Protein AF-0000000079574372 (afdb_homodimer)

Foldseek 3Di:
DDPPPPPPPCDDDDPPQQDLCNLCVQLVHHSVLLVCLLVVHDDDPSSNVSSVVSCVVVVRDPDLVNNCVVVVASLEEEEEEQADPDPLVVLLVLLLCVQSVVVVHDYDYDHQVNDVVSSLVVLVVPLVDRHQAYEYADFFCDVSNLVCLQPGPHAYEYEQDDDPSFAYEHAQLLQQLLVVLQVLLVLQCVVVVNDLVLAAEAEEAEDVSGVRLHPRSPNSNQNNVVVSVHHDDCVLHYHYFDPALCRLLVRLLVNPVRDPDHQEYEYSAVRSLNSNLVNQLVVQLVVDPPVQPDSVSSSCCSCVVSNYAYEHEDFDPVCCVVPVDGWYKHWSSSVSSNVRSVLSVCPSPDDDDDHHYHYGYIDTDDPVD/DDPPPPPPPCPDDDPPQQDLCNLCVQLVHHSVLLVCLLVVHDDDPSSNVSSVVSCVVVVRDPDLVNNCVVVVASLEEEEEEQADPDPLVVLLVLLLCVQSVVVVHDYDYDHQVNDVVSSLVVLVVVLVPRHQEYEYADFFCDVSNLVCLQPGPHAYEYEQDDDPSFAYEHAQLLQQLQVVLQLLLVVQCVVVVNDLVLAAEAEEAEDVSGVRLHPRSPNSNQNNVVVSVHHDDCVLHYHYFDPALCRLLVRLLVNPVRDPDHQEYEYSAVRSLNSNLVNQLVVQLVVPPPVQPDSVSSSCCSCVVRNYAYEHEDFDPVCCVVPVDGWYKHWSSSVSSNVRSVLSVCPSPDDDDDHHYHYGYIDTDDPVD

Sequence (738 aa):
MDLDNFENQGNKGRQYTMTIKEIAQMAGVSSAAVSRYLNGGYVSEQKKEQIRKVIEKTGYQPSTQARILRTGRAHLVGVVAPKINSESISRITAGIEQVLSARGYQMLLASTDNQPKNELTYLRIFESYPVDGIVLIGTVLTDEHRRFLKESKVPVVIVGQETEMASCIYHDDFGAGRAMGQEVAVKALKRNGGRPEDCKIAYIGVTREDKAAGAAREDGFRKGLQEAGITFDDHRYRRESEFTMSGGYEAAVDLLSEENGIDIISCATDTIAAGAIEALIAQSKKAVPESVQNSGARMLHILEQSGICVTGFGDNQMLRAVTGGIPTVHFGYKTSGIKGAELLLEQIEEKNPVPVHMKLGFQIVNRFEMDLDNFENQGNKGRQYTMTIKEIAQMAGVSSAAVSRYLNGGYVSEQKKEQIRKVIEKTGYQPSTQARILRTGRAHLVGVVAPKINSESISRITAGIEQVLSARGYQMLLASTDNQPKNELTYLRIFESYPVDGIVLIGTVLTDEHRRFLKESKVPVVIVGQETEMASCIYHDDFGAGRAMGQEVAVKALKRNGGRPEDCKIAYIGVTREDKAAGAAREDGFRKGLQEAGITFDDHRYRRESEFTMSGGYEAAVDLLSEENGIDIISCATDTIAAGAIEALIAQSKKAVPESVQNSGARMLHILEQSGICVTGFGDNQMLRAVTGGIPTVHFGYKTSGIKGAELLLEQIEEKNPVPVHMKLGFQIVNRFE

Structure (mmCIF, N/CA/C/O backbone):
data_AF-0000000079574372-model_v1
#
loop_
_entity.id
_entity.type
_entity.pdbx_description
1 polymer 'LacI family DNA-binding transcriptional regulator'
#
loop_
_atom_site.group_PDB
_atom_site.id
_atom_site.type_symbol
_atom_site.label_atom_id
_atom_site.label_alt_id
_atom_site.label_comp_id
_atom_site.label_asym_id
_atom_site.label_entity_id
_atom_site.label_seq_id
_atom_site.pdbx_PDB_ins_code
_atom_site.Cartn_x
_atom_site.Cartn_y
_atom_site.Cartn_z
_atom_site.occupancy
_atom_site.B_iso_or_equiv
_atom_site.auth_seq_id
_atom_site.auth_comp_id
_atom_site.auth_asym_id
_atom_site.auth_atom_id
_atom_site.pdbx_PDB_model_num
ATOM 1 N N . MET A 1 1 ? 30.062 -47.25 -10.609 1 24.06 1 MET A N 1
ATOM 2 C CA . MET A 1 1 ? 29.859 -46.219 -11.625 1 24.06 1 MET A CA 1
ATOM 3 C C . MET A 1 1 ? 30.609 -44.938 -11.266 1 24.06 1 MET A C 1
ATOM 5 O O . MET A 1 1 ? 30.547 -44.469 -10.133 1 24.06 1 MET A O 1
ATOM 9 N N . ASP A 1 2 ? 31.703 -44.688 -11.906 1 27.61 2 ASP A N 1
ATOM 10 C CA . ASP A 1 2 ? 32.688 -43.625 -11.719 1 27.61 2 ASP A CA 1
ATOM 11 C C . ASP A 1 2 ? 32.031 -42.25 -11.742 1 27.61 2 ASP A C 1
ATOM 13 O O . ASP A 1 2 ? 31.359 -41.906 -12.695 1 27.61 2 ASP A O 1
ATOM 17 N N . LEU A 1 3 ? 31.812 -41.594 -10.594 1 34.31 3 LEU A N 1
ATOM 18 C CA . LEU A 1 3 ? 31.281 -40.281 -10.312 1 34.31 3 LEU A CA 1
ATOM 19 C C . LEU A 1 3 ? 31.906 -39.219 -11.219 1 34.31 3 LEU A C 1
ATOM 21 O O . LEU A 1 3 ? 31.422 -38.094 -11.305 1 34.31 3 LEU A O 1
ATOM 25 N N . ASP A 1 4 ? 33.125 -39.406 -11.711 1 34.09 4 ASP A N 1
ATOM 26 C CA . ASP A 1 4 ? 33.875 -38.375 -12.398 1 34.09 4 ASP A CA 1
ATOM 27 C C . ASP A 1 4 ? 33.281 -38.094 -13.773 1 34.09 4 ASP A C 1
ATOM 29 O O . ASP A 1 4 ? 33.625 -37.094 -14.406 1 34.09 4 ASP A O 1
ATOM 33 N N . ASN A 1 5 ? 32.844 -39.125 -14.5 1 31.7 5 ASN A N 1
ATOM 34 C CA . ASN A 1 5 ? 32.5 -38.906 -15.914 1 31.7 5 ASN A CA 1
ATOM 35 C C . ASN A 1 5 ? 31.141 -38.25 -16.094 1 31.7 5 ASN A C 1
ATOM 37 O O . ASN A 1 5 ? 30.391 -38.625 -16.984 1 31.7 5 ASN A O 1
ATOM 41 N N . PHE A 1 6 ? 30.453 -37.75 -15 1 32.91 6 PHE A N 1
ATOM 42 C CA . PHE A 1 6 ? 29.25 -37 -15.336 1 32.91 6 PHE A CA 1
ATOM 43 C C . PHE A 1 6 ? 29.547 -35.844 -16.281 1 32.91 6 PHE A C 1
ATOM 45 O O . PHE A 1 6 ? 29.906 -34.75 -15.852 1 32.91 6 PHE A O 1
ATOM 52 N N . GLU A 1 7 ? 30.328 -36.094 -17.328 1 30.81 7 GLU A N 1
ATOM 53 C CA . GLU A 1 7 ? 30.438 -35.062 -18.359 1 30.81 7 GLU A CA 1
ATOM 54 C C . GLU A 1 7 ? 29.062 -34.594 -18.844 1 30.81 7 GLU A C 1
ATOM 56 O O . GLU A 1 7 ? 28.172 -35.438 -19.047 1 30.81 7 GLU A O 1
ATOM 61 N N . ASN A 1 8 ? 28.797 -33.281 -18.609 1 32.25 8 ASN A N 1
ATOM 62 C CA . ASN A 1 8 ? 27.719 -32.438 -19.109 1 32.25 8 ASN A CA 1
ATOM 63 C C . ASN A 1 8 ? 27.438 -32.688 -20.594 1 32.25 8 ASN A C 1
ATOM 65 O O . ASN A 1 8 ? 28.203 -32.25 -21.453 1 32.25 8 ASN A O 1
ATOM 69 N N . GLN A 1 9 ? 27.234 -33.906 -21.062 1 29.38 9 GLN A N 1
ATOM 70 C CA . GLN A 1 9 ? 26.797 -33.938 -22.453 1 29.38 9 GLN A CA 1
ATOM 71 C C . GLN A 1 9 ? 25.688 -32.938 -22.719 1 29.38 9 GLN A C 1
ATOM 73 O O . GLN A 1 9 ? 24.672 -32.938 -22.031 1 29.38 9 GLN A O 1
ATOM 78 N N . GLY A 1 10 ? 25.984 -31.766 -23.281 1 32.53 10 GLY A N 1
ATOM 79 C CA . GLY A 1 10 ? 25.328 -30.547 -23.75 1 32.53 10 GLY A CA 1
ATOM 80 C C . GLY A 1 10 ? 24.062 -30.828 -24.516 1 32.53 10 GLY A C 1
ATOM 81 O O . GLY A 1 10 ? 23.656 -30.031 -25.375 1 32.53 10 GLY A O 1
ATOM 82 N N . ASN A 1 11 ? 23.453 -32.031 -24.594 1 28.98 11 ASN A N 1
ATOM 83 C CA . ASN A 1 11 ? 22.281 -32.031 -25.469 1 28.98 11 ASN A CA 1
ATOM 84 C C . ASN A 1 11 ? 21.266 -30.984 -25.016 1 28.98 11 ASN A C 1
ATOM 86 O O . ASN A 1 11 ? 21.078 -30.766 -23.828 1 28.98 11 ASN A O 1
ATOM 90 N N . LYS A 1 12 ? 20.609 -30.219 -26 1 33.88 12 LYS A N 1
ATOM 91 C CA . LYS A 1 12 ? 19.922 -28.938 -26.078 1 33.88 12 LYS A CA 1
ATOM 92 C C . LYS A 1 12 ? 18.828 -28.828 -25.016 1 33.88 12 LYS A C 1
ATOM 94 O O . LYS A 1 12 ? 18.781 -27.844 -24.281 1 33.88 12 LYS A O 1
ATOM 99 N N . GLY A 1 13 ? 17.562 -29.172 -25.375 1 32.94 13 GLY A N 1
ATOM 100 C CA . GLY A 1 13 ? 16.344 -28.469 -25.016 1 32.94 13 GLY A CA 1
ATOM 101 C C . GLY A 1 13 ? 15.922 -28.703 -23.578 1 32.94 13 GLY A C 1
ATOM 102 O O . GLY A 1 13 ? 15.297 -27.844 -22.969 1 32.94 13 GLY A O 1
ATOM 103 N N . ARG A 1 14 ? 15.555 -29.984 -23.25 1 34.97 14 ARG A N 1
ATOM 104 C CA . ARG A 1 14 ? 14.773 -30.266 -22.047 1 34.97 14 ARG A CA 1
ATOM 105 C C . ARG A 1 14 ? 15.641 -30.172 -20.797 1 34.97 14 ARG A C 1
ATOM 107 O O . ARG A 1 14 ? 16.625 -30.891 -20.656 1 34.97 14 ARG A O 1
ATOM 114 N N . GLN A 1 15 ? 15.914 -28.953 -20.344 1 36.88 15 GLN A N 1
ATOM 115 C CA . GLN A 1 15 ? 16.672 -28.812 -19.109 1 36.88 15 GLN A CA 1
ATOM 116 C C . GLN A 1 15 ? 16.312 -29.891 -18.094 1 36.88 15 GLN A C 1
ATOM 118 O O . GLN A 1 15 ? 15.133 -30.031 -17.734 1 36.88 15 GLN A O 1
ATOM 123 N N . TYR A 1 16 ? 17.031 -31.047 -18 1 38.91 16 TYR A N 1
ATOM 124 C CA . TYR A 1 16 ? 17.016 -32.188 -17.109 1 38.91 16 TYR A CA 1
ATOM 125 C C . TYR A 1 16 ? 16.938 -31.766 -15.656 1 38.91 16 TYR A C 1
ATOM 127 O O . TYR A 1 16 ? 17.859 -31.156 -15.125 1 38.91 16 TYR A O 1
ATOM 135 N N . THR A 1 17 ? 15.742 -31.312 -15.148 1 49.25 17 THR A N 1
ATOM 136 C CA . THR A 1 17 ? 15.555 -31.188 -13.711 1 49.25 17 THR A CA 1
ATOM 137 C C . THR A 1 17 ? 15.75 -32.531 -13.023 1 49.25 17 THR A C 1
ATOM 139 O O . THR A 1 17 ? 15.164 -33.531 -13.43 1 49.25 17 THR A O 1
ATOM 142 N N . MET A 1 18 ? 16.844 -32.719 -12.273 1 59.19 18 MET A N 1
ATOM 143 C CA . MET A 1 18 ? 17.172 -33.938 -11.516 1 59.19 18 MET A CA 1
ATOM 144 C C . MET A 1 18 ? 15.977 -34.406 -10.695 1 59.19 18 MET A C 1
ATOM 146 O O . MET A 1 18 ? 15.281 -33.594 -10.086 1 59.19 18 MET A O 1
ATOM 150 N N . THR A 1 19 ? 15.531 -35.562 -10.938 1 66.62 19 THR A N 1
ATOM 151 C CA . THR A 1 19 ? 14.398 -36.156 -10.25 1 66.62 19 THR A CA 1
ATOM 152 C C . THR A 1 19 ? 14.836 -36.781 -8.922 1 66.62 19 THR A C 1
ATOM 154 O O . THR A 1 19 ? 16.031 -36.969 -8.695 1 66.62 19 THR A O 1
ATOM 157 N N . ILE A 1 20 ? 13.891 -36.906 -8.109 1 74.62 20 ILE A N 1
ATOM 158 C CA . ILE A 1 20 ? 14.133 -37.594 -6.852 1 74.62 20 ILE A CA 1
ATOM 159 C C . ILE A 1 20 ? 14.805 -38.938 -7.117 1 74.62 20 ILE A C 1
ATOM 161 O O . ILE A 1 20 ? 15.711 -39.344 -6.379 1 74.62 20 ILE A O 1
ATOM 165 N N . LYS A 1 21 ? 14.43 -39.5 -8.25 1 77.31 21 LYS A N 1
ATOM 166 C CA . LYS A 1 21 ? 15 -40.812 -8.602 1 77.31 21 LYS A CA 1
ATOM 167 C C . LYS A 1 21 ? 16.484 -40.688 -8.93 1 77.31 21 LYS A C 1
ATOM 169 O O . LYS A 1 21 ? 17.281 -41.531 -8.523 1 77.31 21 LYS A O 1
ATOM 174 N N . GLU A 1 22 ? 16.781 -39.594 -9.539 1 78.38 22 GLU A N 1
ATOM 175 C CA . GLU A 1 22 ? 18.172 -39.375 -9.898 1 78.38 22 GLU A CA 1
ATOM 176 C C . GLU A 1 22 ? 19.016 -39.062 -8.672 1 78.38 22 GLU A C 1
ATOM 178 O O . GLU A 1 22 ? 20.156 -39.531 -8.539 1 78.38 22 GLU A O 1
ATOM 183 N N . ILE A 1 23 ? 18.453 -38.312 -7.793 1 80.31 23 ILE A N 1
ATOM 184 C CA . ILE A 1 23 ? 19.125 -38 -6.543 1 80.31 23 ILE A CA 1
ATOM 185 C C . ILE A 1 23 ? 19.344 -39.25 -5.727 1 80.31 23 ILE A C 1
ATOM 187 O O . ILE A 1 23 ? 20.422 -39.469 -5.148 1 80.31 23 ILE A O 1
ATOM 191 N N . ALA A 1 24 ? 18.359 -40.062 -5.762 1 87.19 24 ALA A N 1
ATOM 192 C CA . ALA A 1 24 ? 18.438 -41.312 -5.039 1 87.19 24 ALA A CA 1
ATOM 193 C C . ALA A 1 24 ? 19.562 -42.188 -5.582 1 87.19 24 ALA A C 1
ATOM 195 O O . ALA A 1 24 ? 20.328 -42.781 -4.816 1 87.19 24 ALA A O 1
ATOM 196 N N . GLN A 1 25 ? 19.656 -42.219 -6.797 1 85.62 25 GLN A N 1
ATOM 197 C CA . GLN A 1 25 ? 20.688 -43.031 -7.457 1 85.62 25 GLN A CA 1
ATOM 198 C C . GLN A 1 25 ? 22.078 -42.5 -7.129 1 85.62 25 GLN A C 1
ATOM 200 O O . GLN A 1 25 ? 22.984 -43.25 -6.809 1 85.62 25 GLN A O 1
ATOM 205 N N . MET A 1 26 ? 22.156 -41.219 -7.125 1 84 26 MET A N 1
ATOM 206 C CA . MET A 1 26 ? 23.438 -40.594 -6.871 1 84 26 MET A CA 1
ATOM 207 C C . MET A 1 26 ? 23.844 -40.75 -5.414 1 84 26 MET A C 1
ATOM 209 O O . MET A 1 26 ? 25.031 -40.875 -5.105 1 84 26 MET A O 1
ATOM 213 N N . ALA A 1 27 ? 22.906 -40.688 -4.59 1 87.88 27 ALA A N 1
ATOM 214 C CA . ALA A 1 27 ? 23.172 -40.781 -3.154 1 87.88 27 ALA A CA 1
ATOM 215 C C . ALA A 1 27 ? 23.25 -42.219 -2.686 1 87.88 27 ALA A C 1
ATOM 217 O O . ALA A 1 27 ? 23.672 -42.5 -1.556 1 87.88 27 ALA A O 1
ATOM 218 N N . GLY A 1 28 ? 22.891 -43.188 -3.557 1 89.38 28 GLY A N 1
ATOM 219 C CA . GLY A 1 28 ? 22.891 -44.594 -3.197 1 89.38 28 GLY A CA 1
ATOM 220 C C . GLY A 1 28 ? 21.812 -44.969 -2.205 1 89.38 28 GLY A C 1
ATOM 221 O O . GLY A 1 28 ? 22.031 -45.781 -1.316 1 89.38 28 GLY A O 1
ATOM 222 N N . VAL A 1 29 ? 20.797 -44.188 -2.258 1 89.38 29 VAL A N 1
ATOM 223 C CA . VAL A 1 29 ? 19.672 -44.469 -1.371 1 89.38 29 VAL A CA 1
ATOM 224 C C . VAL A 1 29 ? 18.391 -44.625 -2.193 1 89.38 29 VAL A C 1
ATOM 226 O O . VAL A 1 29 ? 18.406 -44.469 -3.416 1 89.38 29 VAL A O 1
ATOM 229 N N . SER A 1 30 ? 17.344 -45.125 -1.545 1 84.12 30 SER A N 1
ATOM 230 C CA . SER A 1 30 ? 16.062 -45.25 -2.229 1 84.12 30 SER A CA 1
ATOM 231 C C . SER A 1 30 ? 15.43 -43.906 -2.502 1 84.12 30 SER A C 1
ATOM 233 O O . SER A 1 30 ? 15.727 -42.938 -1.812 1 84.12 30 SER A O 1
ATOM 235 N N . SER A 1 31 ? 14.555 -43.781 -3.506 1 84.81 31 SER A N 1
ATOM 236 C CA . SER A 1 31 ? 13.797 -42.594 -3.779 1 84.81 31 SER A CA 1
ATOM 237 C C . SER A 1 31 ? 12.945 -42.188 -2.58 1 84.81 31 SER A C 1
ATOM 239 O O . SER A 1 31 ? 12.758 -41 -2.316 1 84.81 31 SER A O 1
ATOM 241 N N . ALA A 1 32 ? 12.555 -43.188 -1.831 1 81.38 32 ALA A N 1
ATOM 242 C CA . ALA A 1 32 ? 11.75 -42.938 -0.634 1 81.38 32 ALA A CA 1
ATOM 243 C C . ALA A 1 32 ? 12.586 -42.25 0.449 1 81.38 32 ALA A C 1
ATOM 245 O O . ALA A 1 32 ? 12.094 -41.375 1.161 1 81.38 32 ALA A O 1
ATOM 246 N N . ALA A 1 33 ? 13.766 -42.656 0.514 1 84.94 33 ALA A N 1
ATOM 247 C CA . ALA A 1 33 ? 14.656 -42.062 1.506 1 84.94 33 ALA A CA 1
ATOM 248 C C . ALA A 1 33 ? 14.93 -40.594 1.183 1 84.94 33 ALA A C 1
ATOM 250 O O . ALA A 1 33 ? 14.953 -39.75 2.078 1 84.94 33 ALA A O 1
ATOM 251 N N . VAL A 1 34 ? 15.094 -40.281 -0.124 1 81.75 34 VAL A N 1
ATOM 252 C CA . VAL A 1 34 ? 15.32 -38.906 -0.553 1 81.75 34 VAL A CA 1
ATOM 253 C C . VAL A 1 34 ? 14.086 -38.062 -0.269 1 81.75 34 VAL A C 1
ATOM 255 O O . VAL A 1 34 ? 14.188 -36.938 0.244 1 81.75 34 VAL A O 1
ATOM 258 N N . SER A 1 35 ? 12.977 -38.688 -0.51 1 76.94 35 SER A N 1
ATOM 259 C CA . SER A 1 35 ? 11.719 -38 -0.259 1 76.94 35 SER A CA 1
ATOM 260 C C . SER A 1 35 ? 11.547 -37.688 1.224 1 76.94 35 SER A C 1
ATOM 262 O O . SER A 1 35 ? 11.172 -36.562 1.589 1 76.94 35 SER A O 1
ATOM 264 N N . ARG A 1 36 ? 11.867 -38.656 2.014 1 74.81 36 ARG A N 1
ATOM 265 C CA . ARG A 1 36 ? 11.773 -38.469 3.457 1 74.81 36 ARG A CA 1
ATOM 266 C C . ARG A 1 36 ? 12.734 -37.375 3.939 1 74.81 36 ARG A C 1
ATOM 268 O O . ARG A 1 36 ? 12.375 -36.562 4.766 1 74.81 36 ARG A O 1
ATOM 275 N N . TYR A 1 37 ? 13.891 -37.406 3.428 1 79.25 37 TYR A N 1
ATOM 276 C CA . TYR A 1 37 ? 14.906 -36.406 3.777 1 79.25 37 TYR A CA 1
ATOM 277 C C . TYR A 1 37 ? 14.43 -35 3.455 1 79.25 37 TYR A C 1
ATOM 279 O O . TYR A 1 37 ? 14.531 -34.094 4.293 1 79.25 37 TYR A O 1
ATOM 287 N N . LEU A 1 38 ? 13.852 -34.875 2.256 1 73.5 38 LEU A N 1
ATOM 288 C CA . LEU A 1 38 ? 13.477 -33.531 1.746 1 73.5 38 LEU A CA 1
ATOM 289 C C . LEU A 1 38 ? 12.258 -33 2.486 1 73.5 38 LEU A C 1
ATOM 291 O O . LEU A 1 38 ? 12.078 -31.781 2.582 1 73.5 38 LEU A O 1
ATOM 295 N N . ASN A 1 39 ? 11.539 -34 3.129 1 65.25 39 ASN A N 1
ATOM 296 C CA . ASN A 1 39 ? 10.297 -33.625 3.793 1 65.25 39 ASN A CA 1
ATOM 297 C C . ASN A 1 39 ? 10.445 -33.656 5.312 1 65.25 39 ASN A C 1
ATOM 299 O O . ASN A 1 39 ? 9.445 -33.656 6.035 1 65.25 39 ASN A O 1
ATOM 303 N N . GLY A 1 40 ? 11.57 -33.781 5.656 1 65.62 40 GLY A N 1
ATOM 304 C CA . GLY A 1 40 ? 11.859 -33.719 7.082 1 65.62 40 GLY A CA 1
ATOM 305 C C . GLY A 1 40 ? 11.508 -35 7.805 1 65.62 40 GLY A C 1
ATOM 306 O O . GLY A 1 40 ? 11.281 -35 9.016 1 65.62 40 GLY A O 1
ATOM 307 N N . GLY A 1 41 ? 11.367 -36 7.059 1 68.12 41 GLY A N 1
ATOM 308 C CA . GLY A 1 41 ? 11.094 -37.281 7.664 1 68.12 41 GLY A CA 1
ATOM 309 C C . GLY A 1 41 ? 12.336 -37.969 8.188 1 68.12 41 GLY A C 1
ATOM 310 O O . GLY A 1 41 ? 13.445 -37.438 8.07 1 68.12 41 GLY A O 1
ATOM 311 N N . TYR A 1 42 ? 12.141 -39.062 8.852 1 77.88 42 TYR A N 1
ATOM 312 C CA . TYR A 1 42 ? 13.258 -39.781 9.438 1 77.88 42 TYR A CA 1
ATOM 313 C C . TYR A 1 42 ? 14.102 -40.469 8.367 1 77.88 42 TYR A C 1
ATOM 315 O O . TYR A 1 42 ? 13.57 -41.188 7.512 1 77.88 42 TYR A O 1
ATOM 323 N N . VAL A 1 43 ? 15.359 -40.219 8.398 1 83.12 43 VAL A N 1
ATOM 324 C CA . VAL A 1 43 ? 16.391 -40.906 7.613 1 83.12 43 VAL A CA 1
ATOM 325 C C . VAL A 1 43 ? 17.641 -41.062 8.453 1 83.12 43 VAL A C 1
ATOM 327 O O . VAL A 1 43 ? 17.953 -40.25 9.32 1 83.12 43 VAL A O 1
ATOM 330 N N . SER A 1 44 ? 18.234 -42.281 8.406 1 86.56 44 SER A N 1
ATOM 331 C CA . SER A 1 44 ? 19.453 -42.5 9.195 1 86.56 44 SER A CA 1
ATOM 332 C C . SER A 1 44 ? 20.484 -41.438 8.945 1 86.56 44 SER A C 1
ATOM 334 O O . SER A 1 44 ? 20.484 -40.781 7.898 1 86.56 44 SER A O 1
ATOM 336 N N . GLU A 1 45 ? 21.328 -41.219 9.922 1 85.56 45 GLU A N 1
ATOM 337 C CA . GLU A 1 45 ? 22.344 -40.188 9.828 1 85.56 45 GLU A CA 1
ATOM 338 C C . GLU A 1 45 ? 23.25 -40.406 8.609 1 85.56 45 GLU A C 1
ATOM 340 O O . GLU A 1 45 ? 23.641 -39.438 7.945 1 85.56 45 GLU A O 1
ATOM 345 N N . GLN A 1 46 ? 23.531 -41.625 8.359 1 87 46 GLN A N 1
ATOM 346 C CA . GLN A 1 46 ? 24.359 -41.938 7.203 1 87 46 GLN A CA 1
ATOM 347 C C . GLN A 1 46 ? 23.672 -41.531 5.902 1 87 46 GLN A C 1
ATOM 349 O O . GLN A 1 46 ? 24.297 -40.906 5.043 1 87 46 GLN A O 1
ATOM 354 N N . LYS A 1 47 ? 22.438 -41.781 5.754 1 89.69 47 LYS A N 1
ATOM 355 C CA . LYS A 1 47 ? 21.672 -41.469 4.543 1 89.69 47 LYS A CA 1
ATOM 356 C C . LYS A 1 47 ? 21.469 -39.938 4.406 1 89.69 47 LYS A C 1
ATOM 358 O O . LYS A 1 47 ? 21.531 -39.406 3.297 1 89.69 47 LYS A O 1
ATOM 363 N N . LYS A 1 48 ? 21.266 -39.281 5.477 1 87.12 48 LYS A N 1
ATOM 364 C CA . LYS A 1 48 ? 21.125 -37.812 5.477 1 87.12 48 LYS A CA 1
ATOM 365 C C . LYS A 1 48 ? 22.344 -37.156 4.859 1 87.12 48 LYS A C 1
ATOM 367 O O . LYS A 1 48 ? 22.219 -36.219 4.051 1 87.12 48 LYS A O 1
ATOM 372 N N . GLU A 1 49 ? 23.438 -37.719 5.352 1 87 49 GLU A N 1
ATOM 373 C CA . GLU A 1 49 ? 24.688 -37.156 4.875 1 87 49 GLU A CA 1
ATOM 374 C C . GLU A 1 49 ? 24.891 -37.406 3.385 1 87 49 GLU A C 1
ATOM 376 O O . GLU A 1 49 ? 25.344 -36.531 2.652 1 87 49 GLU A O 1
ATOM 381 N N . GLN A 1 50 ? 24.562 -38.562 2.916 1 88.25 50 GLN A N 1
ATOM 382 C CA . GLN A 1 50 ? 24.672 -38.938 1.508 1 88.25 50 GLN A CA 1
ATOM 383 C C . GLN A 1 50 ? 23.781 -38.062 0.636 1 88.25 50 GLN A C 1
ATOM 385 O O . GLN A 1 50 ? 24.219 -37.562 -0.413 1 88.25 50 GLN A O 1
ATOM 390 N N . ILE A 1 51 ? 22.578 -37.812 1.095 1 87.25 51 ILE A N 1
ATOM 391 C CA . ILE A 1 51 ? 21.609 -37.031 0.36 1 87.25 51 ILE A CA 1
ATOM 392 C C . ILE A 1 51 ? 22.062 -35.562 0.351 1 87.25 51 ILE A C 1
ATOM 394 O O . ILE A 1 51 ? 22.031 -34.906 -0.692 1 87.25 51 ILE A O 1
ATOM 398 N N . ARG A 1 52 ? 22.438 -35.125 1.493 1 82.25 52 ARG A N 1
ATOM 399 C CA . ARG A 1 52 ? 22.891 -33.75 1.626 1 82.25 52 ARG A CA 1
ATOM 400 C C . ARG A 1 52 ? 24.031 -33.469 0.655 1 82.25 52 ARG A C 1
ATOM 402 O O . ARG A 1 52 ? 24.031 -32.438 -0.013 1 82.25 52 ARG A O 1
ATOM 409 N N . LYS A 1 53 ? 24.938 -34.344 0.604 1 81 53 LYS A N 1
ATOM 410 C CA . LYS A 1 53 ? 26.094 -34.156 -0.266 1 81 53 LYS A CA 1
ATOM 411 C C . LYS A 1 53 ? 25.672 -34.031 -1.728 1 81 53 LYS A C 1
ATOM 413 O O . LYS A 1 53 ? 26.219 -33.219 -2.465 1 81 53 LYS A O 1
ATOM 418 N N . VAL A 1 54 ? 24.719 -34.844 -2.119 1 80.94 54 VAL A N 1
ATOM 419 C CA . VAL A 1 54 ? 24.266 -34.812 -3.504 1 80.94 54 VAL A CA 1
ATOM 420 C C . VAL A 1 54 ? 23.5 -33.531 -3.781 1 80.94 54 VAL A C 1
ATOM 422 O O . VAL A 1 54 ? 23.672 -32.906 -4.828 1 80.94 54 VAL A O 1
ATOM 425 N N . ILE A 1 55 ? 22.656 -33.156 -2.791 1 74.44 55 ILE A N 1
ATOM 426 C CA . ILE A 1 55 ? 21.875 -31.938 -2.945 1 74.44 55 ILE A CA 1
ATOM 427 C C . ILE A 1 55 ? 22.797 -30.719 -3.035 1 74.44 55 ILE A C 1
ATOM 429 O O . ILE A 1 55 ? 22.609 -29.859 -3.887 1 74.44 55 ILE A O 1
ATOM 433 N N . GLU A 1 56 ? 23.75 -30.734 -2.244 1 70.94 56 GLU A N 1
ATOM 434 C CA . GLU A 1 56 ? 24.719 -29.625 -2.242 1 70.94 56 GLU A CA 1
ATOM 435 C C . GLU A 1 56 ? 25.516 -29.594 -3.541 1 70.94 56 GLU A C 1
ATOM 437 O O . GLU A 1 56 ? 25.781 -28.516 -4.09 1 70.94 56 GLU A O 1
ATOM 442 N N . LYS A 1 57 ? 25.828 -30.766 -3.904 1 67.19 57 LYS A N 1
ATOM 443 C CA . LYS A 1 57 ? 26.656 -30.891 -5.102 1 67.19 57 LYS A CA 1
ATOM 444 C C . LYS A 1 57 ? 25.859 -30.547 -6.355 1 67.19 57 LYS A C 1
ATOM 446 O O . LYS A 1 57 ? 26.391 -29.938 -7.289 1 67.19 57 LYS A O 1
ATOM 451 N N . THR A 1 58 ? 24.625 -31 -6.348 1 65.12 58 THR A N 1
ATOM 452 C CA . THR A 1 58 ? 23.828 -30.859 -7.566 1 65.12 58 THR A CA 1
ATOM 453 C C . THR A 1 58 ? 23.016 -29.578 -7.535 1 65.12 58 THR A C 1
ATOM 455 O O . THR A 1 58 ? 22.531 -29.125 -8.57 1 65.12 58 THR A O 1
ATOM 458 N N . GLY A 1 59 ? 22.891 -29.062 -6.363 1 60.25 59 GLY A N 1
ATOM 459 C CA . GLY A 1 59 ? 22.031 -27.906 -6.195 1 60.25 59 GLY A CA 1
ATOM 460 C C . GLY A 1 59 ? 20.562 -28.234 -6.359 1 60.25 59 GLY A C 1
ATOM 461 O O . GLY A 1 59 ? 19.766 -27.359 -6.699 1 60.25 59 GLY A O 1
ATOM 462 N N . TYR A 1 60 ? 20.312 -29.578 -6.18 1 58.66 60 TYR A N 1
ATOM 463 C CA . TYR A 1 60 ? 18.953 -30.062 -6.375 1 58.66 60 TYR A CA 1
ATOM 464 C C . TYR A 1 60 ? 17.984 -29.312 -5.473 1 58.66 60 TYR A C 1
ATOM 466 O O . TYR A 1 60 ? 18.219 -29.156 -4.273 1 58.66 60 TYR A O 1
ATOM 474 N N . GLN A 1 61 ? 17.094 -28.656 -5.992 1 55.34 61 GLN A N 1
ATOM 475 C CA . GLN A 1 61 ? 15.945 -28.125 -5.277 1 55.34 61 GLN A CA 1
ATOM 476 C C . GLN A 1 61 ? 14.656 -28.828 -5.695 1 55.34 61 GLN A C 1
ATOM 478 O O . GLN A 1 61 ? 14.352 -28.922 -6.887 1 55.34 61 GLN A O 1
ATOM 483 N N . PRO A 1 62 ? 14.156 -29.703 -4.688 1 53.34 62 PRO A N 1
ATOM 484 C CA . PRO A 1 62 ? 12.898 -30.344 -5.09 1 53.34 62 PRO A CA 1
ATOM 485 C C . PRO A 1 62 ? 11.93 -29.359 -5.75 1 53.34 62 PRO A C 1
ATOM 487 O O . PRO A 1 62 ? 11.836 -28.203 -5.328 1 53.34 62 PRO A O 1
ATOM 490 N N . SER A 1 63 ? 11.594 -29.781 -7.004 1 55 63 SER A N 1
ATOM 491 C CA . SER A 1 63 ? 10.648 -28.906 -7.68 1 55 63 SER A CA 1
ATOM 492 C C . SER A 1 63 ? 9.359 -28.75 -6.875 1 55 63 SER A C 1
ATOM 494 O O . SER A 1 63 ? 8.984 -29.656 -6.125 1 55 63 SER A O 1
ATOM 496 N N . THR A 1 64 ? 8.875 -27.562 -6.633 1 55.78 64 THR A N 1
ATOM 497 C CA . THR A 1 64 ? 7.594 -27.297 -5.996 1 55.78 64 THR A CA 1
ATOM 498 C C . THR A 1 64 ? 6.535 -28.281 -6.488 1 55.78 64 THR A C 1
ATOM 500 O O . THR A 1 64 ? 5.742 -28.797 -5.695 1 55.78 64 THR A O 1
ATOM 503 N N . GLN A 1 65 ? 6.652 -28.609 -7.707 1 54.59 65 GLN A N 1
ATOM 504 C CA . GLN A 1 65 ? 5.688 -29.516 -8.312 1 54.59 65 GLN A CA 1
ATOM 505 C C . GLN A 1 65 ? 5.828 -30.922 -7.738 1 54.59 65 GLN A C 1
ATOM 507 O O . GLN A 1 65 ? 4.824 -31.578 -7.449 1 54.59 65 GLN A O 1
ATOM 512 N N . ALA A 1 66 ? 7.02 -31.297 -7.602 1 53.81 66 ALA A N 1
ATOM 513 C CA . ALA A 1 66 ? 7.258 -32.625 -7.051 1 53.81 66 ALA A CA 1
ATOM 514 C C . ALA A 1 66 ? 6.809 -32.719 -5.594 1 53.81 66 ALA A C 1
ATOM 516 O O . ALA A 1 66 ? 6.242 -33.719 -5.168 1 53.81 66 ALA A O 1
ATOM 517 N N . ARG A 1 67 ? 7.105 -31.672 -4.902 1 54.41 67 ARG A N 1
ATOM 518 C CA . ARG A 1 67 ? 6.664 -31.641 -3.512 1 54.41 67 ARG A CA 1
ATOM 519 C C . ARG A 1 67 ? 5.145 -31.688 -3.418 1 54.41 67 ARG A C 1
ATOM 521 O O . ARG A 1 67 ? 4.59 -32.406 -2.578 1 54.41 67 ARG A O 1
ATOM 528 N N . ILE A 1 68 ? 4.586 -30.938 -4.25 1 60.72 68 ILE A N 1
ATOM 529 C CA . ILE A 1 68 ? 3.127 -30.922 -4.289 1 60.72 68 ILE A CA 1
ATOM 530 C C . ILE A 1 68 ? 2.594 -32.312 -4.574 1 60.72 68 ILE A C 1
ATOM 532 O O . ILE A 1 68 ? 1.63 -32.781 -3.949 1 60.72 68 ILE A O 1
ATOM 536 N N . LEU A 1 69 ? 3.238 -32.969 -5.441 1 52.97 69 LEU A N 1
ATOM 537 C CA . LEU A 1 69 ? 2.814 -34.312 -5.812 1 52.97 69 LEU A CA 1
ATOM 538 C C . LEU A 1 69 ? 2.947 -35.25 -4.633 1 52.97 69 LEU A C 1
ATOM 540 O O . LEU A 1 69 ? 2.119 -36.156 -4.461 1 52.97 69 LEU A O 1
ATOM 544 N N . ARG A 1 70 ? 3.916 -34.969 -3.926 1 49.72 70 ARG A N 1
ATOM 545 C CA . ARG A 1 70 ? 4.188 -35.875 -2.816 1 49.72 70 ARG A CA 1
ATOM 546 C C . ARG A 1 70 ? 3.285 -35.594 -1.625 1 49.72 70 ARG A C 1
ATOM 548 O O . ARG A 1 70 ? 2.746 -36.5 -0.997 1 49.72 70 ARG A O 1
ATOM 555 N N . THR A 1 71 ? 3.209 -34.344 -1.289 1 59.38 71 THR A N 1
ATOM 556 C CA . THR A 1 71 ? 2.537 -33.969 -0.054 1 59.38 71 THR A CA 1
ATOM 557 C C . THR A 1 71 ? 1.08 -33.594 -0.324 1 59.38 71 THR A C 1
ATOM 559 O O . THR A 1 71 ? 0.262 -33.562 0.599 1 59.38 71 THR A O 1
ATOM 562 N N . GLY A 1 72 ? 0.827 -33.406 -1.519 1 65.31 72 GLY A N 1
ATOM 563 C CA . GLY A 1 72 ? -0.501 -32.938 -1.898 1 65.31 72 GLY A CA 1
ATOM 564 C C . GLY A 1 72 ? -0.756 -31.484 -1.553 1 65.31 72 GLY A C 1
ATOM 565 O O . GLY A 1 72 ? -1.887 -31.016 -1.654 1 65.31 72 GLY A O 1
ATOM 566 N N . ARG A 1 73 ? 0.379 -30.938 -0.911 1 78.88 73 ARG A N 1
ATOM 567 C CA . ARG A 1 73 ? 0.211 -29.547 -0.497 1 78.88 73 ARG A CA 1
ATOM 568 C C . ARG A 1 73 ? 1.254 -28.641 -1.155 1 78.88 73 ARG A C 1
ATOM 570 O O . ARG A 1 73 ? 2.428 -29.016 -1.244 1 78.88 73 ARG A O 1
ATOM 577 N N . ALA A 1 74 ? 0.867 -27.547 -1.626 1 82.81 74 ALA A N 1
ATOM 578 C CA . ALA A 1 74 ? 1.758 -26.594 -2.266 1 82.81 74 ALA A CA 1
ATOM 579 C C . ALA A 1 74 ? 2.348 -25.625 -1.243 1 82.81 74 ALA A C 1
ATOM 581 O O . ALA A 1 74 ? 3.361 -24.969 -1.507 1 82.81 74 ALA A O 1
ATOM 582 N N . HIS A 1 75 ? 1.708 -25.5 -0.005 1 90.56 75 HIS A N 1
ATOM 583 C CA . HIS A 1 75 ? 2.049 -24.531 1.022 1 90.56 75 HIS A CA 1
ATOM 584 C C . HIS A 1 75 ? 2.049 -23.109 0.458 1 90.56 75 HIS A C 1
ATOM 586 O O . HIS A 1 75 ? 2.967 -22.328 0.722 1 90.56 75 HIS A O 1
ATOM 592 N N . LEU A 1 76 ? 1.082 -22.906 -0.401 1 93.06 76 LEU A N 1
ATOM 593 C CA . LEU A 1 76 ? 0.803 -21.609 -1 1 93.06 76 LEU A CA 1
ATOM 594 C C . LEU A 1 76 ? -0.647 -21.203 -0.763 1 93.06 76 LEU A C 1
ATOM 596 O O . LEU A 1 76 ? -1.553 -22.031 -0.852 1 93.06 76 LEU A O 1
ATOM 600 N N . VAL A 1 77 ? -0.802 -19.969 -0.404 1 96.38 77 VAL A N 1
ATOM 601 C CA . VAL A 1 77 ? -2.135 -19.391 -0.271 1 96.38 77 VAL A CA 1
ATOM 602 C C . VAL A 1 77 ? -2.268 -18.188 -1.196 1 96.38 77 VAL A C 1
ATOM 604 O O . VAL A 1 77 ? -1.379 -17.328 -1.246 1 96.38 77 VAL A O 1
ATOM 607 N N . GLY A 1 78 ? -3.316 -18.188 -2.029 1 97 78 GLY A N 1
ATOM 608 C CA . GLY A 1 78 ? -3.643 -17.016 -2.826 1 97 78 GLY A CA 1
ATOM 609 C C . GLY A 1 78 ? -4.469 -15.992 -2.072 1 97 78 GLY A C 1
ATOM 610 O O . GLY A 1 78 ? -5.422 -16.344 -1.374 1 97 78 GLY A O 1
ATOM 611 N N . VAL A 1 79 ? -4.043 -14.766 -2.174 1 98.06 79 VAL A N 1
ATOM 612 C CA . VAL A 1 79 ? -4.816 -13.672 -1.593 1 98.06 79 VAL A CA 1
ATOM 613 C C . VAL A 1 79 ? -5.254 -12.703 -2.693 1 98.06 79 VAL A C 1
ATOM 615 O O . VAL A 1 79 ? -4.418 -12.18 -3.438 1 98.06 79 VAL A O 1
ATOM 618 N N . VAL A 1 80 ? -6.562 -12.508 -2.832 1 97.94 80 VAL A N 1
ATOM 619 C CA . VAL A 1 80 ? -7.133 -11.547 -3.77 1 97.94 80 VAL A CA 1
ATOM 620 C C . VAL A 1 80 ? -7.566 -10.289 -3.02 1 97.94 80 VAL A C 1
ATOM 622 O O . VAL A 1 80 ? -8.461 -10.336 -2.174 1 97.94 80 VAL A O 1
ATOM 625 N N . ALA A 1 81 ? -6.875 -9.227 -3.316 1 97.25 81 ALA A N 1
ATOM 626 C CA . ALA A 1 81 ? -7.109 -7.973 -2.598 1 97.25 81 ALA A CA 1
ATOM 627 C C . ALA A 1 81 ? -7.613 -6.887 -3.541 1 97.25 81 ALA A C 1
ATOM 629 O O . ALA A 1 81 ? -7.258 -6.863 -4.723 1 97.25 81 ALA A O 1
ATOM 630 N N . PRO A 1 82 ? -8.438 -5.941 -3.074 1 95 82 PRO A N 1
ATOM 631 C CA . PRO A 1 82 ? -9.008 -4.91 -3.943 1 95 82 PRO A CA 1
ATOM 632 C C . PRO A 1 82 ? -7.973 -3.896 -4.422 1 95 82 PRO A C 1
ATOM 634 O O . PRO A 1 82 ? -8.141 -3.293 -5.484 1 95 82 PRO A O 1
ATOM 637 N N . LYS A 1 83 ? -6.969 -3.664 -3.611 1 90.69 83 LYS A N 1
ATOM 638 C CA . LYS A 1 83 ? -5.926 -2.707 -3.979 1 90.69 83 LYS A CA 1
ATOM 639 C C . LYS A 1 83 ? -4.684 -2.891 -3.113 1 90.69 83 LYS A C 1
ATOM 641 O O . LYS A 1 83 ? -4.773 -3.342 -1.971 1 90.69 83 LYS A O 1
ATOM 646 N N . ILE A 1 84 ? -3.514 -2.527 -3.609 1 88.12 84 ILE A N 1
ATOM 647 C CA . ILE A 1 84 ? -2.303 -2.723 -2.818 1 88.12 84 ILE A CA 1
ATOM 648 C C . ILE A 1 84 ? -1.861 -1.391 -2.215 1 88.12 84 ILE A C 1
ATOM 650 O O . ILE A 1 84 ? -1.023 -1.359 -1.311 1 88.12 84 ILE A O 1
ATOM 654 N N . ASN A 1 85 ? -2.385 -0.245 -2.721 1 86.19 85 ASN A N 1
ATOM 655 C CA . ASN A 1 85 ? -2.066 1.057 -2.141 1 86.19 85 ASN A CA 1
ATOM 656 C C . ASN A 1 85 ? -3.098 1.472 -1.096 1 86.19 85 ASN A C 1
ATOM 658 O O . ASN A 1 85 ? -3.686 2.551 -1.191 1 86.19 85 ASN A O 1
ATOM 662 N N . SER A 1 86 ? -3.316 0.599 -0.149 1 92 86 SER A N 1
ATOM 663 C CA . SER A 1 86 ? -4.289 0.788 0.92 1 92 86 SER A CA 1
ATOM 664 C C . SER A 1 86 ? -3.734 0.324 2.264 1 92 86 SER A C 1
ATOM 666 O O . SER A 1 86 ? -3.227 -0.794 2.377 1 92 86 SER A O 1
ATOM 668 N N . GLU A 1 87 ? -3.85 1.203 3.213 1 93.38 87 GLU A N 1
ATOM 669 C CA . GLU A 1 87 ? -3.355 0.835 4.535 1 93.38 87 GLU A CA 1
ATOM 670 C C . GLU A 1 87 ? -4.164 -0.315 5.129 1 93.38 87 GLU A C 1
ATOM 672 O O . GLU A 1 87 ? -3.611 -1.187 5.805 1 93.38 87 GLU A O 1
ATOM 677 N N . SER A 1 88 ? -5.5 -0.273 4.949 1 95.62 88 SER A N 1
ATOM 678 C CA . SER A 1 88 ? -6.328 -1.363 5.453 1 95.62 88 SER A CA 1
ATOM 679 C C . SER A 1 88 ? -5.883 -2.705 4.883 1 95.62 88 SER A C 1
ATOM 681 O O . SER A 1 88 ? -5.738 -3.682 5.621 1 95.62 88 SER A O 1
ATOM 683 N N . ILE A 1 89 ? -5.578 -2.746 3.605 1 96.06 89 ILE A N 1
ATOM 684 C CA . ILE A 1 89 ? -5.184 -3.984 2.939 1 96.06 89 ILE A CA 1
ATOM 685 C C . ILE A 1 89 ? -3.807 -4.418 3.432 1 96.06 89 ILE A C 1
ATOM 687 O O . ILE A 1 89 ? -3.57 -5.605 3.668 1 96.06 89 ILE A O 1
ATOM 691 N N . SER A 1 90 ? -2.955 -3.463 3.578 1 95 90 SER A N 1
ATOM 692 C CA . SER A 1 90 ? -1.621 -3.779 4.082 1 95 90 SER A CA 1
ATOM 693 C C . SER A 1 90 ? -1.688 -4.406 5.469 1 95 90 SER A C 1
ATOM 695 O O . SER A 1 90 ? -0.949 -5.344 5.77 1 95 90 SER A O 1
ATOM 697 N N . ARG A 1 91 ? -2.521 -3.906 6.324 1 96.44 91 ARG A N 1
ATOM 698 C CA . ARG A 1 91 ? -2.666 -4.438 7.676 1 96.44 91 ARG A CA 1
ATOM 699 C C . ARG A 1 91 ? -3.291 -5.828 7.652 1 96.44 91 ARG A C 1
ATOM 701 O O . ARG A 1 91 ? -2.855 -6.723 8.383 1 96.44 91 ARG A O 1
ATOM 708 N N . ILE A 1 92 ? -4.293 -6.004 6.785 1 98.06 92 ILE A N 1
ATOM 709 C CA . ILE A 1 92 ? -4.918 -7.312 6.652 1 98.06 92 ILE A CA 1
ATOM 710 C C . ILE A 1 92 ? -3.893 -8.336 6.16 1 98.06 92 ILE A C 1
ATOM 712 O O . ILE A 1 92 ? -3.754 -9.414 6.738 1 98.06 92 ILE A O 1
ATOM 716 N N . THR A 1 93 ? -3.135 -7.965 5.129 1 97.12 93 THR A N 1
ATOM 717 C CA . THR A 1 93 ? -2.172 -8.891 4.543 1 97.12 93 THR A CA 1
ATOM 718 C C . THR A 1 93 ? -1.023 -9.164 5.508 1 97.12 93 THR A C 1
ATOM 720 O O . THR A 1 93 ? -0.472 -10.266 5.527 1 97.12 93 THR A O 1
ATOM 723 N N . ALA A 1 94 ? -0.672 -8.164 6.324 1 96 94 ALA A N 1
ATOM 724 C CA . ALA A 1 94 ? 0.334 -8.398 7.355 1 96 94 ALA A CA 1
ATOM 725 C C . ALA A 1 94 ? -0.133 -9.469 8.344 1 96 94 ALA A C 1
ATOM 727 O O . ALA A 1 94 ? 0.652 -10.32 8.766 1 96 94 ALA A O 1
ATOM 728 N N . GLY A 1 95 ? -1.391 -9.406 8.719 1 97.88 95 GLY A N 1
ATOM 729 C CA . GLY A 1 95 ? -1.957 -10.43 9.578 1 97.88 95 GLY A CA 1
ATOM 730 C C . GLY A 1 95 ? -1.966 -11.805 8.945 1 97.88 95 GLY A C 1
ATOM 731 O O . GLY A 1 95 ? -1.612 -12.797 9.594 1 97.88 95 GLY A O 1
ATOM 732 N N . ILE A 1 96 ? -2.338 -11.852 7.668 1 98.31 96 ILE A N 1
ATOM 733 C CA . ILE A 1 96 ? -2.344 -13.109 6.934 1 98.31 96 ILE A CA 1
ATOM 734 C C . ILE A 1 96 ? -0.932 -13.688 6.895 1 98.31 96 ILE A C 1
ATOM 736 O O . ILE A 1 96 ? -0.731 -14.875 7.184 1 98.31 96 ILE A O 1
ATOM 740 N N . GLU A 1 97 ? 0.019 -12.836 6.559 1 96.62 97 GLU A N 1
ATOM 741 C CA . GLU A 1 97 ? 1.413 -13.258 6.445 1 96.62 97 GLU A CA 1
ATOM 742 C C . GLU A 1 97 ? 1.939 -13.797 7.77 1 96.62 97 GLU A C 1
ATOM 744 O O . GLU A 1 97 ? 2.686 -14.773 7.797 1 96.62 97 GLU A O 1
ATOM 749 N N . GLN A 1 98 ? 1.607 -13.156 8.836 1 95.94 98 GLN A N 1
ATOM 750 C CA . GLN A 1 98 ? 2.053 -13.578 10.164 1 95.94 98 GLN A CA 1
ATOM 751 C C . GLN A 1 98 ? 1.65 -15.023 10.445 1 95.94 98 GLN A C 1
ATOM 753 O O . GLN A 1 98 ? 2.475 -15.828 10.883 1 95.94 98 GLN A O 1
ATOM 758 N N . VAL A 1 99 ? 0.476 -15.375 10.125 1 97.88 99 VAL A N 1
ATOM 759 C CA . VAL A 1 99 ? -0.044 -16.703 10.391 1 97.88 99 VAL A CA 1
ATOM 760 C C . VAL A 1 99 ? 0.556 -17.703 9.398 1 97.88 99 VAL A C 1
ATOM 762 O O . VAL A 1 99 ? 1.009 -18.781 9.789 1 97.88 99 VAL A O 1
ATOM 765 N N . LEU A 1 100 ? 0.588 -17.344 8.125 1 97.12 100 LEU A N 1
ATOM 766 C CA . LEU A 1 100 ? 1.065 -18.25 7.082 1 97.12 100 LEU A CA 1
ATOM 767 C C . LEU A 1 100 ? 2.541 -18.578 7.281 1 97.12 100 LEU A C 1
ATOM 769 O O . LEU A 1 100 ? 2.934 -19.734 7.215 1 97.12 100 LEU A O 1
ATOM 773 N N . SER A 1 101 ? 3.299 -17.562 7.551 1 94.38 101 SER A N 1
ATOM 774 C CA . SER A 1 101 ? 4.734 -17.766 7.723 1 94.38 101 SER A CA 1
ATOM 775 C C . SER A 1 101 ? 5.02 -18.688 8.906 1 94.38 101 SER A C 1
ATOM 777 O O . SER A 1 101 ? 5.902 -19.547 8.836 1 94.38 101 SER A O 1
ATOM 779 N N . ALA A 1 102 ? 4.285 -18.547 9.953 1 94.62 102 ALA A N 1
ATOM 780 C CA . ALA A 1 102 ? 4.461 -19.359 11.156 1 94.62 102 ALA A CA 1
ATOM 781 C C . ALA A 1 102 ? 4.164 -20.828 10.875 1 94.62 102 ALA A C 1
ATOM 783 O O . ALA A 1 102 ? 4.645 -21.719 11.578 1 94.62 102 ALA A O 1
ATOM 784 N N . ARG A 1 103 ? 3.43 -21.078 9.797 1 94.06 103 ARG A N 1
ATOM 785 C CA . ARG A 1 103 ? 3.018 -22.438 9.484 1 94.06 103 ARG A CA 1
ATOM 786 C C . ARG A 1 103 ? 3.701 -22.953 8.219 1 94.06 103 ARG A C 1
ATOM 788 O O . ARG A 1 103 ? 3.299 -23.969 7.66 1 94.06 103 ARG A O 1
ATO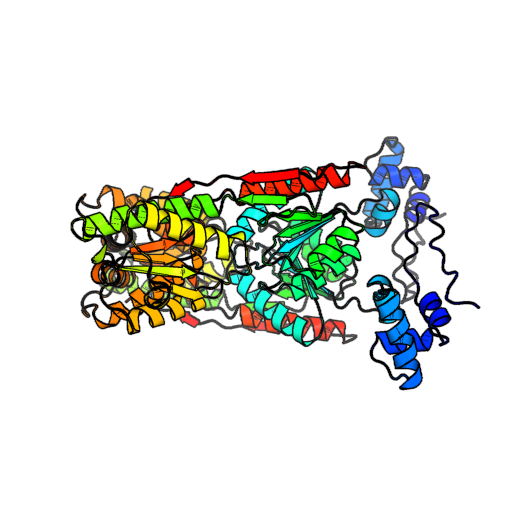M 795 N N . GLY A 1 104 ? 4.66 -22.172 7.746 1 92.19 104 GLY A N 1
ATOM 796 C CA . GLY A 1 104 ? 5.465 -22.594 6.613 1 92.19 104 GLY A CA 1
ATOM 797 C C . GLY A 1 104 ? 4.789 -22.344 5.277 1 92.19 104 GLY A C 1
ATOM 798 O O . GLY A 1 104 ? 5.148 -22.969 4.27 1 92.19 104 GLY A O 1
ATOM 799 N N . TYR A 1 105 ? 3.701 -21.531 5.246 1 93.69 105 TYR A N 1
ATOM 800 C CA . TYR A 1 105 ? 3.006 -21.172 4.012 1 93.69 105 TYR A CA 1
ATOM 801 C C . TYR A 1 105 ? 3.557 -19.875 3.432 1 93.69 105 TYR A C 1
ATOM 803 O O . TYR A 1 105 ? 4.031 -19 4.168 1 93.69 105 TYR A O 1
ATOM 811 N N . GLN A 1 106 ? 3.482 -19.781 2.064 1 93.5 106 GLN A N 1
ATOM 812 C CA . GLN A 1 106 ? 3.775 -18.531 1.351 1 93.5 106 GLN A CA 1
ATOM 813 C C . GLN A 1 106 ? 2.506 -17.922 0.76 1 93.5 106 GLN A C 1
ATOM 815 O O . GLN A 1 106 ? 1.546 -18.641 0.471 1 93.5 106 GLN A O 1
ATOM 820 N N . MET A 1 107 ? 2.572 -16.641 0.601 1 95.81 107 MET A N 1
ATOM 821 C CA . MET A 1 107 ? 1.403 -15.914 0.115 1 95.81 107 MET A CA 1
ATOM 822 C C . MET A 1 107 ? 1.66 -15.336 -1.273 1 95.81 107 MET A C 1
ATOM 824 O O . MET A 1 107 ? 2.689 -14.695 -1.505 1 95.81 107 MET A O 1
ATOM 828 N N . LEU A 1 108 ? 0.782 -15.625 -2.201 1 94.75 108 LEU A N 1
ATOM 829 C CA . LEU A 1 108 ? 0.731 -14.938 -3.488 1 94.75 108 LEU A CA 1
ATOM 830 C C . LEU A 1 108 ? -0.44 -13.961 -3.541 1 94.75 108 LEU A C 1
ATOM 832 O O . LEU A 1 108 ? -1.581 -14.344 -3.266 1 94.75 108 LEU A O 1
ATOM 836 N N . LEU A 1 109 ? -0.108 -12.758 -3.912 1 95.94 109 LEU A N 1
ATOM 837 C CA . LEU A 1 109 ? -1.107 -11.695 -3.855 1 95.94 109 LEU A CA 1
ATOM 838 C C . LEU A 1 109 ? -1.504 -11.25 -5.258 1 95.94 109 LEU A C 1
ATOM 840 O O . LEU A 1 109 ? -0.654 -11.148 -6.145 1 95.94 109 LEU A O 1
ATOM 844 N N . ALA A 1 110 ? -2.809 -11.031 -5.426 1 95.38 110 ALA A N 1
ATOM 845 C CA . ALA A 1 110 ? -3.359 -10.414 -6.629 1 95.38 110 ALA A CA 1
ATOM 846 C C . ALA A 1 110 ? -4.207 -9.195 -6.281 1 95.38 110 ALA A C 1
ATOM 848 O O . ALA A 1 110 ? -4.965 -9.219 -5.309 1 95.38 110 ALA A O 1
ATOM 849 N N . SER A 1 111 ? -3.977 -8.164 -6.977 1 94.25 111 SER A N 1
ATOM 850 C CA . SER A 1 111 ? -4.742 -6.938 -6.785 1 94.25 111 SER A CA 1
ATOM 851 C C . SER A 1 111 ? -5.75 -6.73 -7.91 1 94.25 111 SER A C 1
ATOM 853 O O . SER A 1 111 ? -5.434 -6.957 -9.078 1 94.25 111 SER A O 1
ATOM 855 N N . THR A 1 112 ? -6.949 -6.223 -7.57 1 94.25 112 THR A N 1
ATOM 856 C CA . THR A 1 112 ? -8.039 -6.242 -8.539 1 94.25 112 THR A CA 1
ATOM 857 C C . THR A 1 112 ? -8.453 -4.824 -8.914 1 94.25 112 THR A C 1
ATOM 859 O O . THR A 1 112 ? -9.312 -4.629 -9.781 1 94.25 112 THR A O 1
ATOM 862 N N . ASP A 1 113 ? -7.832 -3.793 -8.258 1 88.69 113 ASP A N 1
ATOM 863 C CA . ASP A 1 113 ? -8.188 -2.389 -8.43 1 88.69 113 ASP A CA 1
ATOM 864 C C . ASP A 1 113 ? -9.688 -2.176 -8.234 1 88.69 113 ASP A C 1
ATOM 866 O O . ASP A 1 113 ? -10.336 -1.486 -9.031 1 88.69 113 ASP A O 1
ATOM 870 N N . ASN A 1 114 ? -10.258 -2.854 -7.297 1 89.94 114 ASN A N 1
ATOM 871 C CA . ASN A 1 114 ? -11.641 -2.729 -6.852 1 89.94 114 ASN A CA 1
ATOM 872 C C . ASN A 1 114 ? -12.617 -3.176 -7.934 1 89.94 114 ASN A C 1
ATOM 874 O O . ASN A 1 114 ? -13.758 -2.713 -7.977 1 89.94 114 ASN A O 1
ATOM 878 N N . GLN A 1 115 ? -12.172 -4.062 -8.844 1 90.56 115 GLN A N 1
ATOM 879 C CA . GLN A 1 115 ? -13.047 -4.551 -9.898 1 90.56 115 GLN A CA 1
ATOM 880 C C . GLN A 1 115 ? -13.484 -5.988 -9.633 1 90.56 115 GLN A C 1
ATOM 882 O O . GLN A 1 115 ? -12.664 -6.91 -9.695 1 90.56 115 GLN A O 1
ATOM 887 N N . PRO A 1 116 ? -14.781 -6.172 -9.453 1 91.62 116 PRO A N 1
ATOM 888 C CA . PRO A 1 116 ? -15.266 -7.523 -9.156 1 91.62 116 PRO A CA 1
ATOM 889 C C . PRO A 1 116 ? -14.914 -8.531 -10.25 1 91.62 116 PRO A C 1
ATOM 891 O O . PRO A 1 116 ? -14.609 -9.688 -9.953 1 91.62 116 PRO A O 1
ATOM 894 N N . LYS A 1 117 ? -14.93 -8.094 -11.461 1 91.69 117 LYS A N 1
ATOM 895 C CA . LYS A 1 117 ? -14.586 -8.992 -12.562 1 91.69 117 LYS A CA 1
ATOM 896 C C . LYS A 1 117 ? -13.148 -9.5 -12.43 1 91.69 117 LYS A C 1
ATOM 898 O O . LYS A 1 117 ? -12.867 -10.664 -12.719 1 91.69 117 LYS A O 1
ATOM 903 N N . ASN A 1 118 ? -12.289 -8.633 -11.984 1 93.81 118 ASN A N 1
ATOM 904 C CA . ASN A 1 118 ? -10.898 -9.031 -11.773 1 93.81 118 ASN A CA 1
ATOM 905 C C . ASN A 1 118 ? -10.766 -10 -10.602 1 93.81 118 ASN A C 1
ATOM 907 O O . ASN A 1 118 ? -9.906 -10.891 -10.617 1 93.81 118 ASN A O 1
ATOM 911 N N . GLU A 1 119 ? -11.609 -9.812 -9.562 1 95.69 119 GLU A N 1
ATOM 912 C CA . GLU A 1 119 ? -11.602 -10.758 -8.453 1 95.69 119 GLU A CA 1
ATOM 913 C C . GLU A 1 119 ? -11.867 -12.18 -8.93 1 95.69 119 GLU A C 1
ATOM 915 O O . GLU A 1 119 ? -11.141 -13.109 -8.57 1 95.69 119 GLU A O 1
ATOM 920 N N . LEU A 1 120 ? -12.852 -12.297 -9.805 1 93.5 120 LEU A N 1
ATOM 921 C CA . LEU A 1 120 ? -13.227 -13.609 -10.312 1 93.5 120 LEU A CA 1
ATOM 922 C C . LEU A 1 120 ? -12.133 -14.195 -11.188 1 93.5 120 LEU A C 1
ATOM 924 O O . LEU A 1 120 ? -11.852 -15.391 -11.133 1 93.5 120 LEU A O 1
ATOM 928 N N . THR A 1 121 ? -11.531 -13.305 -11.945 1 91.81 121 THR A N 1
ATOM 929 C CA . THR A 1 121 ? -10.414 -13.742 -12.781 1 91.81 121 THR A CA 1
ATOM 930 C C . THR A 1 121 ? -9.305 -14.336 -11.93 1 91.81 121 THR A C 1
ATOM 932 O O . THR A 1 121 ? -8.828 -15.445 -12.203 1 91.81 121 THR A O 1
ATOM 935 N N . TYR A 1 122 ? -8.945 -13.734 -10.867 1 93.94 122 TYR A N 1
ATOM 936 C CA . TYR A 1 122 ? -7.836 -14.195 -10.039 1 93.94 122 TYR A CA 1
ATOM 937 C C . TYR A 1 122 ? -8.242 -15.398 -9.195 1 93.94 122 TYR A C 1
ATOM 939 O O . TYR A 1 122 ? -7.426 -16.281 -8.93 1 93.94 122 TYR A O 1
ATOM 947 N N . LEU A 1 123 ? -9.516 -15.43 -8.789 1 94.44 123 LEU A N 1
ATOM 948 C CA . LEU A 1 123 ? -10 -16.625 -8.094 1 94.44 123 LEU A CA 1
ATOM 949 C C . LEU A 1 123 ? -9.852 -17.859 -8.969 1 94.44 123 LEU A C 1
ATOM 951 O O . LEU A 1 123 ? -9.391 -18.906 -8.5 1 94.44 123 LEU A O 1
ATOM 955 N N . ARG A 1 124 ? -10.133 -17.719 -10.203 1 89.12 124 ARG A N 1
ATOM 956 C CA . ARG A 1 124 ? -10.031 -18.844 -11.133 1 89.12 124 ARG A CA 1
ATOM 957 C C . ARG A 1 124 ? -8.578 -19.203 -11.406 1 89.12 124 ARG A C 1
ATOM 959 O O . ARG A 1 124 ? -8.234 -20.375 -11.531 1 89.12 124 ARG A O 1
ATOM 966 N N . ILE A 1 125 ? -7.754 -18.203 -11.477 1 87.12 125 ILE A N 1
ATOM 967 C CA . ILE A 1 125 ? -6.324 -18.438 -11.656 1 87.12 125 ILE A CA 1
ATOM 968 C C . ILE A 1 125 ? -5.781 -19.25 -10.477 1 87.12 125 ILE A C 1
ATOM 970 O O . ILE A 1 125 ? -5.094 -20.25 -10.664 1 87.12 125 ILE A O 1
ATOM 974 N N . PHE A 1 126 ? -6.133 -18.859 -9.25 1 90.25 126 PHE A N 1
ATOM 975 C CA . PHE A 1 126 ? -5.637 -19.531 -8.055 1 90.25 126 PHE A CA 1
ATOM 976 C C . PHE A 1 126 ? -6.23 -20.938 -7.949 1 90.25 126 PHE A C 1
ATOM 978 O O . PHE A 1 126 ? -5.574 -21.859 -7.453 1 90.25 126 PHE A O 1
ATOM 985 N N . GLU A 1 127 ? -7.395 -21.078 -8.445 1 84.38 127 GLU A N 1
ATOM 986 C CA . GLU A 1 127 ? -8 -22.406 -8.445 1 84.38 127 GLU A CA 1
ATOM 987 C C . GLU A 1 127 ? -7.262 -23.359 -9.383 1 84.38 127 GLU A C 1
ATOM 989 O O . GLU A 1 127 ? -7.168 -24.562 -9.117 1 84.38 127 GLU A O 1
ATOM 994 N N . SER A 1 128 ? -6.766 -22.797 -10.43 1 76 128 SER A N 1
ATOM 995 C CA . SER A 1 128 ? -6.117 -23.609 -11.453 1 76 128 SER A CA 1
ATOM 996 C C . SER A 1 128 ? -4.648 -23.859 -11.125 1 76 128 SER A C 1
ATOM 998 O O . SER A 1 128 ? -3.998 -24.703 -11.734 1 76 128 SER A O 1
ATOM 1000 N N . TYR A 1 129 ? -4.203 -23.141 -10.156 1 74.38 129 TYR A N 1
ATOM 1001 C CA . TYR A 1 129 ? -2.787 -23.266 -9.82 1 74.38 129 TYR A CA 1
ATOM 1002 C C . TYR A 1 129 ? -2.605 -23.797 -8.406 1 74.38 129 TYR A C 1
ATOM 1004 O O . TYR A 1 129 ? -3.525 -23.734 -7.59 1 74.38 129 TYR A O 1
ATOM 1012 N N . PRO A 1 130 ? -1.458 -24.312 -8.258 1 73.81 130 PRO A N 1
ATOM 1013 C CA . PRO A 1 130 ? -1.21 -25.047 -7.012 1 73.81 130 PRO A CA 1
ATOM 1014 C C . PRO A 1 130 ? -1.201 -24.141 -5.785 1 73.81 130 PRO A C 1
ATOM 1016 O O . PRO A 1 130 ? -0.136 -23.703 -5.344 1 73.81 130 PRO A O 1
ATOM 1019 N N . VAL A 1 131 ? -2.402 -23.688 -5.316 1 88.56 131 VAL A N 1
ATOM 1020 C CA . VAL A 1 131 ? -2.547 -23.125 -3.973 1 88.56 131 VAL A CA 1
ATOM 1021 C C . VAL A 1 131 ? -3.424 -24.047 -3.127 1 88.56 131 VAL A C 1
ATOM 1023 O O . VAL A 1 131 ? -4.289 -24.75 -3.654 1 88.56 131 VAL A O 1
ATOM 1026 N N . ASP A 1 132 ? -3.133 -24 -1.834 1 92.62 132 ASP A N 1
ATOM 1027 C CA . ASP A 1 132 ? -3.891 -24.844 -0.919 1 92.62 132 ASP A CA 1
ATOM 1028 C C . ASP A 1 132 ? -5.172 -24.156 -0.466 1 92.62 132 ASP A C 1
ATOM 1030 O O . ASP A 1 132 ? -6.086 -24.812 0.05 1 92.62 132 ASP A O 1
ATOM 1034 N N . GLY A 1 133 ? -5.301 -22.906 -0.604 1 95.56 133 GLY A N 1
ATOM 1035 C CA . GLY A 1 133 ? -6.461 -22.109 -0.212 1 95.56 133 GLY A CA 1
ATOM 1036 C C . GLY A 1 133 ? -6.383 -20.672 -0.673 1 95.56 133 GLY A C 1
ATOM 1037 O O . GLY A 1 133 ? -5.34 -20.219 -1.159 1 95.56 133 GLY A O 1
ATOM 1038 N N . ILE A 1 134 ? -7.551 -19.969 -0.567 1 97.56 134 ILE A N 1
ATOM 1039 C CA . ILE A 1 134 ? -7.641 -18.594 -1.03 1 97.56 134 ILE A CA 1
ATOM 1040 C C . ILE A 1 134 ? -8.281 -17.719 0.052 1 97.56 134 ILE A C 1
ATOM 1042 O O . ILE A 1 134 ? -9.266 -18.125 0.683 1 97.56 134 ILE A O 1
ATOM 1046 N N . VAL A 1 135 ? -7.695 -16.609 0.299 1 98.5 135 VAL A N 1
ATOM 1047 C CA . VAL A 1 135 ? -8.375 -15.555 1.03 1 98.5 135 VAL A CA 1
ATOM 1048 C C . VAL A 1 135 ? -8.844 -14.469 0.057 1 98.5 135 VAL A C 1
ATOM 1050 O O . VAL A 1 135 ? -8.031 -13.906 -0.687 1 98.5 135 VAL A O 1
ATOM 1053 N N . LEU A 1 136 ? -10.125 -14.211 0.009 1 98.31 136 LEU A N 1
ATOM 1054 C CA . LEU A 1 136 ? -10.672 -13.102 -0.759 1 98.31 136 LEU A CA 1
ATOM 1055 C C . LEU A 1 136 ? -11.016 -11.922 0.151 1 98.31 136 LEU A C 1
ATOM 1057 O O . LEU A 1 136 ? -11.891 -12.031 1.01 1 98.31 136 LEU A O 1
ATOM 1061 N N . ILE A 1 137 ? -10.227 -10.883 0.031 1 98.06 137 ILE A N 1
ATOM 1062 C CA . ILE A 1 137 ? -10.625 -9.633 0.672 1 98.06 137 ILE A CA 1
ATOM 1063 C C . ILE A 1 137 ? -11.672 -8.93 -0.186 1 98.06 137 ILE A C 1
ATOM 1065 O O . ILE A 1 137 ? -11.336 -8.242 -1.15 1 98.06 137 ILE A O 1
ATOM 1069 N N . GLY A 1 138 ? -12.875 -9.086 0.207 1 93.75 138 GLY A N 1
ATOM 1070 C CA . GLY A 1 138 ? -14 -8.828 -0.675 1 93.75 138 GLY A CA 1
ATOM 1071 C C . GLY A 1 138 ? -14.445 -7.375 -0.664 1 93.75 138 GLY A C 1
ATOM 1072 O O . GLY A 1 138 ? -14.273 -6.676 0.335 1 93.75 138 GLY A O 1
ATOM 1073 N N . THR A 1 139 ? -14.953 -6.949 -1.798 1 92.5 139 THR A N 1
ATOM 1074 C CA . THR A 1 139 ? -15.641 -5.672 -1.936 1 92.5 139 THR A CA 1
ATOM 1075 C C . THR A 1 139 ? -17.125 -5.879 -2.238 1 92.5 139 THR A C 1
ATOM 1077 O O . THR A 1 139 ? -17.922 -6.082 -1.325 1 92.5 139 THR A O 1
ATOM 1080 N N . VAL A 1 140 ? -17.5 -6.098 -3.518 1 94.69 140 VAL A N 1
ATOM 1081 C CA . VAL A 1 140 ? -18.859 -6.414 -3.945 1 94.69 140 VAL A CA 1
ATOM 1082 C C . VAL A 1 140 ? -18.953 -7.898 -4.293 1 94.69 140 VAL A C 1
ATOM 1084 O O . VAL A 1 140 ? -18.344 -8.359 -5.258 1 94.69 140 VAL A O 1
ATOM 1087 N N . LEU A 1 141 ? -19.734 -8.656 -3.482 1 95.75 141 LEU A N 1
ATOM 1088 C CA . LEU A 1 141 ? -19.953 -10.062 -3.779 1 95.75 141 LEU A CA 1
ATOM 1089 C C . LEU A 1 141 ? -21.156 -10.25 -4.703 1 95.75 141 LEU A C 1
ATOM 1091 O O . LEU A 1 141 ? -22.297 -10.141 -4.266 1 95.75 141 LEU A O 1
ATOM 1095 N N . THR A 1 142 ? -20.859 -10.562 -5.914 1 95.38 142 THR A N 1
ATOM 1096 C CA . THR A 1 142 ? -21.875 -10.734 -6.945 1 95.38 142 THR A CA 1
ATOM 1097 C C . THR A 1 142 ? -22.359 -12.188 -6.992 1 95.38 142 THR A C 1
ATOM 1099 O O . THR A 1 142 ? -21.844 -13.039 -6.262 1 95.38 142 THR A O 1
ATOM 1102 N N . ASP A 1 143 ? -23.297 -12.438 -7.863 1 94.44 143 ASP A N 1
ATOM 1103 C CA . ASP A 1 143 ? -23.797 -13.797 -8.07 1 94.44 143 ASP A CA 1
ATOM 1104 C C . ASP A 1 143 ? -22.688 -14.703 -8.609 1 94.44 143 ASP A C 1
ATOM 1106 O O . ASP A 1 143 ? -22.641 -15.898 -8.297 1 94.44 143 ASP A O 1
ATOM 1110 N N . GLU A 1 144 ? -21.875 -14.086 -9.375 1 93.75 144 GLU A N 1
ATOM 1111 C CA . GLU A 1 144 ? -20.75 -14.859 -9.906 1 93.75 144 GLU A CA 1
ATOM 1112 C C . GLU A 1 144 ? -19.797 -15.289 -8.789 1 93.75 144 GLU A C 1
ATOM 1114 O O . GLU A 1 144 ? -19.25 -16.391 -8.828 1 93.75 144 GLU A O 1
ATOM 1119 N N . HIS A 1 145 ? -19.609 -14.445 -7.812 1 95.81 145 HIS A N 1
ATOM 1120 C CA . HIS A 1 145 ? -18.828 -14.82 -6.641 1 95.81 145 HIS A CA 1
ATOM 1121 C C . HIS A 1 145 ? -19.469 -15.992 -5.902 1 95.81 145 HIS A C 1
ATOM 1123 O O . HIS A 1 145 ? -18.797 -16.938 -5.527 1 95.81 145 HIS A O 1
ATOM 1129 N N . ARG A 1 146 ? -20.75 -15.898 -5.742 1 94.12 146 ARG A N 1
ATOM 1130 C CA . ARG A 1 146 ? -21.5 -16.938 -5.043 1 94.12 146 ARG A CA 1
ATOM 1131 C C . ARG A 1 146 ? -21.359 -18.281 -5.758 1 94.12 146 ARG A C 1
ATOM 1133 O O . ARG A 1 146 ? -21.156 -19.312 -5.113 1 94.12 146 ARG A O 1
ATOM 1140 N N . ARG A 1 147 ? -21.484 -18.219 -7.055 1 92.31 147 ARG A N 1
ATOM 1141 C CA . ARG A 1 147 ? -21.344 -19.422 -7.852 1 92.31 147 ARG A CA 1
ATOM 1142 C C . ARG A 1 147 ? -19.953 -20.016 -7.699 1 92.31 147 ARG A C 1
ATOM 1144 O O . ARG A 1 147 ? -19.797 -21.219 -7.508 1 92.31 147 ARG A O 1
ATOM 1151 N N . PHE A 1 148 ? -18.984 -19.219 -7.773 1 93.56 148 PHE A N 1
ATOM 1152 C CA . PHE A 1 148 ? -17.609 -19.672 -7.617 1 93.56 148 PHE A CA 1
ATOM 1153 C C . PHE A 1 148 ? -17.406 -20.359 -6.266 1 93.56 148 PHE A C 1
ATOM 1155 O O . PHE A 1 148 ? -16.812 -21.422 -6.184 1 93.56 148 PHE A O 1
ATOM 1162 N N . LEU A 1 149 ? -17.875 -19.688 -5.191 1 93.12 149 LEU A N 1
ATOM 1163 C CA . LEU A 1 149 ? -17.672 -20.188 -3.832 1 93.12 149 LEU A CA 1
ATOM 1164 C C . LEU A 1 149 ? -18.328 -21.547 -3.639 1 93.12 149 LEU A C 1
ATOM 1166 O O . LEU A 1 149 ? -17.828 -22.375 -2.879 1 93.12 149 LEU A O 1
ATOM 1170 N N . LYS A 1 150 ? -19.391 -21.781 -4.383 1 89.12 150 LYS A N 1
ATOM 1171 C CA . LYS A 1 150 ? -20.109 -23.047 -4.305 1 89.12 150 LYS A CA 1
ATOM 1172 C C . LYS A 1 150 ? -19.359 -24.156 -5.035 1 89.12 150 LYS A C 1
ATOM 1174 O O . LYS A 1 150 ? -19.391 -25.312 -4.625 1 89.12 150 LYS A O 1
ATOM 1179 N N . GLU A 1 151 ? -18.656 -23.734 -6.012 1 87.44 151 GLU A N 1
ATOM 1180 C CA . GLU A 1 151 ? -18.062 -24.719 -6.922 1 87.44 151 GLU A CA 1
ATOM 1181 C C . GLU A 1 151 ? -16.578 -24.891 -6.664 1 87.44 151 GLU A C 1
ATOM 1183 O O . GLU A 1 151 ? -15.961 -25.844 -7.152 1 87.44 151 GLU A O 1
ATOM 1188 N N . SER A 1 152 ? -16.047 -24.047 -5.863 1 87.31 152 SER A N 1
ATOM 1189 C CA . SER A 1 152 ? -14.602 -24.016 -5.723 1 87.31 152 SER A CA 1
ATOM 1190 C C . SER A 1 152 ? -14.07 -25.328 -5.148 1 87.31 152 SER A C 1
ATOM 1192 O O . SER A 1 152 ? -14.672 -25.891 -4.23 1 87.31 152 SER A O 1
ATOM 1194 N N . LYS A 1 153 ? -12.977 -25.75 -5.676 1 81.62 153 LYS A N 1
ATOM 1195 C CA . LYS A 1 153 ? -12.32 -26.969 -5.219 1 81.62 153 LYS A CA 1
ATOM 1196 C C . LYS A 1 153 ? -11.297 -26.672 -4.129 1 81.62 153 LYS A C 1
ATOM 1198 O O . LYS A 1 153 ? -10.727 -27.578 -3.529 1 81.62 153 LYS A O 1
ATOM 1203 N N . VAL A 1 154 ? -10.992 -25.469 -3.973 1 88.44 154 VAL A N 1
ATOM 1204 C CA . VAL A 1 154 ? -10.039 -25.031 -2.955 1 88.44 154 VAL A CA 1
ATOM 1205 C C . VAL A 1 154 ? -10.766 -24.234 -1.875 1 88.44 154 VAL A C 1
ATOM 1207 O O . VAL A 1 154 ? -11.688 -23.469 -2.174 1 88.44 154 VAL A O 1
ATOM 1210 N N . PRO A 1 155 ? -10.398 -24.438 -0.593 1 93.94 155 PRO A N 1
ATOM 1211 C CA . PRO A 1 155 ? -11.016 -23.656 0.472 1 93.94 155 PRO A CA 1
ATOM 1212 C C . PRO A 1 155 ? -10.852 -22.141 0.261 1 93.94 155 PRO A C 1
ATOM 1214 O O . PRO A 1 155 ? -9.781 -21.688 -0.159 1 93.94 155 PRO A O 1
ATOM 1217 N N . VAL A 1 156 ? -11.945 -21.375 0.523 1 96.38 156 VAL A N 1
ATOM 1218 C CA . VAL A 1 156 ? -11.938 -19.922 0.403 1 96.38 156 VAL A CA 1
ATOM 1219 C C . VAL A 1 156 ? -12.484 -19.297 1.684 1 96.38 156 VAL A C 1
ATOM 1221 O O . VAL A 1 156 ? -13.508 -19.734 2.211 1 96.38 156 VAL A O 1
ATOM 1224 N N . VAL A 1 157 ? -11.805 -18.344 2.207 1 97.69 157 VAL A N 1
ATOM 1225 C CA . VAL A 1 157 ? -12.281 -17.516 3.312 1 97.69 157 VAL A CA 1
ATOM 1226 C C . VAL A 1 157 ? -12.453 -16.078 2.85 1 97.69 157 VAL A C 1
ATOM 1228 O O . VAL A 1 157 ? -11.609 -15.547 2.119 1 97.69 157 VAL A O 1
ATOM 1231 N N . ILE A 1 158 ? -13.57 -15.461 3.24 1 98.25 158 ILE A N 1
ATOM 1232 C CA . ILE A 1 158 ? -13.875 -14.086 2.867 1 98.25 158 ILE A CA 1
ATOM 1233 C C . ILE A 1 158 ? -13.539 -13.148 4.027 1 98.25 158 ILE A C 1
ATOM 1235 O O . ILE A 1 158 ? -13.961 -13.383 5.164 1 98.25 158 ILE A O 1
ATOM 1239 N N . VAL A 1 159 ? -12.758 -12.156 3.768 1 98.44 159 VAL A N 1
ATOM 1240 C CA . VAL A 1 159 ? -12.438 -11.125 4.746 1 98.44 159 VAL A CA 1
ATOM 1241 C C . VAL A 1 159 ? -13.008 -9.781 4.297 1 98.44 159 VAL A C 1
ATOM 1243 O O . VAL A 1 159 ? -12.867 -9.398 3.131 1 98.44 159 VAL A O 1
ATOM 1246 N N . GLY A 1 160 ? -13.68 -9.047 5.164 1 97.81 160 GLY A N 1
ATOM 1247 C CA . GLY A 1 160 ? -14.156 -7.695 4.887 1 97.81 160 GLY A CA 1
ATOM 1248 C C . GLY A 1 160 ? -15.633 -7.633 4.566 1 97.81 160 GLY A C 1
ATOM 1249 O O . GLY A 1 160 ? -16.234 -6.555 4.574 1 97.81 160 GLY A O 1
ATOM 1250 N N . GLN A 1 161 ? -16.25 -8.82 4.219 1 97.75 161 GLN A N 1
ATOM 1251 C CA . GLN A 1 161 ? -17.672 -8.875 3.9 1 97.75 161 GLN A CA 1
ATOM 1252 C C . GLN A 1 161 ? -18.344 -10.039 4.621 1 97.75 161 GLN A C 1
ATOM 1254 O O . GLN A 1 161 ? -17.781 -11.125 4.738 1 97.75 161 GLN A O 1
ATOM 1259 N N . GLU A 1 162 ? -19.531 -9.812 5.012 1 96.5 162 GLU A N 1
ATOM 1260 C CA . GLU A 1 162 ? -20.375 -10.891 5.527 1 96.5 162 GLU A CA 1
ATOM 1261 C C . GLU A 1 162 ? -21 -11.695 4.391 1 96.5 162 GLU A C 1
ATOM 1263 O O . GLU A 1 162 ? -21.469 -11.125 3.402 1 96.5 162 GLU A O 1
ATOM 1268 N N . THR A 1 163 ? -20.906 -12.93 4.5 1 95.44 163 THR A N 1
ATOM 1269 C CA . THR A 1 163 ? -21.562 -13.789 3.521 1 95.44 163 THR A CA 1
ATOM 1270 C C . THR A 1 163 ? -21.953 -15.125 4.141 1 95.44 163 THR A C 1
ATOM 1272 O O . THR A 1 163 ? -21.266 -15.609 5.055 1 95.44 163 THR A O 1
ATOM 1275 N N . GLU A 1 164 ? -23 -15.766 3.66 1 92.19 164 GLU A N 1
ATOM 1276 C CA . GLU A 1 164 ? -23.406 -17.078 4.125 1 92.19 164 GLU A CA 1
ATOM 1277 C C . GLU A 1 164 ? -22.766 -18.188 3.297 1 92.19 164 GLU A C 1
ATOM 1279 O O . GLU A 1 164 ? -22.891 -19.375 3.631 1 92.19 164 GLU A O 1
ATOM 1284 N N . MET A 1 165 ? -22.031 -17.828 2.367 1 89.5 165 MET A N 1
ATOM 1285 C CA . MET A 1 165 ? -21.578 -18.797 1.377 1 89.5 165 MET A CA 1
ATOM 1286 C C . MET A 1 165 ? -20.219 -19.375 1.767 1 89.5 165 MET A C 1
ATOM 1288 O O . MET A 1 165 ? -19.797 -20.391 1.223 1 89.5 165 MET A O 1
ATOM 1292 N N . ALA A 1 166 ? -19.562 -18.781 2.617 1 93.62 166 ALA A N 1
ATOM 1293 C CA . ALA A 1 166 ? -18.234 -19.188 3.072 1 93.62 166 ALA A CA 1
ATOM 1294 C C . ALA A 1 166 ? -17.938 -18.656 4.473 1 93.62 166 ALA A C 1
ATOM 1296 O O . ALA A 1 166 ? -18.672 -17.812 4.984 1 93.62 166 ALA A O 1
ATOM 1297 N N . SER A 1 167 ? -16.953 -19.25 5.117 1 95.62 167 SER A N 1
ATOM 1298 C CA . SER A 1 167 ? -16.453 -18.594 6.328 1 95.62 167 SER A CA 1
ATOM 1299 C C . SER A 1 167 ? -15.992 -17.172 6.047 1 95.62 167 SER A C 1
ATOM 1301 O O . SER A 1 167 ? -15.398 -16.906 5 1 95.62 167 SER A O 1
ATOM 1303 N N . CYS A 1 168 ? -16.359 -16.328 6.941 1 97.56 168 CYS A N 1
ATOM 1304 C CA . CYS A 1 168 ? -16.016 -14.938 6.691 1 97.56 168 CYS A CA 1
ATOM 1305 C C . CYS A 1 168 ? -15.711 -14.211 7.996 1 97.56 168 CYS A C 1
ATOM 1307 O O . CYS A 1 168 ? -16.156 -14.625 9.062 1 97.56 168 CYS A O 1
ATOM 1309 N N . ILE A 1 169 ? -14.844 -13.258 7.938 1 98.06 169 ILE A N 1
ATOM 1310 C CA . ILE A 1 169 ? -14.5 -12.297 8.984 1 98.06 169 ILE A CA 1
ATOM 1311 C C . ILE A 1 169 ? -14.805 -10.875 8.5 1 98.06 169 ILE A C 1
ATOM 1313 O O . ILE A 1 169 ? -14.383 -10.484 7.406 1 98.06 169 ILE A O 1
ATOM 1317 N N . TYR A 1 170 ? -15.578 -10.125 9.242 1 97.81 170 TYR A N 1
ATOM 1318 C CA . TYR A 1 170 ? -15.961 -8.766 8.859 1 97.81 170 TYR A CA 1
ATOM 1319 C C . TYR A 1 170 ? -16.078 -7.863 10.078 1 97.81 170 TYR A C 1
ATOM 1321 O O . TYR A 1 170 ? -15.836 -8.305 11.203 1 97.81 170 TYR A O 1
ATOM 1329 N N . HIS A 1 171 ? -16.219 -6.613 9.852 1 98.5 171 HIS A N 1
ATOM 1330 C CA . HIS A 1 171 ? -16.281 -5.645 10.945 1 98.5 171 HIS A CA 1
ATOM 1331 C C . HIS A 1 171 ? -17.703 -5.117 11.133 1 98.5 171 HIS A C 1
ATOM 1333 O O . HIS A 1 171 ? -18.531 -5.195 10.211 1 98.5 171 HIS A O 1
ATOM 1339 N N . ASP A 1 172 ? -18 -4.637 12.289 1 98.56 172 ASP A N 1
ATOM 1340 C CA . ASP A 1 172 ? -19.281 -3.975 12.562 1 98.56 172 ASP A CA 1
ATOM 1341 C C . ASP A 1 172 ? -19.312 -2.578 11.945 1 98.56 172 ASP A C 1
ATOM 1343 O O . ASP A 1 172 ? -19.359 -1.578 12.664 1 98.56 172 ASP A O 1
ATOM 1347 N N . ASP A 1 173 ? -19.422 -2.555 10.641 1 98.62 173 ASP A N 1
ATOM 1348 C CA . ASP A 1 173 ? -19.406 -1.298 9.898 1 98.62 173 ASP A CA 1
ATOM 1349 C C . ASP A 1 173 ? -20.609 -0.435 10.242 1 98.62 173 ASP A C 1
ATOM 1351 O O . ASP A 1 173 ? -20.5 0.792 10.312 1 98.62 173 ASP A O 1
ATOM 1355 N N . PHE A 1 174 ? -21.766 -1.076 10.453 1 98.62 174 PHE A N 1
ATOM 1356 C CA . PHE A 1 174 ? -22.953 -0.315 10.836 1 98.62 174 PHE A CA 1
ATOM 1357 C C . PHE A 1 174 ? -22.75 0.349 12.195 1 98.62 174 PHE A C 1
ATOM 1359 O O . PHE A 1 174 ? -23 1.543 12.352 1 98.62 174 PHE A O 1
ATOM 1366 N N . GLY A 1 175 ? -22.281 -0.46 13.148 1 98.69 175 GLY A N 1
ATOM 1367 C CA . GLY A 1 175 ? -22.031 0.092 14.469 1 98.69 175 GLY A CA 1
ATOM 1368 C C . GLY A 1 175 ? -21 1.214 14.445 1 98.69 175 GLY A C 1
ATOM 1369 O O . GLY A 1 175 ? -21.156 2.217 15.148 1 98.69 175 GLY A O 1
ATOM 1370 N N . ALA A 1 176 ? -19.984 1.049 13.664 1 98.75 176 ALA A N 1
ATOM 1371 C CA . ALA A 1 176 ? -18.953 2.074 13.523 1 98.75 176 ALA A CA 1
ATOM 1372 C C . ALA A 1 176 ? -19.531 3.354 12.93 1 98.75 176 ALA A C 1
ATOM 1374 O O . ALA A 1 176 ? -19.234 4.453 13.398 1 98.75 176 ALA A O 1
ATOM 1375 N N . GLY A 1 177 ? -20.359 3.18 11.836 1 98.75 177 GLY A N 1
ATOM 1376 C CA . GLY A 1 177 ? -21.031 4.332 11.258 1 98.75 177 GLY A CA 1
ATOM 1377 C C . GLY A 1 177 ? -21.922 5.059 12.25 1 98.75 177 GLY A C 1
ATOM 1378 O O . GLY A 1 177 ? -21.891 6.289 12.328 1 98.75 177 GLY A O 1
ATOM 1379 N N . ARG A 1 178 ? -22.656 4.305 13.023 1 98.62 178 ARG A N 1
ATOM 1380 C CA . ARG A 1 178 ? -23.562 4.875 14.023 1 98.62 178 ARG A CA 1
ATOM 1381 C C . ARG A 1 178 ? -22.781 5.672 15.062 1 98.62 178 ARG A C 1
ATOM 1383 O O . ARG A 1 178 ? -23.156 6.801 15.391 1 98.62 178 ARG A O 1
ATOM 1390 N N . ALA A 1 179 ? -21.703 5.082 15.531 1 98.12 179 ALA A N 1
ATOM 1391 C CA . ALA A 1 179 ? -20.875 5.754 16.531 1 98.12 179 ALA A CA 1
ATOM 1392 C C . ALA A 1 179 ? -20.297 7.055 15.977 1 98.12 179 ALA A C 1
ATOM 1394 O O . ALA A 1 179 ? -20.297 8.078 16.656 1 98.12 179 ALA A O 1
ATOM 1395 N N . MET A 1 180 ? -19.844 7.039 14.727 1 98.25 180 MET A N 1
ATOM 1396 C CA . MET A 1 180 ? -19.297 8.242 14.102 1 98.25 180 MET A CA 1
ATOM 1397 C C . MET A 1 180 ? -20.391 9.297 13.93 1 98.25 180 MET A C 1
ATOM 1399 O O . MET A 1 180 ? -20.156 10.484 14.18 1 98.25 180 MET A O 1
ATOM 1403 N N . GLY A 1 181 ? -21.578 8.852 13.484 1 98.19 181 GLY A N 1
ATOM 1404 C CA . GLY A 1 181 ? -22.703 9.773 13.383 1 98.19 181 GLY A CA 1
ATOM 1405 C C . GLY A 1 181 ? -23.031 10.469 14.688 1 98.19 181 GLY A C 1
ATOM 1406 O O . GLY A 1 181 ? -23.297 11.672 14.711 1 98.19 181 GLY A O 1
ATOM 1407 N N . GLN A 1 182 ? -22.953 9.727 15.75 1 97.44 182 GLN A N 1
ATOM 1408 C CA . GLN A 1 182 ? -23.219 10.281 17.078 1 97.44 182 GLN A CA 1
ATOM 1409 C C . GLN A 1 182 ? -22.156 11.297 17.469 1 97.44 182 GLN A C 1
ATOM 1411 O O . GLN A 1 182 ? -22.484 12.383 17.969 1 97.44 182 GLN A O 1
ATOM 1416 N N . GLU A 1 183 ? -20.906 10.969 17.234 1 95.69 183 GLU A N 1
ATOM 1417 C CA . GLU A 1 183 ? -19.812 11.883 17.562 1 95.69 183 GLU A CA 1
ATOM 1418 C C . GLU A 1 183 ? -19.906 13.172 16.766 1 95.69 183 GLU A C 1
ATOM 1420 O O . GLU A 1 183 ? -19.703 14.266 17.297 1 95.69 183 GLU A O 1
ATOM 1425 N N . VAL A 1 184 ? -20.219 13.031 15.516 1 96.19 184 VAL A N 1
ATOM 1426 C CA . VAL A 1 184 ? -20.344 14.172 14.609 1 96.19 184 VAL A CA 1
ATOM 1427 C C . VAL A 1 184 ? -21.516 15.055 15.047 1 96.19 184 VAL A C 1
ATOM 1429 O O . VAL A 1 184 ? -21.406 16.281 15.039 1 96.19 184 VAL A O 1
ATOM 1432 N N . ALA A 1 185 ? -22.594 14.445 15.438 1 96.19 185 ALA A N 1
ATOM 1433 C CA . ALA A 1 185 ? -23.766 15.195 15.898 1 96.19 185 ALA A CA 1
ATOM 1434 C C . ALA A 1 185 ? -23.438 16.031 17.141 1 96.19 185 ALA A C 1
ATOM 1436 O O . ALA A 1 185 ? -23.766 17.219 17.203 1 96.19 185 ALA A O 1
ATOM 1437 N N . VAL A 1 186 ? -22.781 15.383 18.062 1 94.12 186 VAL A N 1
ATOM 1438 C CA . VAL A 1 186 ? -22.422 16.062 19.297 1 94.12 186 VAL A CA 1
ATOM 1439 C C . VAL A 1 186 ? -21.547 17.281 18.984 1 94.12 186 VAL A C 1
ATOM 1441 O O . VAL A 1 186 ? -21.781 18.375 19.516 1 94.12 186 VAL A O 1
ATOM 1444 N N . LYS A 1 187 ? -20.609 17.125 18.125 1 91.94 187 LYS A N 1
ATOM 1445 C CA . LYS A 1 187 ? -19.688 18.203 17.75 1 91.94 187 LYS A CA 1
ATOM 1446 C C . LYS A 1 187 ? -20.422 19.328 17.031 1 91.94 187 LYS A C 1
ATOM 1448 O O . LYS A 1 187 ? -20.219 20.5 17.328 1 91.94 187 LYS A O 1
ATOM 1453 N N . ALA A 1 188 ? -21.266 18.953 16.094 1 92.31 188 ALA A N 1
ATOM 1454 C CA . ALA A 1 188 ? -22 19.938 15.312 1 92.31 188 ALA A CA 1
ATOM 1455 C C . ALA A 1 188 ? -22.953 20.734 16.203 1 92.31 188 ALA A C 1
ATOM 1457 O O . ALA A 1 188 ? -23.062 21.953 16.062 1 92.31 188 ALA A O 1
ATOM 1458 N N . LEU A 1 189 ? -23.625 20.109 17.109 1 93.94 189 LEU A N 1
ATOM 1459 C CA . LEU A 1 189 ? -24.562 20.766 18 1 93.94 189 LEU A CA 1
ATOM 1460 C C . LEU A 1 189 ? -23.844 21.734 18.938 1 93.94 189 LEU A C 1
ATOM 1462 O O . LEU A 1 189 ? -24.344 22.828 19.188 1 93.94 189 LEU A O 1
ATOM 1466 N N . LYS A 1 190 ? -22.734 21.281 19.391 1 90.19 190 LYS A N 1
ATOM 1467 C CA . LYS A 1 190 ? -21.938 22.156 20.234 1 90.19 190 LYS A CA 1
ATOM 1468 C C . LYS A 1 190 ? -21.531 23.422 19.5 1 90.19 190 LYS A C 1
ATOM 1470 O O . LYS A 1 190 ? -21.516 24.516 20.062 1 90.19 190 LYS A O 1
ATOM 1475 N N . ARG A 1 191 ? -21.234 23.297 18.219 1 86.81 191 ARG A N 1
ATOM 1476 C CA . ARG A 1 191 ? -20.781 24.422 17.391 1 86.81 191 ARG A CA 1
ATOM 1477 C C . ARG A 1 191 ? -21.938 25.344 17.031 1 86.81 191 ARG A C 1
ATOM 1479 O O . ARG A 1 191 ? -21.734 26.547 16.844 1 86.81 191 ARG A O 1
ATOM 1486 N N . ASN A 1 192 ? -23.078 24.766 17.031 1 89.38 192 ASN A N 1
ATOM 1487 C CA . ASN A 1 192 ? -24.203 25.547 16.531 1 89.38 192 ASN A CA 1
ATOM 1488 C C . ASN A 1 192 ? -25.203 25.844 17.641 1 89.38 192 ASN A C 1
ATOM 1490 O O . ASN A 1 192 ? -26.391 26.062 17.391 1 89.38 192 ASN A O 1
ATOM 1494 N N . GLY A 1 193 ? -24.781 25.828 18.859 1 90.69 193 GLY A N 1
ATOM 1495 C CA . GLY A 1 193 ? -25.594 26.234 20 1 90.69 193 GLY A CA 1
ATOM 1496 C C . GLY A 1 193 ? -26.766 25.312 20.25 1 90.69 193 GLY A C 1
ATOM 1497 O O . GLY A 1 193 ? -27.844 25.766 20.641 1 90.69 193 GLY A O 1
ATOM 1498 N N . GLY A 1 194 ? -26.562 24.094 19.844 1 87.62 194 GLY A N 1
ATOM 1499 C CA . GLY A 1 194 ? -27.547 23.094 20.172 1 87.62 194 GLY A CA 1
ATOM 1500 C C . GLY A 1 194 ? -28.703 23.047 19.188 1 87.62 194 GLY A C 1
ATOM 1501 O O . GLY A 1 194 ? -29.688 22.344 19.422 1 87.62 194 GLY A O 1
ATOM 1502 N N . ARG A 1 195 ? -28.641 23.766 18.125 1 91.38 195 ARG A N 1
ATOM 1503 C CA . ARG A 1 195 ? -29.719 23.812 17.156 1 91.38 195 ARG A CA 1
ATOM 1504 C C . ARG A 1 195 ? -29.469 22.844 16 1 91.38 195 ARG A C 1
ATOM 1506 O O . ARG A 1 195 ? -28.625 23.094 15.141 1 91.38 195 ARG A O 1
ATOM 1513 N N . PRO A 1 196 ? -30.203 21.734 15.945 1 91.56 196 PRO A N 1
ATOM 1514 C CA . PRO A 1 196 ? -29.984 20.719 14.93 1 91.56 196 PRO A CA 1
ATOM 1515 C C . PRO A 1 196 ? -30.172 21.234 13.508 1 91.56 196 PRO A C 1
ATOM 1517 O O . PRO A 1 196 ? -29.5 20.781 12.578 1 91.56 196 PRO A O 1
ATOM 1520 N N . GLU A 1 197 ? -31.094 22.203 13.328 1 90.25 197 GLU A N 1
ATOM 1521 C CA . GLU A 1 197 ? -31.422 22.734 12.008 1 90.25 197 GLU A CA 1
ATOM 1522 C C . GLU A 1 197 ? -30.266 23.547 11.438 1 90.25 197 GLU A C 1
ATOM 1524 O O . GLU A 1 197 ? -30.203 23.766 10.227 1 90.25 197 GLU A O 1
ATOM 1529 N N . ASP A 1 198 ? -29.391 23.922 12.312 1 91.5 198 ASP A N 1
ATOM 1530 C CA . ASP A 1 198 ? -28.266 24.75 11.883 1 91.5 198 ASP A CA 1
ATOM 1531 C C . ASP A 1 198 ? -27.031 23.891 11.609 1 91.5 198 ASP A C 1
ATOM 1533 O O . ASP A 1 198 ? -26.016 24.406 11.117 1 91.5 198 ASP A O 1
ATOM 1537 N N . CYS A 1 199 ? -27.125 22.609 11.938 1 93 199 CYS A N 1
ATOM 1538 C CA . CYS A 1 199 ? -26 21.703 11.742 1 93 199 CYS A CA 1
ATOM 1539 C C . CYS A 1 199 ? -25.891 21.266 10.281 1 93 199 CYS A C 1
ATOM 1541 O O . CYS A 1 199 ? -26.781 20.562 9.773 1 93 199 CYS A O 1
ATOM 1543 N N . LYS A 1 200 ? -24.828 21.656 9.617 1 94.62 200 LYS A N 1
ATOM 1544 C CA . LYS A 1 200 ? -24.578 21.281 8.234 1 94.62 200 LYS A CA 1
ATOM 1545 C C . LYS A 1 200 ? -23.484 20.203 8.141 1 94.62 200 LYS A C 1
ATOM 1547 O O . LYS A 1 200 ? -22.297 20.516 8.133 1 94.62 200 LYS A O 1
ATOM 1552 N N . ILE A 1 201 ? -23.938 18.984 8.039 1 96.75 201 ILE A N 1
ATOM 1553 C CA . ILE A 1 201 ? -23.078 17.812 8.047 1 96.75 201 ILE A CA 1
ATOM 1554 C C . ILE A 1 201 ? -23.125 17.125 6.68 1 96.75 201 ILE A C 1
ATOM 1556 O O . ILE A 1 201 ? -24.188 16.766 6.191 1 96.75 201 ILE A O 1
ATOM 1560 N N . ALA A 1 202 ? -21.953 17.016 6.039 1 97.94 202 ALA A N 1
ATOM 1561 C CA . ALA A 1 202 ? -21.844 16.328 4.754 1 97.94 202 ALA A CA 1
ATOM 1562 C C . ALA A 1 202 ? -21.234 14.938 4.926 1 97.94 202 ALA A C 1
ATOM 1564 O O . ALA A 1 202 ? -20.547 14.672 5.914 1 97.94 202 ALA A O 1
ATOM 1565 N N . TYR A 1 203 ? -21.562 14.07 3.971 1 98.69 203 TYR A N 1
ATOM 1566 C CA . TYR A 1 203 ? -21.031 12.719 3.932 1 98.69 203 TYR A CA 1
ATOM 1567 C C . TYR A 1 203 ? -20.516 12.367 2.537 1 98.69 203 TYR A C 1
ATOM 1569 O O . TYR A 1 203 ? -21.266 12.445 1.562 1 98.69 203 TYR A O 1
ATOM 1577 N N . ILE A 1 204 ? -19.234 12.07 2.486 1 98.75 204 ILE A N 1
ATOM 1578 C CA . ILE A 1 204 ? -18.688 11.531 1.249 1 98.75 204 ILE A CA 1
ATOM 1579 C C . ILE A 1 204 ? -18.562 10.008 1.362 1 98.75 204 ILE A C 1
ATOM 1581 O O . ILE A 1 204 ? -17.641 9.508 2.004 1 98.75 204 ILE A O 1
ATOM 1585 N N . GLY A 1 205 ? -19.5 9.312 0.739 1 98.62 205 GLY A N 1
ATOM 1586 C CA . GLY A 1 205 ? -19.562 7.855 0.786 1 98.62 205 GLY A CA 1
ATOM 1587 C C . GLY A 1 205 ? -19.016 7.195 -0.468 1 98.62 205 GLY A C 1
ATOM 1588 O O . GLY A 1 205 ? -18.422 7.859 -1.319 1 98.62 205 GLY A O 1
ATOM 1589 N N . VAL A 1 206 ? -19.094 5.875 -0.501 1 98.06 206 VAL A N 1
ATOM 1590 C CA . VAL A 1 206 ? -18.719 5.074 -1.663 1 98.06 206 VAL A CA 1
ATOM 1591 C C . VAL A 1 206 ? -19.938 4.293 -2.158 1 98.06 206 VAL A C 1
ATOM 1593 O O . VAL A 1 206 ? -21.062 4.5 -1.675 1 98.06 206 VAL A O 1
ATOM 1596 N N . THR A 1 207 ? -19.734 3.504 -3.242 1 97.12 207 THR A N 1
ATOM 1597 C CA . THR A 1 207 ? -20.844 2.752 -3.811 1 97.12 207 THR A CA 1
ATOM 1598 C C . THR A 1 207 ? -21.547 1.919 -2.738 1 97.12 207 THR A C 1
ATOM 1600 O O . THR A 1 207 ? -20.891 1.285 -1.911 1 97.12 207 THR A O 1
ATOM 1603 N N . ARG A 1 208 ? -22.859 1.905 -2.74 1 97.19 208 ARG A N 1
ATOM 1604 C CA . ARG A 1 208 ? -23.641 1.149 -1.762 1 97.19 208 ARG A CA 1
ATOM 1605 C C . ARG A 1 208 ? -23.688 -0.33 -2.129 1 97.19 208 ARG A C 1
ATOM 1607 O O . ARG A 1 208 ? -24.188 -1.15 -1.353 1 97.19 208 ARG A O 1
ATOM 1614 N N . GLU A 1 209 ? -23.094 -0.685 -3.322 1 96.06 209 GLU A N 1
ATOM 1615 C CA . GLU A 1 209 ? -22.922 -2.096 -3.658 1 96.06 209 GLU A CA 1
ATOM 1616 C C . GLU A 1 209 ? -21.922 -2.771 -2.732 1 96.06 209 GLU A C 1
ATOM 1618 O O . GLU A 1 209 ? -21.922 -3.996 -2.592 1 96.06 209 GLU A O 1
ATOM 1623 N N . ASP A 1 210 ? -21.031 -1.98 -2.248 1 96.62 210 ASP A N 1
ATOM 1624 C CA . ASP A 1 210 ? -20.219 -2.451 -1.129 1 96.62 210 ASP A CA 1
ATOM 1625 C C . ASP A 1 210 ? -21.016 -2.424 0.175 1 96.62 210 ASP A C 1
ATOM 1627 O O . ASP A 1 210 ? -21.25 -1.356 0.747 1 96.62 210 ASP A O 1
ATOM 1631 N N . LYS A 1 211 ? -21.359 -3.541 0.638 1 97.5 211 LYS A N 1
ATOM 1632 C CA . LYS A 1 211 ? -22.312 -3.625 1.744 1 97.5 211 LYS A CA 1
ATOM 1633 C C . LYS A 1 211 ? -21.672 -3.15 3.049 1 97.5 211 LYS A C 1
ATOM 1635 O O . LYS A 1 211 ? -22.359 -2.594 3.91 1 97.5 211 LYS A O 1
ATOM 1640 N N . ALA A 1 212 ? -20.391 -3.307 3.203 1 97.88 212 ALA A N 1
ATOM 1641 C CA . ALA A 1 212 ? -19.703 -2.93 4.438 1 97.88 212 ALA A CA 1
ATOM 1642 C C . ALA A 1 212 ? -19.344 -1.448 4.43 1 97.88 212 ALA A C 1
ATOM 1644 O O . ALA A 1 212 ? -20 -0.637 5.082 1 97.88 212 ALA A O 1
ATOM 1645 N N . ALA A 1 213 ? -18.438 -1.018 3.555 1 97.5 213 ALA A N 1
ATOM 1646 C CA . ALA A 1 213 ? -17.906 0.342 3.559 1 97.5 213 ALA A CA 1
ATOM 1647 C C . ALA A 1 213 ? -18.906 1.327 2.967 1 97.5 213 ALA A C 1
ATOM 1649 O O . ALA A 1 213 ? -18.906 2.512 3.311 1 97.5 213 ALA A O 1
ATOM 1650 N N . GLY A 1 214 ? -19.75 0.869 2.082 1 98.12 214 GLY A N 1
ATOM 1651 C CA . GLY A 1 214 ? -20.703 1.738 1.41 1 98.12 214 GLY A CA 1
ATOM 1652 C C . GLY A 1 214 ? -22.047 1.831 2.131 1 98.12 214 GLY A C 1
ATOM 1653 O O . GLY A 1 214 ? -22.391 2.881 2.678 1 98.12 214 GLY A O 1
ATOM 1654 N N . ALA A 1 215 ? -22.75 0.723 2.271 1 98.5 215 ALA A N 1
ATOM 1655 C CA . ALA A 1 215 ? -24.109 0.729 2.783 1 98.5 215 ALA A CA 1
ATOM 1656 C C . ALA A 1 215 ? -24.125 0.765 4.309 1 98.5 215 ALA A C 1
ATOM 1658 O O . ALA A 1 215 ? -24.688 1.687 4.91 1 98.5 215 ALA A O 1
ATOM 1659 N N . ALA A 1 216 ? -23.484 -0.109 4.957 1 98.69 216 ALA A N 1
ATOM 1660 C CA . ALA A 1 216 ? -23.562 -0.261 6.406 1 98.69 216 ALA A CA 1
ATOM 1661 C C . ALA A 1 216 ? -23 0.965 7.121 1 98.69 216 ALA A C 1
ATOM 1663 O O . ALA A 1 216 ? -23.609 1.491 8.047 1 98.69 216 ALA A O 1
ATOM 1664 N N . ARG A 1 217 ? -21.781 1.442 6.734 1 98.69 217 ARG A N 1
ATOM 1665 C CA . ARG A 1 217 ? -21.203 2.625 7.359 1 98.69 217 ARG A CA 1
ATOM 1666 C C . ARG A 1 217 ? -22.125 3.83 7.219 1 98.69 217 ARG A C 1
ATOM 1668 O O . ARG A 1 217 ? -22.375 4.543 8.195 1 98.69 217 ARG A O 1
ATOM 1675 N N . GLU A 1 218 ? -22.625 4.023 5.992 1 98.69 218 GLU A N 1
ATOM 1676 C CA . GLU A 1 218 ? -23.469 5.184 5.723 1 98.69 218 GLU A CA 1
ATOM 1677 C C . GLU A 1 218 ? -24.781 5.102 6.496 1 98.69 218 GLU A C 1
ATOM 1679 O O . GLU A 1 218 ? -25.234 6.09 7.078 1 98.69 218 GLU A O 1
ATOM 1684 N N . ASP A 1 219 ? -25.422 3.889 6.41 1 98.69 219 ASP A N 1
ATOM 1685 C CA . ASP A 1 219 ? -26.672 3.697 7.137 1 98.69 219 ASP A CA 1
ATOM 1686 C C . ASP A 1 219 ? -26.484 3.906 8.641 1 98.69 219 ASP A C 1
ATOM 1688 O O . ASP A 1 219 ? -27.312 4.523 9.305 1 98.69 219 ASP A O 1
ATOM 1692 N N . GLY A 1 220 ? -25.375 3.381 9.148 1 98.81 220 GLY A N 1
ATOM 1693 C CA . GLY A 1 220 ? -25.047 3.607 10.547 1 98.81 220 GLY A CA 1
ATOM 1694 C C . GLY A 1 220 ? -24.844 5.074 10.875 1 98.81 220 GLY A C 1
ATOM 1695 O O . GLY A 1 220 ? -25.359 5.562 11.883 1 98.81 220 GLY A O 1
ATOM 1696 N N . PHE A 1 221 ? -24.156 5.754 10.008 1 98.75 221 PHE A N 1
ATOM 1697 C CA . PHE A 1 221 ? -23.906 7.176 10.195 1 98.75 221 PHE A CA 1
ATOM 1698 C C . PHE A 1 221 ? -25.203 7.961 10.266 1 98.75 221 PHE A C 1
ATOM 1700 O O . PHE A 1 221 ? -25.391 8.766 11.18 1 98.75 221 PHE A O 1
ATOM 1707 N N . ARG A 1 222 ? -26.078 7.734 9.391 1 98.31 222 ARG A N 1
ATOM 1708 C CA . ARG A 1 222 ? -27.375 8.383 9.367 1 98.31 222 ARG A CA 1
ATOM 1709 C C . ARG A 1 222 ? -28.156 8.094 10.641 1 98.31 222 ARG A C 1
ATOM 1711 O O . ARG A 1 222 ? -28.812 8.984 11.195 1 98.31 222 ARG A O 1
ATOM 1718 N N . LYS A 1 223 ? -28.094 6.855 11.031 1 98.44 223 LYS A N 1
ATOM 1719 C CA . LYS A 1 223 ? -28.781 6.473 12.258 1 98.44 223 LYS A CA 1
ATOM 1720 C C . LYS A 1 223 ? -28.25 7.242 13.461 1 98.44 223 LYS A C 1
ATOM 1722 O O . LYS A 1 223 ? -29.016 7.691 14.305 1 98.44 223 LYS A O 1
ATOM 1727 N N . GLY A 1 224 ? -26.922 7.375 13.57 1 98.44 224 GLY A N 1
ATOM 1728 C CA . GLY A 1 224 ? -26.312 8.141 14.648 1 98.44 224 GLY A CA 1
ATOM 1729 C C . GLY A 1 224 ? -26.766 9.594 14.672 1 98.44 224 GLY A C 1
ATOM 1730 O O . GLY A 1 224 ? -27.047 10.141 15.734 1 98.44 224 GLY A O 1
ATOM 1731 N N . LEU A 1 225 ? -26.859 10.227 13.492 1 98.12 225 LEU A N 1
ATOM 1732 C CA . LEU A 1 225 ? -27.359 11.602 13.391 1 98.12 225 LEU A CA 1
ATOM 1733 C C . LEU A 1 225 ? -28.812 11.688 13.836 1 98.12 225 LEU A C 1
ATOM 1735 O O . LEU A 1 225 ? -29.172 12.57 14.609 1 98.12 225 LEU A O 1
ATOM 1739 N N . GLN A 1 226 ? -29.562 10.758 13.32 1 97.56 226 GLN A N 1
ATOM 1740 C CA . GLN A 1 226 ? -31 10.734 13.625 1 97.56 226 GLN A CA 1
ATOM 1741 C C . GLN A 1 226 ? -31.234 10.633 15.125 1 97.56 226 GLN A C 1
ATOM 1743 O O . GLN A 1 226 ? -32.156 11.281 15.664 1 97.56 226 GLN A O 1
ATOM 1748 N N . GLU A 1 227 ? -30.469 9.852 15.766 1 97.44 227 GLU A N 1
ATOM 1749 C CA . GLU A 1 227 ? -30.609 9.641 17.203 1 97.44 227 GLU A CA 1
ATOM 1750 C C . GLU A 1 227 ? -30.297 10.914 17.984 1 97.44 227 GLU A C 1
ATOM 1752 O O . GLU A 1 227 ? -30.734 11.062 19.125 1 97.44 227 GLU A O 1
ATOM 1757 N N . ALA A 1 228 ? -29.609 11.797 17.359 1 95.06 228 ALA A N 1
ATOM 1758 C CA . ALA A 1 228 ? -29.281 13.07 18 1 95.06 228 ALA A CA 1
ATOM 1759 C C . ALA A 1 228 ? -30.234 14.172 17.531 1 95.06 228 ALA A C 1
ATOM 1761 O O . ALA A 1 228 ? -30.062 15.344 17.875 1 95.06 228 ALA A O 1
ATOM 1762 N N . GLY A 1 229 ? -31.172 13.82 16.703 1 95.62 229 GLY A N 1
ATOM 1763 C CA . GLY A 1 229 ? -32.188 14.75 16.266 1 95.62 229 GLY A CA 1
ATOM 1764 C C . GLY A 1 229 ? -31.828 15.492 14.992 1 95.62 229 GLY A C 1
ATOM 1765 O O . GLY A 1 229 ? -32.469 16.469 14.625 1 95.62 229 GLY A O 1
ATOM 1766 N N . ILE A 1 230 ? -30.812 15.109 14.32 1 96.31 230 ILE A N 1
ATOM 1767 C CA . ILE A 1 230 ? -30.359 15.773 13.102 1 96.31 230 ILE A CA 1
ATOM 1768 C C . ILE A 1 230 ? -30.844 14.984 11.883 1 96.31 230 ILE A C 1
ATOM 1770 O O . ILE A 1 230 ? -30.578 13.789 11.766 1 96.31 230 ILE A O 1
ATOM 1774 N N . THR A 1 231 ? -31.531 15.664 11.016 1 93.69 231 THR A N 1
ATOM 1775 C CA . THR A 1 231 ? -31.969 15.047 9.766 1 93.69 231 THR A CA 1
ATOM 1776 C C . THR A 1 231 ? -30.938 15.273 8.664 1 93.69 231 THR A C 1
ATOM 1778 O O . THR A 1 231 ? -30.562 16.406 8.383 1 93.69 231 THR A O 1
ATOM 1781 N N . PHE A 1 232 ? -30.531 14.172 8.055 1 94.56 232 PHE A N 1
ATOM 1782 C CA . PHE A 1 232 ? -29.531 14.242 6.996 1 94.56 232 PHE A CA 1
ATOM 1783 C C . PHE A 1 232 ? -30.188 14.5 5.645 1 94.56 232 PHE A C 1
ATOM 1785 O O . PHE A 1 232 ? -31.094 13.773 5.238 1 94.56 232 PHE A O 1
ATOM 1792 N N . ASP A 1 233 ? -29.828 15.57 5.012 1 93.81 233 ASP A N 1
ATOM 1793 C CA . ASP A 1 233 ? -30.312 15.906 3.68 1 93.81 233 ASP A CA 1
ATOM 1794 C C . ASP A 1 233 ? -29.453 15.273 2.594 1 93.81 233 ASP A C 1
ATOM 1796 O O . ASP A 1 233 ? -28.422 15.828 2.219 1 93.81 233 ASP A O 1
ATOM 1800 N N . ASP A 1 234 ? -29.859 14.203 1.997 1 93.44 234 ASP A N 1
ATOM 1801 C CA . ASP A 1 234 ? -29.109 13.414 1.03 1 93.44 234 ASP A CA 1
ATOM 1802 C C . ASP A 1 234 ? -28.797 14.227 -0.225 1 93.44 234 ASP A C 1
ATOM 1804 O O . ASP A 1 234 ? -27.703 14.125 -0.784 1 93.44 234 ASP A O 1
ATOM 1808 N N . HIS A 1 235 ? -29.703 14.977 -0.638 1 93.44 235 HIS A N 1
ATOM 1809 C CA . HIS A 1 235 ? -29.562 15.703 -1.896 1 93.44 235 HIS A CA 1
ATOM 1810 C C . HIS A 1 235 ? -28.5 16.797 -1.788 1 93.44 235 HIS A C 1
ATOM 1812 O O . HIS A 1 235 ? -27.719 17 -2.717 1 93.44 235 HIS A O 1
ATOM 1818 N N . ARG A 1 236 ? -28.453 17.391 -0.643 1 94.31 236 ARG A N 1
ATOM 1819 C CA . ARG A 1 236 ? -27.578 18.547 -0.494 1 94.31 236 ARG A CA 1
ATOM 1820 C C . ARG A 1 236 ? -26.188 18.125 0.007 1 94.31 236 ARG A C 1
ATOM 1822 O O . ARG A 1 236 ? -25.172 18.703 -0.39 1 94.31 236 ARG A O 1
ATOM 1829 N N . TYR A 1 237 ? -26.141 17.016 0.857 1 95.81 237 TYR A N 1
ATOM 1830 C CA . TYR A 1 237 ? -24.922 16.875 1.648 1 95.81 237 TYR A CA 1
ATOM 1831 C C . TYR A 1 237 ? -24.281 15.516 1.413 1 95.81 237 TYR A C 1
ATOM 1833 O O . TYR A 1 237 ? -23.266 15.18 2.031 1 95.81 237 TYR A O 1
ATOM 1841 N N . ARG A 1 238 ? -24.797 14.695 0.487 1 97.94 238 ARG A N 1
ATOM 1842 C CA . ARG A 1 238 ? -24.203 13.406 0.179 1 97.94 238 ARG A CA 1
ATOM 1843 C C . ARG A 1 238 ? -23.5 13.43 -1.173 1 97.94 238 ARG A C 1
ATOM 1845 O O . ARG A 1 238 ? -24.047 13.945 -2.152 1 97.94 238 ARG A O 1
ATOM 1852 N N . ARG A 1 239 ? -22.266 12.961 -1.271 1 98.25 239 ARG A N 1
ATOM 1853 C CA . ARG A 1 239 ? -21.547 12.703 -2.514 1 98.25 239 ARG A CA 1
ATOM 1854 C C . ARG A 1 239 ? -20.984 11.289 -2.531 1 98.25 239 ARG A C 1
ATOM 1856 O O . ARG A 1 239 ? -20.609 10.758 -1.488 1 98.25 239 ARG A O 1
ATOM 1863 N N . GLU A 1 240 ? -21 10.688 -3.631 1 98.12 240 GLU A N 1
ATOM 1864 C CA . GLU A 1 240 ? -20.359 9.391 -3.828 1 98.12 240 GLU A CA 1
ATOM 1865 C C . GLU A 1 240 ? -18.969 9.547 -4.422 1 98.12 240 GLU A C 1
ATOM 1867 O O . GLU A 1 240 ? -18.75 10.367 -5.32 1 98.12 240 GLU A O 1
ATOM 1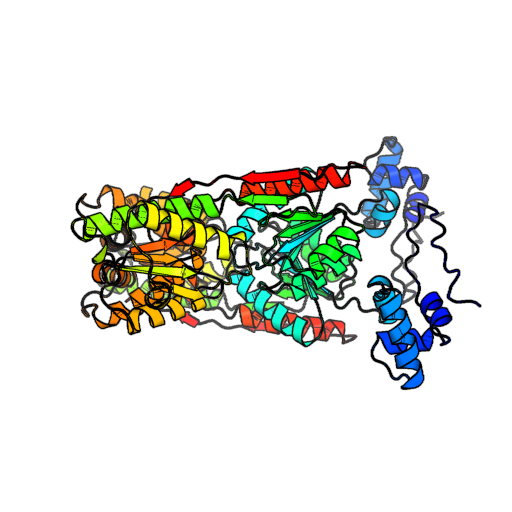872 N N . SER A 1 241 ? -18.047 8.867 -3.838 1 97.81 241 SER A N 1
ATOM 1873 C CA . SER A 1 241 ? -16.656 8.906 -4.266 1 97.81 241 SER A CA 1
ATOM 1874 C C . SER A 1 241 ? -16.125 7.508 -4.574 1 97.81 241 SER A C 1
ATOM 1876 O O . SER A 1 241 ? -16.656 6.516 -4.066 1 97.81 241 SER A O 1
ATOM 1878 N N . GLU A 1 242 ? -15.109 7.445 -5.438 1 95.19 242 GLU A N 1
ATOM 1879 C CA . GLU A 1 242 ? -14.273 6.246 -5.492 1 95.19 242 GLU A CA 1
ATOM 1880 C C . GLU A 1 242 ? -13.43 6.109 -4.23 1 95.19 242 GLU A C 1
ATOM 1882 O O . GLU A 1 242 ? -13.289 7.062 -3.461 1 95.19 242 GLU A O 1
ATOM 1887 N N . PHE A 1 243 ? -12.906 4.93 -4.055 1 94.75 243 PHE A N 1
ATOM 1888 C CA . PHE A 1 243 ? -12.055 4.66 -2.908 1 94.75 243 PHE A CA 1
ATOM 1889 C C . PHE A 1 243 ? -10.664 5.254 -3.119 1 94.75 243 PHE A C 1
ATOM 1891 O O . PHE A 1 243 ? -9.656 4.559 -2.969 1 94.75 243 PHE A O 1
ATOM 1898 N N . THR A 1 244 ? -10.555 6.492 -3.51 1 94.75 244 THR A N 1
ATOM 1899 C CA . THR A 1 244 ? -9.289 7.148 -3.805 1 94.75 244 THR A CA 1
ATOM 1900 C C . THR A 1 244 ? -9.242 8.547 -3.193 1 94.75 244 THR A C 1
ATOM 1902 O O . THR A 1 244 ? -10.281 9.109 -2.844 1 94.75 244 THR A O 1
ATOM 1905 N N . MET A 1 245 ? -8.047 9.047 -3.062 1 95.81 245 MET A N 1
ATOM 1906 C CA . MET A 1 245 ? -7.879 10.422 -2.607 1 95.81 245 MET A CA 1
ATOM 1907 C C . MET A 1 245 ? -8.453 11.406 -3.619 1 95.81 245 MET A C 1
ATOM 1909 O O . MET A 1 245 ? -9.102 12.383 -3.24 1 95.81 245 MET A O 1
ATOM 1913 N N . SER A 1 246 ? -8.219 11.148 -4.961 1 96.44 246 SER A N 1
ATOM 1914 C CA . SER A 1 246 ? -8.75 12.008 -6.012 1 96.44 246 SER A CA 1
ATOM 1915 C C . SER A 1 246 ? -10.273 12.055 -5.965 1 96.44 246 SER A C 1
ATOM 1917 O O . SER A 1 246 ? -10.875 13.117 -6.164 1 96.44 246 SER A O 1
ATOM 1919 N N . GLY A 1 247 ? -10.867 10.906 -5.699 1 97.44 247 GLY A N 1
ATOM 1920 C CA . GLY A 1 247 ? -12.312 10.883 -5.543 1 97.44 247 GLY A CA 1
ATOM 1921 C C . GLY A 1 247 ? -12.797 11.734 -4.387 1 97.44 247 GLY A C 1
ATOM 1922 O O . GLY A 1 247 ? -13.781 12.461 -4.516 1 97.44 247 GLY A O 1
ATOM 1923 N N . GLY A 1 248 ? -12.102 11.656 -3.25 1 98.06 248 GLY A N 1
ATOM 1924 C CA . GLY A 1 248 ? -12.43 12.492 -2.104 1 98.06 248 GLY A CA 1
ATOM 1925 C C . GLY A 1 248 ? -12.266 13.969 -2.379 1 98.06 248 GLY A C 1
ATOM 1926 O O . GLY A 1 248 ? -13.094 14.781 -1.957 1 98.06 248 GLY A O 1
ATOM 1927 N N . TYR A 1 249 ? -11.203 14.297 -3.107 1 96.94 249 TYR A N 1
ATOM 1928 C CA . TYR A 1 249 ? -10.945 15.68 -3.49 1 96.94 249 TYR A CA 1
ATOM 1929 C C . TYR A 1 249 ? -12.078 16.234 -4.34 1 96.94 249 TYR A C 1
ATOM 1931 O O . TYR A 1 249 ? -12.617 17.297 -4.043 1 96.94 249 TYR A O 1
ATOM 1939 N N . GLU A 1 250 ? -12.445 15.508 -5.34 1 97.75 250 GLU A N 1
ATOM 1940 C CA . GLU A 1 250 ? -13.477 15.953 -6.273 1 97.75 250 GLU A CA 1
ATOM 1941 C C . GLU A 1 250 ? -14.82 16.094 -5.578 1 97.75 250 GLU A C 1
ATOM 1943 O O . GLU A 1 250 ? -15.547 17.062 -5.812 1 97.75 250 GLU A O 1
ATOM 1948 N N . ALA A 1 251 ? -15.117 15.148 -4.734 1 98 251 ALA A N 1
ATOM 1949 C CA . ALA A 1 251 ? -16.391 15.195 -4 1 98 251 ALA A CA 1
ATOM 1950 C C . ALA A 1 251 ? -16.422 16.391 -3.059 1 98 251 ALA A C 1
ATOM 1952 O O . ALA A 1 251 ? -17.453 17.062 -2.939 1 98 251 ALA A O 1
ATOM 1953 N N . ALA A 1 252 ? -15.336 16.672 -2.404 1 96.12 252 ALA A N 1
ATOM 1954 C CA . ALA A 1 252 ? -15.266 17.812 -1.491 1 96.12 252 ALA A CA 1
ATOM 1955 C C . ALA A 1 252 ? -15.391 19.125 -2.246 1 96.12 252 ALA A C 1
ATOM 1957 O O . ALA A 1 252 ? -16.094 20.0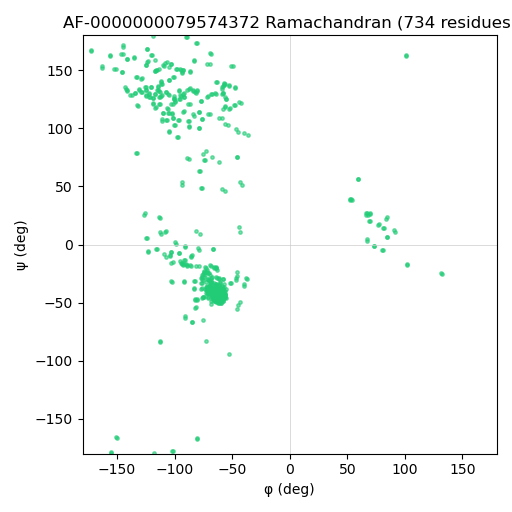47 -1.803 1 96.12 252 ALA A O 1
ATOM 1958 N N . VAL A 1 253 ? -14.734 19.219 -3.385 1 95.5 253 VAL A N 1
ATOM 1959 C CA . VAL A 1 253 ? -14.82 20.422 -4.207 1 95.5 253 VAL A CA 1
ATOM 1960 C C . VAL A 1 253 ? -16.266 20.656 -4.637 1 95.5 253 VAL A C 1
ATOM 1962 O O . VAL A 1 253 ? -16.766 21.781 -4.57 1 95.5 253 VAL A O 1
ATOM 1965 N N . ASP A 1 254 ? -16.875 19.594 -5.047 1 95.75 254 ASP A N 1
ATOM 1966 C CA . ASP A 1 254 ? -18.281 19.688 -5.457 1 95.75 254 ASP A CA 1
ATOM 1967 C C . ASP A 1 254 ? -19.156 20.156 -4.305 1 95.75 254 ASP A C 1
ATOM 1969 O O . ASP A 1 254 ? -19.984 21.062 -4.477 1 95.75 254 ASP A O 1
ATOM 1973 N N . LEU A 1 255 ? -18.984 19.594 -3.121 1 94.75 255 LEU A N 1
ATOM 1974 C CA . LEU A 1 255 ? -19.75 19.953 -1.935 1 94.75 255 LEU A CA 1
ATOM 1975 C C . LEU A 1 255 ? -19.547 21.438 -1.585 1 94.75 255 LEU A C 1
ATOM 1977 O O . LEU A 1 255 ? -20.516 22.141 -1.315 1 94.75 255 LEU A O 1
ATOM 1981 N N . LEU A 1 256 ? -18.344 21.844 -1.609 1 91.38 256 LEU A N 1
ATOM 1982 C CA . LEU A 1 256 ? -17.984 23.188 -1.16 1 91.38 256 LEU A CA 1
ATOM 1983 C C . LEU A 1 256 ? -18.422 24.234 -2.172 1 91.38 256 LEU A C 1
ATOM 1985 O O . LEU A 1 256 ? -18.609 25.406 -1.817 1 91.38 256 LEU A O 1
ATOM 1989 N N . SER A 1 257 ? -18.516 23.828 -3.416 1 91.81 257 SER A N 1
ATOM 1990 C CA . SER A 1 257 ? -18.984 24.766 -4.445 1 91.81 257 SER A CA 1
ATOM 1991 C C . SER A 1 257 ? -20.484 25 -4.336 1 91.81 257 SER A C 1
ATOM 1993 O O . SER A 1 257 ? -20.969 26.078 -4.719 1 91.81 257 SER A O 1
ATOM 1995 N N . GLU A 1 258 ? -21.188 24.094 -3.75 1 90.69 258 GLU A N 1
ATOM 1996 C CA . GLU A 1 258 ? -22.641 24.172 -3.705 1 90.69 258 GLU A CA 1
ATOM 1997 C C . GLU A 1 258 ? -23.125 24.656 -2.34 1 90.69 258 GLU A C 1
ATOM 1999 O O . GLU A 1 258 ? -24.188 25.266 -2.236 1 90.69 258 GLU A O 1
ATOM 2004 N N . GLU A 1 259 ? -22.391 24.297 -1.363 1 86.12 259 GLU A N 1
ATOM 2005 C CA . GLU A 1 259 ? -22.859 24.547 -0.003 1 86.12 259 GLU A CA 1
ATOM 2006 C C . GLU A 1 259 ? -21.875 25.391 0.778 1 86.12 259 GLU A C 1
ATOM 2008 O O . GLU A 1 259 ? -20.672 25.109 0.801 1 86.12 259 GLU A O 1
ATOM 2013 N N . ASN A 1 260 ? -22.438 26.391 1.35 1 83.25 260 ASN A N 1
ATOM 2014 C CA . ASN A 1 260 ? -21.625 27.219 2.227 1 83.25 260 ASN A CA 1
ATOM 2015 C C . ASN A 1 260 ? -21.859 26.875 3.695 1 83.25 260 ASN A C 1
ATOM 2017 O O . ASN A 1 260 ? -22.938 26.422 4.07 1 83.25 260 ASN A O 1
ATOM 2021 N N . GLY A 1 261 ? -20.859 26.938 4.457 1 85.69 261 GLY A N 1
ATOM 2022 C CA . GLY A 1 261 ? -20.969 26.875 5.902 1 85.69 261 GLY A CA 1
ATOM 2023 C C . GLY A 1 261 ? -21.031 25.438 6.43 1 85.69 261 GLY A C 1
ATOM 2024 O O . GLY A 1 261 ? -21.594 25.188 7.492 1 85.69 261 GLY A O 1
ATOM 2025 N N . ILE A 1 262 ? -20.516 24.5 5.648 1 91.81 262 ILE A N 1
ATOM 2026 C CA . ILE A 1 262 ? -20.438 23.125 6.117 1 91.81 262 ILE A CA 1
ATOM 2027 C C . ILE A 1 262 ? -19.609 23.062 7.402 1 91.81 262 ILE A C 1
ATOM 2029 O O . ILE A 1 262 ? -18.531 23.656 7.48 1 91.81 262 ILE A O 1
ATOM 2033 N N . ASP A 1 263 ? -20.234 22.375 8.406 1 90.69 263 ASP A N 1
ATOM 2034 C CA . ASP A 1 263 ? -19.562 22.219 9.695 1 90.69 263 ASP A CA 1
ATOM 2035 C C . ASP A 1 263 ? -18.562 21.062 9.648 1 90.69 263 ASP A C 1
ATOM 2037 O O . ASP A 1 263 ? -17.438 21.172 10.141 1 90.69 263 ASP A O 1
ATOM 2041 N N . ILE A 1 264 ? -19.047 19.953 9.117 1 94.06 264 ILE A N 1
ATOM 2042 C CA . ILE A 1 264 ? -18.281 18.719 9.18 1 94.06 264 ILE A CA 1
ATOM 2043 C C . ILE A 1 264 ? -18.438 17.953 7.867 1 94.06 264 ILE A C 1
ATOM 2045 O O . ILE A 1 264 ? -19.531 17.859 7.312 1 94.06 264 ILE A O 1
ATOM 2049 N N . ILE A 1 265 ? -17.359 17.469 7.285 1 95.62 265 ILE A N 1
ATOM 2050 C CA . ILE A 1 265 ? -17.359 16.5 6.191 1 95.62 265 ILE A CA 1
ATOM 2051 C C . ILE A 1 265 ? -16.906 15.141 6.711 1 95.62 265 ILE A C 1
ATOM 2053 O O . ILE A 1 265 ? -15.742 14.953 7.059 1 95.62 265 ILE A O 1
ATOM 2057 N N . SER A 1 266 ? -17.875 14.25 6.816 1 97.62 266 SER A N 1
ATOM 2058 C CA . SER A 1 266 ? -17.547 12.875 7.195 1 97.62 266 SER A CA 1
ATOM 2059 C C . SER A 1 266 ? -17.312 12.008 5.965 1 97.62 266 SER A C 1
ATOM 2061 O O . SER A 1 266 ? -18.109 12.023 5.023 1 97.62 266 SER A O 1
ATOM 2063 N N . CYS A 1 267 ? -16.203 11.273 5.945 1 98.56 267 CYS A N 1
ATOM 2064 C CA . CYS A 1 267 ? -15.812 10.492 4.777 1 98.56 267 CYS A CA 1
ATOM 2065 C C . CYS A 1 267 ? -15.812 9 5.094 1 98.56 267 CYS A C 1
ATOM 2067 O O . CYS A 1 267 ? -15.477 8.594 6.207 1 98.56 267 CYS A O 1
ATOM 2069 N N . ALA A 1 268 ? -16.078 8.195 4.133 1 98.56 268 ALA A N 1
ATOM 2070 C CA . ALA A 1 268 ? -16.219 6.754 4.312 1 98.56 268 ALA A CA 1
ATOM 2071 C C . ALA A 1 268 ? -14.883 6.094 4.625 1 98.56 268 ALA A C 1
ATOM 2073 O O . ALA A 1 268 ? -14.844 4.961 5.113 1 98.56 268 ALA A O 1
ATOM 2074 N N . THR A 1 269 ? -13.773 6.691 4.23 1 98 269 THR A N 1
ATOM 2075 C CA . THR A 1 269 ? -12.445 6.188 4.547 1 98 269 THR A CA 1
ATOM 2076 C C . THR A 1 269 ? -11.492 7.34 4.848 1 98 269 THR A C 1
ATOM 2078 O O . THR A 1 269 ? -11.734 8.477 4.438 1 98 269 THR A O 1
ATOM 2081 N N . ASP A 1 270 ? -10.422 7.035 5.531 1 96.75 270 ASP A N 1
ATOM 2082 C CA . ASP A 1 270 ? -9.383 8.031 5.781 1 96.75 270 ASP A CA 1
ATOM 2083 C C . ASP A 1 270 ? -8.734 8.492 4.473 1 96.75 270 ASP A C 1
ATOM 2085 O O . ASP A 1 270 ? -8.289 9.641 4.363 1 96.75 270 ASP A O 1
ATOM 2089 N N . THR A 1 271 ? -8.727 7.633 3.443 1 96.94 271 THR A N 1
ATOM 2090 C CA . THR A 1 271 ? -8.188 8.016 2.145 1 96.94 271 THR A CA 1
ATOM 2091 C C . THR A 1 271 ? -9.047 9.094 1.494 1 96.94 271 THR A C 1
ATOM 2093 O O . THR A 1 271 ? -8.531 10.078 0.967 1 96.94 271 THR A O 1
ATOM 2096 N N . ILE A 1 272 ? -10.336 8.906 1.521 1 97.81 272 ILE A N 1
ATOM 2097 C CA . ILE A 1 272 ? -11.273 9.906 1.009 1 97.81 272 ILE A CA 1
ATOM 2098 C C . ILE A 1 272 ? -11.164 11.188 1.835 1 97.81 272 ILE A C 1
ATOM 2100 O O . ILE A 1 272 ? -11.18 12.289 1.286 1 97.81 272 ILE A O 1
ATOM 2104 N N . ALA A 1 273 ? -10.992 11.016 3.156 1 96.38 273 ALA A N 1
ATOM 2105 C CA . ALA A 1 273 ? -10.82 12.164 4.047 1 96.38 273 ALA A CA 1
ATOM 2106 C C . ALA A 1 273 ? -9.578 12.969 3.668 1 96.38 273 ALA A C 1
ATOM 2108 O O . ALA A 1 273 ? -9.602 14.195 3.682 1 96.38 273 ALA A O 1
ATOM 2109 N N . ALA A 1 274 ? -8.508 12.266 3.326 1 93.81 274 ALA A N 1
ATOM 2110 C CA . ALA A 1 274 ? -7.285 12.945 2.902 1 93.81 274 ALA A CA 1
ATOM 2111 C C . ALA A 1 274 ? -7.531 13.789 1.654 1 93.81 274 ALA A C 1
ATOM 2113 O O . ALA A 1 274 ? -7.02 14.906 1.539 1 93.81 274 ALA A O 1
ATOM 2114 N N . GLY A 1 275 ? -8.328 13.211 0.709 1 95.25 275 GLY A N 1
ATOM 2115 C CA . GLY A 1 275 ? -8.711 13.984 -0.462 1 95.25 275 GLY A CA 1
ATOM 2116 C C . GLY A 1 275 ? -9.539 15.211 -0.125 1 95.25 275 GLY A C 1
ATOM 2117 O O . GLY A 1 275 ? -9.344 16.281 -0.708 1 95.25 275 GLY A O 1
ATOM 2118 N N . ALA A 1 276 ? -10.422 15.078 0.807 1 94.56 276 ALA A N 1
ATOM 2119 C CA . ALA A 1 276 ? -11.242 16.203 1.25 1 94.56 276 ALA A CA 1
ATOM 2120 C C . ALA A 1 276 ? -10.383 17.281 1.897 1 94.56 276 ALA A C 1
ATOM 2122 O O . ALA A 1 276 ? -10.586 18.484 1.645 1 94.56 276 ALA A O 1
ATOM 2123 N N . ILE A 1 277 ? -9.445 16.891 2.713 1 89.88 277 ILE A N 1
ATOM 2124 C CA . ILE A 1 277 ? -8.531 17.812 3.365 1 89.88 277 ILE A CA 1
ATOM 2125 C C . ILE A 1 277 ? -7.723 18.578 2.311 1 89.88 277 ILE A C 1
ATOM 2127 O O . ILE A 1 277 ? -7.547 19.781 2.41 1 89.88 277 ILE A O 1
ATOM 2131 N N . GLU A 1 278 ? -7.277 17.844 1.316 1 89.75 278 GLU A N 1
ATOM 2132 C CA . GLU A 1 278 ? -6.535 18.484 0.235 1 89.75 278 GLU A CA 1
ATOM 2133 C C . GLU A 1 278 ? -7.363 19.578 -0.435 1 89.75 278 GLU A C 1
ATOM 2135 O O . GLU A 1 278 ? -6.852 20.656 -0.734 1 89.75 278 GLU A O 1
ATOM 2140 N N . ALA A 1 279 ? -8.609 19.281 -0.688 1 90.81 279 ALA A N 1
ATOM 2141 C CA . ALA A 1 279 ? -9.508 20.25 -1.297 1 90.81 279 ALA A CA 1
ATOM 2142 C C . ALA A 1 279 ? -9.656 21.484 -0.416 1 90.81 279 ALA A C 1
ATOM 2144 O O . ALA A 1 279 ? -9.656 22.609 -0.914 1 90.81 279 ALA A O 1
ATOM 2145 N N . LEU A 1 280 ? -9.766 21.297 0.882 1 86.81 280 LEU A N 1
ATOM 2146 C CA . LEU A 1 280 ? -9.906 22.391 1.828 1 86.81 280 LEU A CA 1
ATOM 2147 C C . LEU A 1 280 ? -8.648 23.25 1.854 1 86.81 280 LEU A C 1
ATOM 2149 O O . LEU A 1 280 ? -8.727 24.484 1.88 1 86.81 280 LEU A O 1
ATOM 2153 N N . ILE A 1 281 ? -7.508 22.547 1.798 1 80.88 281 ILE A N 1
ATOM 2154 C CA . ILE A 1 281 ? -6.234 23.25 1.79 1 80.88 281 ILE A CA 1
ATOM 2155 C C . ILE A 1 281 ? -6.105 24.062 0.51 1 80.88 281 ILE A C 1
ATOM 2157 O O . ILE A 1 281 ? -5.703 25.234 0.551 1 80.88 281 ILE A O 1
ATOM 2161 N N . ALA A 1 282 ? -6.457 23.469 -0.608 1 81.88 282 ALA A N 1
ATOM 2162 C CA . ALA A 1 282 ? -6.363 24.156 -1.899 1 81.88 282 ALA A CA 1
ATOM 2163 C C . ALA A 1 282 ? -7.25 25.391 -1.934 1 81.88 282 ALA A C 1
ATOM 2165 O O . ALA A 1 282 ? -6.875 26.422 -2.504 1 81.88 282 ALA A O 1
ATOM 2166 N N . GLN A 1 283 ? -8.328 25.297 -1.305 1 78.06 283 GLN A N 1
ATOM 2167 C CA . GLN A 1 283 ? -9.266 26.422 -1.279 1 78.06 283 GLN A CA 1
ATOM 2168 C C . GLN A 1 283 ? -8.789 27.5 -0.322 1 78.06 283 GLN A C 1
ATOM 2170 O O . GLN A 1 283 ? -9.016 28.688 -0.562 1 78.06 283 GLN A O 1
ATOM 2175 N N . SER A 1 284 ? -8.258 27.078 0.753 1 70.94 284 SER A N 1
ATOM 2176 C CA . SER A 1 284 ? -7.805 28.031 1.757 1 70.94 284 SER A CA 1
ATOM 2177 C C . SER A 1 284 ? -6.559 28.781 1.289 1 70.94 284 SER A C 1
ATOM 2179 O O . SER A 1 284 ? -6.316 29.922 1.705 1 70.94 284 SER A O 1
ATOM 2181 N N . LYS A 1 285 ? -5.594 28.125 0.662 1 62.59 285 LYS A N 1
ATOM 2182 C CA . LYS A 1 285 ? -4.395 28.797 0.167 1 62.59 285 LYS A CA 1
ATOM 2183 C C . LYS A 1 285 ? -4.754 30.078 -0.593 1 62.59 285 LYS A C 1
ATOM 2185 O O . LYS A 1 285 ? -4.012 31.062 -0.558 1 62.59 285 LYS A O 1
ATOM 2190 N N . LYS A 1 286 ? -5.934 30.219 -1.256 1 56.28 286 LYS A N 1
ATOM 2191 C CA . LYS A 1 286 ? -6.32 31.469 -1.907 1 56.28 286 LYS A CA 1
ATOM 2192 C C . LYS A 1 286 ? -6.504 32.594 -0.886 1 56.28 286 LYS A C 1
ATOM 2194 O O . LYS A 1 286 ? -6.328 33.75 -1.209 1 56.28 286 LYS A O 1
ATOM 2199 N N . ALA A 1 287 ? -6.715 32.281 0.372 1 51.31 287 ALA A N 1
ATOM 2200 C CA . ALA A 1 287 ? -6.961 33.281 1.407 1 51.31 287 ALA A CA 1
ATOM 2201 C C . ALA A 1 287 ? -5.766 33.375 2.35 1 51.31 287 ALA A C 1
ATOM 2203 O O . ALA A 1 287 ? -5.809 34.156 3.322 1 51.31 287 ALA A O 1
ATOM 2204 N N . VAL A 1 288 ? -4.77 32.438 2.195 1 48.75 288 VAL A N 1
ATOM 2205 C CA . VAL A 1 288 ? -3.658 32.438 3.141 1 48.75 288 VAL A CA 1
ATOM 2206 C C . VAL A 1 288 ? -2.777 33.656 2.898 1 48.75 288 VAL A C 1
ATOM 2208 O O . VAL A 1 288 ? -2.336 33.906 1.772 1 48.75 288 VAL A O 1
ATOM 2211 N N . PRO A 1 289 ? -2.742 34.594 3.807 1 46.06 289 PRO A N 1
ATOM 2212 C CA . PRO A 1 289 ? -1.836 35.719 3.654 1 46.06 289 PRO A CA 1
ATOM 2213 C C . PRO A 1 289 ? -0.416 35.312 3.281 1 46.06 289 PRO A C 1
ATOM 2215 O O . PRO A 1 289 ? 0.019 34.219 3.631 1 46.06 289 PRO A O 1
ATOM 2218 N N . GLU A 1 290 ? 0.223 36 2.283 1 46.34 290 GLU A N 1
ATOM 2219 C CA . GLU A 1 290 ? 1.604 35.844 1.832 1 46.34 290 GLU A CA 1
ATOM 2220 C C . GLU A 1 290 ? 2.541 35.562 3.004 1 46.34 290 GLU A C 1
ATOM 2222 O O . GLU A 1 290 ? 3.59 34.938 2.834 1 46.34 290 GLU A O 1
ATOM 2227 N N . SER A 1 291 ? 2.186 36.031 4.008 1 42.62 291 SER A N 1
ATOM 2228 C CA . SER A 1 291 ? 3.061 36 5.176 1 42.62 291 SER A CA 1
ATOM 2229 C C . SER A 1 291 ? 3.162 34.594 5.742 1 42.62 291 SER A C 1
ATOM 2231 O O . SER A 1 291 ? 4.023 34.312 6.578 1 42.62 291 SER A O 1
ATOM 2233 N N . VAL A 1 292 ? 2.17 33.812 5.41 1 41.59 292 VAL A N 1
ATOM 2234 C CA . VAL A 1 292 ? 2.174 32.469 5.941 1 41.59 292 VAL A CA 1
ATOM 2235 C C . VAL A 1 292 ? 2.926 31.547 4.988 1 41.59 292 VAL A C 1
ATOM 2237 O O . VAL A 1 292 ? 2.42 31.203 3.916 1 41.59 292 VAL A O 1
ATOM 2240 N N . GLN A 1 293 ? 4.215 31.547 4.879 1 42 293 GLN A N 1
ATOM 2241 C CA . GLN A 1 293 ? 5.156 30.953 3.926 1 42 293 GLN A CA 1
ATOM 2242 C C . GLN A 1 293 ? 5.258 29.453 4.105 1 42 293 GLN A C 1
ATOM 2244 O O . GLN A 1 293 ? 5.742 28.75 3.215 1 42 293 GLN A O 1
ATOM 2249 N N . ASN A 1 294 ? 5.121 28.875 5.309 1 37.97 294 ASN A N 1
ATOM 2250 C CA . ASN A 1 294 ? 5.523 27.484 5.461 1 37.97 294 ASN A CA 1
ATOM 2251 C C . ASN A 1 294 ? 4.344 26.531 5.277 1 37.97 294 ASN A C 1
ATOM 2253 O O . ASN A 1 294 ? 3.209 26.875 5.613 1 37.97 294 ASN A O 1
ATOM 2257 N N . SER A 1 295 ? 4.367 25.5 4.426 1 40 295 SER A N 1
ATOM 2258 C CA . SER A 1 295 ? 3.385 24.562 3.904 1 40 295 SER A CA 1
ATOM 2259 C C . SER A 1 295 ? 2.479 24.031 5.012 1 40 295 SER A C 1
ATOM 2261 O O . SER A 1 295 ? 1.267 23.906 4.824 1 40 295 SER A O 1
ATOM 2263 N N . GLY A 1 296 ? 2.992 23.547 6.016 1 42.06 296 GLY A N 1
ATOM 2264 C CA . GLY A 1 296 ? 2.209 23.031 7.129 1 42.06 296 GLY A CA 1
ATOM 2265 C C . GLY A 1 296 ? 1.234 24.047 7.695 1 42.06 296 GLY A C 1
ATOM 2266 O O . GLY A 1 296 ? 0.08 23.719 7.977 1 42.06 296 GLY A O 1
ATOM 2267 N N . ALA A 1 297 ? 1.777 25.375 7.727 1 42.47 297 ALA A N 1
ATOM 2268 C CA . ALA A 1 297 ? 0.983 26.484 8.242 1 42.47 297 ALA A CA 1
ATOM 2269 C C . ALA A 1 297 ? -0.188 26.812 7.316 1 42.47 297 ALA A C 1
ATOM 2271 O O . ALA A 1 297 ? -1.284 27.125 7.777 1 42.47 297 ALA A O 1
ATOM 2272 N N . ARG A 1 298 ? 0.132 26.75 6.137 1 43.78 298 ARG A N 1
ATOM 2273 C CA . ARG A 1 298 ? -0.938 27 5.18 1 43.78 298 ARG A CA 1
ATOM 2274 C C . ARG A 1 298 ? -2.086 26.016 5.359 1 43.78 298 ARG A C 1
ATOM 2276 O O . ARG A 1 298 ? -3.254 26.406 5.344 1 43.78 298 ARG A O 1
ATOM 2283 N N . MET A 1 299 ? -1.734 24.812 5.629 1 43.72 299 MET A N 1
ATOM 2284 C CA . MET A 1 299 ? -2.73 23.75 5.75 1 43.72 299 MET A CA 1
ATOM 2285 C C . MET A 1 299 ? -3.602 23.953 6.98 1 43.72 299 MET A C 1
ATOM 2287 O O . MET A 1 299 ? -4.828 23.844 6.91 1 43.72 299 MET A O 1
ATOM 2291 N N . LEU A 1 300 ? -2.895 24.156 8.117 1 44.59 300 LEU A N 1
ATOM 2292 C CA . LEU A 1 300 ? -3.617 24.422 9.359 1 44.59 300 LEU A CA 1
ATOM 2293 C C . LEU A 1 300 ? -4.512 25.641 9.219 1 44.59 300 LEU A C 1
ATOM 2295 O O . LEU A 1 300 ? -5.66 25.641 9.664 1 44.59 300 LEU A O 1
ATOM 2299 N N . HIS A 1 301 ? -3.877 26.641 8.602 1 43.5 301 HIS A N 1
ATOM 2300 C CA . HIS A 1 301 ? -4.652 27.844 8.352 1 43.5 301 HIS A CA 1
ATOM 2301 C C . HIS A 1 301 ? -5.898 27.531 7.527 1 43.5 301 HIS A C 1
ATOM 2303 O O . HIS A 1 301 ? -6.988 28.031 7.836 1 43.5 301 HIS A O 1
ATOM 2309 N N . ILE A 1 302 ? -5.57 26.641 6.715 1 45.94 302 ILE A N 1
ATOM 2310 C CA . ILE A 1 302 ? -6.672 26.344 5.801 1 45.94 302 ILE A CA 1
ATOM 2311 C C . ILE A 1 302 ? -7.746 25.531 6.527 1 45.94 302 ILE A C 1
ATOM 2313 O O . ILE A 1 302 ? -8.938 25.844 6.434 1 45.94 302 ILE A O 1
ATOM 2317 N N . LEU A 1 303 ? -7.301 24.484 7.316 1 48.94 303 LEU A N 1
ATOM 2318 C CA . LEU A 1 303 ? -8.289 23.656 8.016 1 48.94 303 LEU A CA 1
ATOM 2319 C C . LEU A 1 303 ? -8.945 24.438 9.141 1 48.94 303 LEU A C 1
ATOM 2321 O O . LEU A 1 303 ? -10.148 24.281 9.391 1 48.94 303 LEU A O 1
ATOM 2325 N N . GLU A 1 304 ? -8.07 25.266 9.875 1 46.44 304 GLU A N 1
ATOM 2326 C CA . GLU A 1 304 ? -8.617 26.141 10.898 1 46.44 304 GLU A CA 1
ATOM 2327 C C . GLU A 1 304 ? -9.492 27.234 10.273 1 46.44 304 GLU A C 1
ATOM 2329 O O . GLU A 1 304 ? -10.523 27.594 10.836 1 46.44 304 GLU A O 1
ATOM 2334 N N . GLN A 1 305 ? -8.93 27.656 9.219 1 49.94 305 GLN A N 1
ATOM 2335 C CA . GLN A 1 305 ? -9.656 28.812 8.688 1 49.94 305 GLN A CA 1
ATOM 2336 C C . GLN A 1 305 ? -10.961 28.375 8.023 1 49.94 305 GLN A C 1
ATOM 2338 O O . GLN A 1 305 ? -11.938 29.125 8.008 1 49.94 305 GLN A O 1
ATOM 2343 N N . SER A 1 306 ? -10.891 27.062 7.617 1 55.56 306 SER A N 1
ATOM 2344 C CA . SER A 1 306 ? -12.164 26.719 6.992 1 55.56 306 SER A CA 1
ATOM 2345 C C . SER A 1 306 ? -13.234 26.438 8.039 1 55.56 306 SER A C 1
ATOM 2347 O O . SER A 1 306 ? -14.43 26.562 7.766 1 55.56 306 SER A O 1
ATOM 2349 N N . GLY A 1 307 ? -12.75 26.156 9.305 1 72.81 307 GLY A N 1
ATOM 2350 C CA . GLY A 1 307 ? -13.688 25.797 10.352 1 72.81 307 GLY A CA 1
ATOM 2351 C C . GLY A 1 307 ? -14.367 24.469 10.109 1 72.81 307 GLY A C 1
ATOM 2352 O O . GLY A 1 307 ? -15.18 24.016 10.922 1 72.81 307 GLY A O 1
ATOM 2353 N N . ILE A 1 308 ? -13.953 23.781 9 1 86.19 308 ILE A N 1
ATOM 2354 C CA . ILE A 1 308 ? -14.633 22.531 8.672 1 86.19 308 ILE A CA 1
ATOM 2355 C C . ILE A 1 308 ? -13.859 21.359 9.25 1 86.19 308 ILE A C 1
ATOM 2357 O O . ILE A 1 308 ? -12.656 21.219 9 1 86.19 308 ILE A O 1
ATOM 2361 N N . CYS A 1 309 ? -14.508 20.516 10.039 1 88.94 309 CYS A N 1
ATOM 2362 C CA . CYS A 1 309 ? -13.938 19.281 10.578 1 88.94 309 CYS A CA 1
ATOM 2363 C C . CYS A 1 309 ? -14.109 18.125 9.609 1 88.94 309 CYS A C 1
ATOM 2365 O O . CYS A 1 309 ? -15.172 17.969 9 1 88.94 309 CYS A O 1
ATOM 2367 N N . VAL A 1 310 ? -13.039 17.344 9.406 1 92.56 310 VAL A N 1
ATOM 2368 C CA . VAL A 1 310 ? -13.094 16.188 8.523 1 92.56 310 VAL A CA 1
ATOM 2369 C C . VAL A 1 310 ? -12.93 14.906 9.344 1 92.56 310 VAL A C 1
ATOM 2371 O O . VAL A 1 310 ? -12.078 14.844 10.234 1 92.56 310 VAL A O 1
ATOM 2374 N N . THR A 1 311 ? -13.789 13.883 9.141 1 95.69 311 THR A N 1
ATOM 2375 C CA . THR A 1 311 ? -13.672 12.586 9.797 1 95.69 311 THR A CA 1
ATOM 2376 C C . THR A 1 311 ? -13.523 11.469 8.773 1 95.69 311 THR A C 1
ATOM 2378 O O . THR A 1 311 ? -13.797 11.672 7.586 1 95.69 311 THR A O 1
ATOM 2381 N N . GLY A 1 312 ? -13.078 10.305 9.203 1 97.38 312 GLY A N 1
ATOM 2382 C CA . GLY A 1 312 ? -12.914 9.172 8.312 1 97.38 312 GLY A CA 1
ATOM 2383 C C . GLY A 1 312 ? -13.094 7.836 9.016 1 97.38 312 GLY A C 1
ATOM 2384 O O . GLY A 1 312 ? -13.719 7.762 10.07 1 97.38 312 GLY A O 1
ATOM 2385 N N . PHE A 1 313 ? -12.727 6.801 8.445 1 98.31 313 PHE A N 1
ATOM 2386 C CA . PHE A 1 313 ? -12.688 5.43 8.93 1 98.31 313 PHE A CA 1
ATOM 2387 C C . PHE A 1 313 ? -11.367 4.762 8.57 1 98.31 313 PHE A C 1
ATOM 2389 O O . PHE A 1 313 ? -10.938 4.82 7.418 1 98.31 313 PHE A O 1
ATOM 2396 N N . GLY A 1 314 ? -10.727 4.137 9.602 1 97.44 314 GLY A N 1
ATOM 2397 C CA . GLY A 1 314 ? -9.578 3.314 9.25 1 97.44 314 GLY A CA 1
ATOM 2398 C C . GLY A 1 314 ? -8.359 3.584 10.117 1 97.44 314 GLY A C 1
ATOM 2399 O O . GLY A 1 314 ? -7.465 2.744 10.219 1 97.44 314 GLY A O 1
ATOM 2400 N N . ASP A 1 315 ? -8.289 4.812 10.688 1 96.5 315 ASP A N 1
ATOM 2401 C CA . ASP A 1 315 ? -7.176 5.164 11.562 1 96.5 315 ASP A CA 1
ATOM 2402 C C . ASP A 1 315 ? -5.844 5.055 10.828 1 96.5 315 ASP A C 1
ATOM 2404 O O . ASP A 1 315 ? -4.934 4.352 11.281 1 96.5 315 ASP A O 1
ATOM 2408 N N . ASN A 1 316 ? -5.75 5.789 9.719 1 95.38 316 ASN A N 1
ATOM 2409 C CA . ASN A 1 316 ? -4.578 5.762 8.844 1 95.38 316 ASN A CA 1
ATOM 2410 C C . ASN A 1 316 ? -3.34 6.297 9.555 1 95.38 316 ASN A C 1
ATOM 2412 O O . ASN A 1 316 ? -3.357 7.406 10.094 1 95.38 316 ASN A O 1
ATOM 2416 N N . GLN A 1 317 ? -2.271 5.559 9.492 1 93.88 317 GLN A N 1
ATOM 2417 C CA . GLN A 1 317 ? -1.07 5.871 10.258 1 93.88 317 GLN A CA 1
ATOM 2418 C C . GLN A 1 317 ? -0.355 7.09 9.68 1 93.88 317 GLN A C 1
ATOM 2420 O O . GLN A 1 317 ? 0.136 7.938 10.43 1 93.88 317 GLN A O 1
ATOM 2425 N N . MET A 1 318 ? -0.267 7.16 8.359 1 92.69 318 MET A N 1
ATOM 2426 C CA . MET A 1 318 ? 0.417 8.281 7.727 1 92.69 318 MET A CA 1
ATOM 2427 C C . MET A 1 318 ? -0.323 9.594 7.996 1 92.69 318 MET A C 1
ATOM 2429 O O . MET A 1 318 ? 0.295 10.602 8.344 1 92.69 318 MET A O 1
ATOM 2433 N N . LEU A 1 319 ? -1.643 9.523 7.805 1 89.62 319 LEU A N 1
ATOM 2434 C CA . LEU A 1 319 ? -2.471 10.688 8.086 1 89.62 319 LEU A CA 1
ATOM 2435 C C . LEU A 1 319 ? -2.293 11.148 9.523 1 89.62 319 LEU A C 1
ATOM 2437 O O . LEU A 1 319 ? -2.082 12.336 9.781 1 89.62 319 LEU A O 1
ATOM 2441 N N . ARG A 1 320 ? -2.262 10.211 10.43 1 88.5 320 ARG A N 1
ATOM 2442 C CA . ARG A 1 320 ? -2.102 10.523 11.852 1 88.5 320 ARG A CA 1
ATOM 2443 C C . ARG A 1 320 ? -0.716 11.102 12.133 1 88.5 320 ARG A C 1
ATOM 2445 O O . ARG A 1 320 ? -0.581 12.07 12.875 1 88.5 320 ARG A O 1
ATOM 2452 N N . ALA A 1 321 ? 0.242 10.539 11.523 1 87.25 321 ALA A N 1
ATOM 2453 C CA . ALA A 1 321 ? 1.631 10.914 11.773 1 87.25 321 ALA A CA 1
ATOM 2454 C C . ALA A 1 321 ? 1.884 12.367 11.391 1 87.25 321 ALA A C 1
ATOM 2456 O O . ALA A 1 321 ? 2.543 13.109 12.133 1 87.25 321 ALA A O 1
ATOM 2457 N N . VAL A 1 322 ? 1.235 12.781 10.242 1 84.56 322 VAL A N 1
ATOM 2458 C CA . VAL A 1 322 ? 1.687 14.062 9.703 1 84.56 322 VAL A CA 1
ATOM 2459 C C . VAL A 1 322 ? 0.672 15.148 10.047 1 84.56 322 VAL A C 1
ATOM 2461 O O . VAL A 1 322 ? 0.933 16.328 9.836 1 84.56 322 VAL A O 1
ATOM 2464 N N . THR A 1 323 ? -0.508 14.727 10.656 1 79.94 323 THR A N 1
ATOM 2465 C CA . THR A 1 323 ? -1.511 15.742 10.969 1 79.94 323 THR A CA 1
ATOM 2466 C C . THR A 1 323 ? -1.848 15.719 12.461 1 79.94 323 THR A C 1
ATOM 2468 O O . THR A 1 323 ? -2.58 16.578 12.945 1 79.94 323 THR A O 1
ATOM 2471 N N . GLY A 1 324 ? -1.357 14.812 13.18 1 78.69 324 GLY A N 1
ATOM 2472 C CA . GLY A 1 324 ? -1.832 14.594 14.539 1 78.69 324 GLY A CA 1
ATOM 2473 C C . GLY A 1 324 ? -3.115 13.789 14.602 1 78.69 324 GLY A C 1
ATOM 2474 O O . GLY A 1 324 ? -3.594 13.461 15.688 1 78.69 324 GLY A O 1
ATOM 2475 N N . GLY A 1 325 ? -3.674 13.484 13.375 1 83.06 325 GLY A N 1
ATOM 2476 C CA . GLY A 1 325 ? -4.816 12.594 13.266 1 83.06 325 GLY A CA 1
ATOM 2477 C C . GLY A 1 325 ? -6.133 13.328 13.086 1 83.06 325 GLY A C 1
ATOM 2478 O O . GLY A 1 325 ? -6.227 14.523 13.383 1 83.06 325 GLY A O 1
ATOM 2479 N N . ILE A 1 326 ? -7.152 12.648 12.641 1 86.12 326 ILE A N 1
ATOM 2480 C CA . ILE A 1 326 ? -8.531 13.102 12.516 1 86.12 326 ILE A CA 1
ATOM 2481 C C . ILE A 1 326 ? -9.461 12.164 13.281 1 86.12 326 ILE A C 1
ATOM 2483 O O . ILE A 1 326 ? -9.07 11.039 13.625 1 86.12 326 ILE A O 1
ATOM 2487 N N . PRO A 1 327 ? -10.688 12.68 13.68 1 93.25 327 PRO A N 1
ATOM 2488 C CA . PRO A 1 327 ? -11.648 11.695 14.18 1 93.25 327 PRO A CA 1
ATOM 2489 C C . PRO A 1 327 ? -11.922 10.57 13.188 1 93.25 327 PRO A C 1
ATOM 2491 O O . PRO A 1 327 ? -12.172 10.836 12.008 1 93.25 327 PRO A O 1
ATOM 2494 N N . THR A 1 328 ? -11.742 9.383 13.625 1 96.5 328 THR A N 1
ATOM 2495 C CA . THR A 1 328 ? -11.844 8.234 12.734 1 96.5 328 THR A CA 1
ATOM 2496 C C . THR A 1 328 ? -12.195 6.969 13.516 1 96.5 328 THR A C 1
ATOM 2498 O O . THR A 1 328 ? -12.609 7.047 14.672 1 96.5 328 THR A O 1
ATOM 2501 N N . VAL A 1 329 ? -12.297 5.863 12.812 1 97.94 329 VAL A N 1
ATOM 2502 C CA . VAL A 1 329 ? -12.617 4.582 13.43 1 97.94 329 VAL A CA 1
ATOM 2503 C C . VAL A 1 329 ? -11.453 3.613 13.25 1 97.94 329 VAL A C 1
ATOM 2505 O O . VAL A 1 329 ? -10.898 3.492 12.156 1 97.94 329 VAL A O 1
ATOM 2508 N N . HIS A 1 330 ? -11.047 3.014 14.328 1 97.88 330 HIS A N 1
ATOM 2509 C CA . HIS A 1 330 ? -10.039 1.961 14.273 1 97.88 330 HIS A CA 1
ATOM 2510 C C . HIS A 1 330 ? -10.688 0.585 14.148 1 97.88 330 HIS A C 1
ATOM 2512 O O . HIS A 1 330 ? -11.422 0.159 15.047 1 97.88 330 HIS A O 1
ATOM 2518 N N . PHE A 1 331 ? -10.469 -0.071 13.039 1 98.12 331 PHE A N 1
ATOM 2519 C CA . PHE A 1 331 ? -10.891 -1.448 12.828 1 98.12 331 PHE A CA 1
ATOM 2520 C C . PHE A 1 331 ? -9.742 -2.418 13.07 1 98.12 331 PHE A C 1
ATOM 2522 O O . PHE A 1 331 ? -8.57 -2.043 12.961 1 98.12 331 PHE A O 1
ATOM 2529 N N . GLY A 1 332 ? -10.031 -3.623 13.492 1 97.94 332 GLY A N 1
ATOM 2530 C CA . GLY A 1 332 ? -9.016 -4.648 13.648 1 97.94 332 GLY A CA 1
ATOM 2531 C C . GLY A 1 332 ? -8.602 -5.293 12.336 1 97.94 332 GLY A C 1
ATOM 2532 O O . GLY A 1 332 ? -8.773 -6.5 12.156 1 97.94 332 GLY A O 1
ATOM 2533 N N . TYR A 1 333 ? -8.039 -4.512 11.453 1 98.12 333 TYR A N 1
ATOM 2534 C CA . TYR A 1 333 ? -7.676 -5.016 10.133 1 98.12 333 TYR A CA 1
ATOM 2535 C C . TYR A 1 333 ? -6.645 -6.133 10.242 1 98.12 333 TYR A C 1
ATOM 2537 O O . TYR A 1 333 ? -6.801 -7.195 9.633 1 98.12 333 TYR A O 1
ATOM 2545 N N . LYS A 1 334 ? -5.551 -5.926 10.977 1 97.75 334 LYS A N 1
ATOM 2546 C CA . LYS A 1 334 ? -4.547 -6.973 11.156 1 97.75 334 LYS A CA 1
ATOM 2547 C C . LYS A 1 334 ? -5.164 -8.219 11.789 1 97.75 334 LYS A C 1
ATOM 2549 O O . LYS A 1 334 ? -4.898 -9.336 11.352 1 97.75 334 LYS A O 1
ATOM 2554 N N . THR A 1 335 ? -6.004 -7.984 12.781 1 98.31 335 THR A N 1
ATOM 2555 C CA . THR A 1 335 ? -6.695 -9.086 13.445 1 98.31 335 THR A CA 1
ATOM 2556 C C . THR A 1 335 ? -7.555 -9.859 12.453 1 98.31 335 THR A C 1
ATOM 2558 O O . THR A 1 335 ? -7.609 -11.094 12.508 1 98.31 335 THR A O 1
ATOM 2561 N N . SER A 1 336 ? -8.219 -9.156 11.602 1 98.62 336 SER A N 1
ATOM 2562 C CA . SER A 1 336 ? -9.047 -9.828 10.609 1 98.62 336 SER A CA 1
ATOM 2563 C C . SER A 1 336 ? -8.203 -10.703 9.688 1 98.62 336 SER A C 1
ATOM 2565 O O . SER A 1 336 ? -8.625 -11.797 9.305 1 98.62 336 SER A O 1
ATOM 2567 N N . GLY A 1 337 ? -7.004 -10.203 9.312 1 98.62 337 GLY A N 1
ATOM 2568 C CA . GLY A 1 337 ? -6.082 -11.023 8.539 1 98.62 337 GLY A CA 1
ATOM 2569 C C . GLY A 1 337 ? -5.637 -12.273 9.266 1 98.62 337 GLY A C 1
ATOM 2570 O O . GLY A 1 337 ? -5.609 -13.359 8.688 1 98.62 337 GLY A O 1
ATOM 2571 N N . ILE A 1 338 ? -5.289 -12.109 10.539 1 98.38 338 ILE A N 1
ATOM 2572 C CA . ILE A 1 338 ? -4.852 -13.227 11.367 1 98.38 338 ILE A CA 1
ATOM 2573 C C . ILE A 1 338 ? -5.957 -14.281 11.445 1 98.38 338 ILE A C 1
ATOM 2575 O O . ILE A 1 338 ? -5.738 -15.445 11.117 1 98.38 338 ILE A O 1
ATOM 2579 N N . LYS A 1 339 ? -7.141 -13.828 11.773 1 98 339 LYS A N 1
ATOM 2580 C CA . LYS A 1 339 ? -8.258 -14.758 11.961 1 98 339 LYS A CA 1
ATOM 2581 C C . LYS A 1 339 ? -8.672 -15.398 10.641 1 98 339 LYS A C 1
ATOM 2583 O O . LYS A 1 339 ? -9.023 -16.578 10.594 1 98 339 LYS A O 1
ATOM 2588 N N . GLY A 1 340 ? -8.656 -14.602 9.555 1 98.06 340 GLY A N 1
ATOM 2589 C CA . GLY A 1 340 ? -8.953 -15.148 8.242 1 98.06 340 GLY A CA 1
ATOM 2590 C C . GLY A 1 340 ? -8.008 -16.25 7.824 1 98.06 340 GLY A C 1
ATOM 2591 O O . GLY A 1 340 ? -8.445 -17.297 7.324 1 98.06 340 GLY A O 1
ATOM 2592 N N . ALA A 1 341 ? -6.719 -16.047 8.047 1 98.12 341 ALA A N 1
ATOM 2593 C CA . ALA A 1 341 ? -5.711 -17.047 7.695 1 98.12 341 ALA A CA 1
ATOM 2594 C C . ALA A 1 341 ? -5.844 -18.281 8.57 1 98.12 341 ALA A C 1
ATOM 2596 O O . ALA A 1 341 ? -5.699 -19.406 8.086 1 98.12 341 ALA A O 1
ATOM 2597 N N . GLU A 1 342 ? -6.098 -18.094 9.891 1 96.75 342 GLU A N 1
ATOM 2598 C CA . GLU A 1 342 ? -6.301 -19.219 10.805 1 96.75 342 GLU A CA 1
ATOM 2599 C C . GLU A 1 342 ? -7.473 -20.094 10.359 1 96.75 342 GLU A C 1
ATOM 2601 O O . GLU A 1 342 ? -7.359 -21.328 10.32 1 96.75 342 GLU A O 1
ATOM 2606 N N . LEU A 1 343 ? -8.562 -19.438 10.008 1 96 343 LEU A N 1
ATOM 2607 C CA . LEU A 1 343 ? -9.742 -20.156 9.539 1 96 343 LEU A CA 1
ATOM 2608 C C . LEU A 1 343 ? -9.438 -20.922 8.266 1 96 343 LEU A C 1
ATOM 2610 O O . LEU A 1 343 ? -9.867 -22.078 8.109 1 96 343 LEU A O 1
ATOM 2614 N N . LEU A 1 344 ? -8.695 -20.281 7.328 1 96.94 344 LEU A N 1
ATOM 2615 C CA . LEU A 1 344 ? -8.359 -20.938 6.062 1 96.94 344 LEU A CA 1
ATOM 2616 C C . LEU A 1 344 ? -7.52 -22.188 6.293 1 96.94 344 LEU A C 1
ATOM 2618 O O . LEU A 1 344 ? -7.801 -23.234 5.723 1 96.94 344 LEU A O 1
ATOM 2622 N N . LEU A 1 345 ? -6.488 -22.047 7.129 1 95.56 345 LEU A N 1
ATOM 2623 C CA . LEU A 1 345 ? -5.598 -23.188 7.383 1 95.56 345 LEU A CA 1
ATOM 2624 C C . LEU A 1 345 ? -6.344 -24.328 8.062 1 95.56 345 LEU A C 1
ATOM 2626 O O . LEU A 1 345 ? -6.07 -25.5 7.801 1 95.56 345 LEU A O 1
ATOM 2630 N N . GLU A 1 346 ? -7.293 -23.984 8.961 1 93.19 346 GLU A N 1
ATOM 2631 C CA . GLU A 1 346 ? -8.148 -25 9.562 1 93.19 346 GLU A CA 1
ATOM 2632 C C . GLU A 1 346 ? -8.953 -25.734 8.508 1 93.19 346 GLU A C 1
ATOM 2634 O O . GLU A 1 346 ? -9.102 -26.969 8.57 1 93.19 346 GLU A O 1
ATOM 2639 N N . GLN A 1 347 ? -9.453 -25 7.523 1 93.38 347 GLN A N 1
ATOM 2640 C CA . GLN A 1 347 ? -10.242 -25.609 6.453 1 93.38 347 GLN A CA 1
ATOM 2641 C C . GLN A 1 347 ? -9.383 -26.484 5.559 1 93.38 347 GLN A C 1
ATOM 2643 O O . GLN A 1 347 ? -9.852 -27.516 5.047 1 93.38 347 GLN A O 1
ATOM 2648 N N . ILE A 1 348 ? -8.172 -26.047 5.348 1 91.38 348 ILE A N 1
ATOM 2649 C CA . ILE A 1 348 ? -7.238 -26.828 4.527 1 91.38 348 ILE A CA 1
ATOM 2650 C C . ILE A 1 348 ? -6.922 -28.156 5.215 1 91.38 348 ILE A C 1
ATOM 2652 O O . ILE A 1 348 ? -6.816 -29.188 4.559 1 91.38 348 ILE A O 1
ATOM 2656 N N . GLU A 1 349 ? -6.766 -28.125 6.484 1 87.88 349 GLU A N 1
ATOM 2657 C CA . GLU A 1 349 ? -6.352 -29.297 7.246 1 87.88 349 GLU A CA 1
ATOM 2658 C C . GLU A 1 349 ? -7.543 -30.203 7.551 1 87.88 349 GLU A C 1
ATOM 2660 O O . GLU A 1 349 ? -7.387 -31.422 7.691 1 87.88 349 GLU A O 1
ATOM 2665 N N . GLU A 1 350 ? -8.641 -29.547 7.691 1 81.38 350 GLU A N 1
ATOM 2666 C CA . GLU A 1 350 ? -9.805 -30.328 8.109 1 81.38 350 GLU A CA 1
ATOM 2667 C C . GLU A 1 350 ? -10.633 -30.766 6.91 1 81.38 350 GLU A C 1
ATOM 2669 O O . GLU A 1 350 ? -10.703 -30.062 5.898 1 81.38 350 GLU A O 1
ATOM 2674 N N . LYS A 1 351 ? -11.281 -31.828 7 1 66.06 351 LYS A N 1
ATOM 2675 C CA . LYS A 1 351 ? -12.047 -32.406 5.906 1 66.06 351 LYS A CA 1
ATOM 2676 C C . LYS A 1 351 ? -13.43 -31.766 5.801 1 66.06 351 LYS A C 1
ATOM 2678 O O . LYS A 1 351 ? -13.93 -31.531 4.699 1 66.06 351 LYS A O 1
ATOM 2683 N N . ASN A 1 352 ? -14.031 -31.469 6.922 1 68.31 352 ASN A N 1
ATOM 2684 C CA . ASN A 1 352 ? -15.391 -30.938 6.867 1 68.31 352 ASN A CA 1
ATOM 2685 C C . ASN A 1 352 ? -15.555 -29.719 7.773 1 68.31 352 ASN A C 1
ATOM 2687 O O . ASN A 1 352 ? -16.203 -29.812 8.82 1 68.31 352 ASN A O 1
ATOM 2691 N N . PRO A 1 353 ? -15.07 -28.609 7.23 1 71 353 PRO A N 1
ATOM 2692 C CA . PRO A 1 353 ? -15.141 -27.469 8.156 1 71 353 PRO A CA 1
ATOM 2693 C C . PRO A 1 353 ? -16.516 -26.812 8.164 1 71 353 PRO A C 1
ATOM 2695 O O . PRO A 1 353 ? -17.172 -26.734 7.121 1 71 353 PRO A O 1
ATOM 2698 N N . VAL A 1 354 ? -17.156 -26.547 9.352 1 82.44 354 VAL A N 1
ATOM 2699 C CA . VAL A 1 354 ? -18.344 -25.719 9.523 1 82.44 354 VAL A CA 1
ATOM 2700 C C . VAL A 1 354 ? -18.016 -24.266 9.227 1 82.44 354 VAL A C 1
ATOM 2702 O O . VAL A 1 354 ? -17.016 -23.734 9.703 1 82.44 354 VAL A O 1
ATOM 2705 N N . PRO A 1 355 ? -18.859 -23.672 8.352 1 88.5 355 PRO A N 1
ATOM 2706 C CA . PRO A 1 355 ? -18.609 -22.266 8.07 1 88.5 355 PRO A CA 1
ATOM 2707 C C . PRO A 1 355 ? -18.672 -21.391 9.32 1 88.5 355 PRO A C 1
ATOM 2709 O O . PRO A 1 355 ? -19.516 -21.625 10.195 1 88.5 355 PRO A O 1
ATOM 2712 N N . VAL A 1 356 ? -17.734 -20.516 9.5 1 93.69 356 VAL A N 1
ATOM 2713 C CA . VAL A 1 356 ? -17.641 -19.578 10.625 1 93.69 356 VAL A CA 1
ATOM 2714 C C . VAL A 1 356 ? -17.875 -18.156 10.133 1 93.69 356 VAL A C 1
ATOM 2716 O O . VAL A 1 356 ? -17.344 -17.766 9.094 1 93.69 356 VAL A O 1
ATOM 2719 N N . HIS A 1 357 ? -18.766 -17.469 10.789 1 96 357 HIS A N 1
ATOM 2720 C CA . HIS A 1 357 ? -18.953 -16.047 10.578 1 96 357 HIS A CA 1
ATOM 2721 C C . HIS A 1 357 ? -18.484 -15.242 11.789 1 96 357 HIS A C 1
ATOM 2723 O O . HIS A 1 357 ? -19.094 -15.305 12.859 1 96 357 HIS A O 1
ATOM 2729 N N . MET A 1 358 ? -17.453 -14.461 11.664 1 96.75 358 MET A N 1
ATOM 2730 C CA . MET A 1 358 ? -16.859 -13.719 12.773 1 96.75 358 MET A CA 1
ATOM 2731 C C . MET A 1 358 ? -16.984 -12.219 12.547 1 96.75 358 MET A C 1
ATOM 2733 O O . MET A 1 358 ? -16.484 -11.695 11.547 1 96.75 358 MET A O 1
ATOM 2737 N N . LYS A 1 359 ? -17.641 -11.562 13.367 1 97.75 359 LYS A N 1
ATOM 2738 C CA . LYS A 1 359 ? -17.766 -10.109 13.336 1 97.75 359 LYS A CA 1
ATOM 2739 C C . LYS A 1 359 ? -16.812 -9.461 14.344 1 97.75 359 LYS A C 1
ATOM 2741 O O . LYS A 1 359 ? -16.844 -9.789 15.531 1 97.75 359 LYS A O 1
ATOM 2746 N N . LEU A 1 360 ? -15.938 -8.602 13.945 1 98 360 LEU A N 1
ATOM 2747 C CA . LEU A 1 360 ? -15.039 -7.844 14.812 1 98 360 LEU A CA 1
ATOM 2748 C C . LEU A 1 360 ? -15.641 -6.488 15.164 1 98 360 LEU A C 1
ATOM 2750 O O . LEU A 1 360 ? -16.328 -5.871 14.336 1 98 360 LEU A O 1
ATOM 2754 N N . GLY A 1 361 ? -15.336 -6.012 16.328 1 97.5 361 GLY A N 1
ATOM 2755 C CA . GLY A 1 361 ? -15.758 -4.684 16.75 1 97.5 361 GLY A CA 1
ATOM 2756 C C . GLY A 1 361 ? -14.875 -3.576 16.203 1 97.5 361 GLY A C 1
ATOM 2757 O O . GLY A 1 361 ? -14.258 -3.729 15.148 1 97.5 361 GLY A O 1
ATOM 2758 N N . PHE A 1 362 ? -15.039 -2.408 16.766 1 97.69 362 PHE A N 1
ATOM 2759 C CA . PHE A 1 362 ? -14.305 -1.22 16.344 1 97.69 362 PHE A CA 1
ATOM 2760 C C . PHE A 1 362 ? -14.023 -0.312 17.531 1 97.69 362 PHE A C 1
ATOM 2762 O O . PHE A 1 362 ? -14.539 -0.539 18.641 1 97.69 362 PHE A O 1
ATOM 2769 N N . GLN A 1 363 ? -13.109 0.627 17.375 1 96.69 363 GLN A N 1
ATOM 2770 C CA . GLN A 1 363 ? -12.836 1.681 18.344 1 96.69 363 GLN A CA 1
ATOM 2771 C C . GLN A 1 363 ? -12.938 3.061 17.703 1 96.69 363 GLN A C 1
ATOM 2773 O O . GLN A 1 363 ? -12.359 3.301 16.641 1 96.69 363 GLN A O 1
ATOM 2778 N N . ILE A 1 364 ? -13.711 3.906 18.312 1 95.06 364 ILE A N 1
ATOM 2779 C CA . ILE A 1 364 ? -13.758 5.289 17.859 1 95.06 364 ILE A CA 1
ATOM 2780 C C . ILE A 1 364 ? -12.516 6.035 18.344 1 95.06 364 ILE A C 1
ATOM 2782 O O . ILE A 1 364 ? -12.148 5.949 19.516 1 95.06 364 ILE A O 1
ATOM 2786 N N . VAL A 1 365 ? -11.781 6.605 17.406 1 92 365 VAL A N 1
ATOM 2787 C CA . VAL A 1 365 ? -10.648 7.465 17.719 1 92 365 VAL A CA 1
ATOM 2788 C C . VAL A 1 365 ? -11.07 8.93 17.656 1 92 365 VAL A C 1
ATOM 2790 O O . VAL A 1 365 ? -11.055 9.547 16.594 1 92 365 VAL A O 1
ATOM 2793 N N . ASN A 1 366 ? -11.469 9.453 18.781 1 78.81 366 ASN A N 1
ATOM 2794 C CA . ASN A 1 366 ? -11.992 10.812 18.859 1 78.81 366 ASN A CA 1
ATOM 2795 C C . ASN A 1 366 ? -10.867 11.836 18.969 1 78.81 366 ASN A C 1
ATOM 2797 O O . ASN A 1 366 ? -10.117 11.844 19.953 1 78.81 366 ASN A O 1
ATOM 2801 N N . ARG A 1 367 ? -10.711 12.609 17.953 1 70.62 367 ARG A N 1
ATOM 2802 C CA . ARG A 1 367 ? -9.688 13.648 17.906 1 70.62 367 ARG A CA 1
ATOM 2803 C C . ARG A 1 367 ? -10.305 15 17.562 1 70.62 367 ARG A C 1
ATOM 2805 O O . ARG A 1 367 ? -9.688 15.805 16.844 1 70.62 367 ARG A O 1
ATOM 2812 N N . PHE A 1 368 ? -11.656 15.18 17.891 1 59.78 368 PHE A N 1
ATOM 2813 C CA . PHE A 1 368 ? -12.344 16.422 17.578 1 59.78 368 PHE A CA 1
ATOM 2814 C C . PHE A 1 368 ? -11.773 17.578 18.406 1 59.78 368 PHE A C 1
ATOM 2816 O O . PHE A 1 368 ? -11.969 18.75 18.062 1 59.78 368 PHE A O 1
ATOM 2823 N N . GLU A 1 369 ? -10.742 17.266 19.406 1 54.69 369 GLU A N 1
ATOM 2824 C CA . GLU A 1 369 ? -10.266 18.344 20.266 1 54.69 369 GLU A CA 1
ATOM 2825 C C . GLU A 1 369 ? -9.18 19.156 19.578 1 54.69 369 GLU A C 1
ATOM 2827 O O . GLU A 1 369 ? -8.414 18.625 18.766 1 54.69 369 GLU A O 1
ATOM 2832 N N . MET B 1 1 ? -25.094 -41.188 -30 1 24.67 1 MET B N 1
ATOM 2833 C CA . MET B 1 1 ? -24.938 -41.25 -28.547 1 24.67 1 MET B CA 1
ATOM 2834 C C . MET B 1 1 ? -25.828 -40.25 -27.844 1 24.67 1 MET B C 1
ATOM 2836 O O . MET B 1 1 ? -25.844 -39.062 -28.219 1 24.67 1 MET B O 1
ATOM 2840 N N . ASP B 1 2 ? -26.906 -40.656 -27.297 1 28.16 2 ASP B N 1
ATOM 2841 C CA . ASP B 1 2 ? -28.016 -39.906 -26.688 1 28.16 2 ASP B CA 1
ATOM 2842 C C . ASP B 1 2 ? -27.516 -39 -25.578 1 28.16 2 ASP B C 1
ATOM 2844 O O . ASP B 1 2 ? -26.844 -39.438 -24.641 1 28.16 2 ASP B O 1
ATOM 2848 N N . LEU B 1 3 ? -27.406 -37.688 -25.797 1 35.59 3 LEU B N 1
ATOM 2849 C CA . LEU B 1 3 ? -27.016 -36.562 -24.953 1 35.59 3 LEU B CA 1
ATOM 2850 C C . LEU B 1 3 ? -27.703 -36.625 -23.594 1 35.59 3 LEU B C 1
ATOM 2852 O O . LEU B 1 3 ? -27.359 -35.906 -22.672 1 35.59 3 LEU B O 1
ATOM 2856 N N . ASP B 1 4 ? -28.875 -37.312 -23.453 1 35.09 4 ASP B N 1
ATOM 2857 C CA . ASP B 1 4 ? -29.688 -37.25 -22.25 1 35.09 4 ASP B CA 1
ATOM 2858 C C . ASP B 1 4 ? -29.062 -38.031 -21.109 1 35.09 4 ASP B C 1
ATOM 2860 O O . ASP B 1 4 ? -29.484 -37.906 -19.969 1 35.09 4 ASP B O 1
ATOM 2864 N N . ASN B 1 5 ? -28.453 -39.188 -21.406 1 32.81 5 ASN B N 1
ATOM 2865 C CA . ASN B 1 5 ? -28.094 -40.094 -20.328 1 32.81 5 ASN B CA 1
ATOM 2866 C C . ASN B 1 5 ? -26.797 -39.688 -19.656 1 32.81 5 ASN B C 1
ATOM 2868 O O . ASN B 1 5 ? -25.953 -40.531 -19.359 1 32.81 5 ASN B O 1
ATOM 2872 N N . PHE B 1 6 ? -26.234 -38.469 -19.922 1 33 6 PHE B N 1
ATOM 2873 C CA . PHE B 1 6 ? -25.062 -38.125 -19.109 1 33 6 PHE B CA 1
ATOM 2874 C C . PHE B 1 6 ? -25.422 -38.125 -17.625 1 33 6 PHE B C 1
ATOM 2876 O O . PHE B 1 6 ? -25.875 -37.125 -17.078 1 33 6 PHE B O 1
ATOM 2883 N N . GLU B 1 7 ? -26.094 -39.156 -17.141 1 32.16 7 GLU B N 1
ATOM 2884 C CA . GLU B 1 7 ? -26.219 -39.281 -15.688 1 32.16 7 GLU B CA 1
ATOM 2885 C C . GLU B 1 7 ? -24.859 -39.219 -15 1 32.16 7 GLU B C 1
ATOM 2887 O O . GLU B 1 7 ? -23.891 -39.844 -15.445 1 32.16 7 GLU B O 1
ATOM 2892 N N . ASN B 1 8 ? -24.734 -38.125 -14.164 1 32.62 8 ASN B N 1
ATOM 2893 C CA . ASN B 1 8 ? -23.672 -37.844 -13.195 1 32.62 8 ASN B CA 1
ATOM 2894 C C . ASN B 1 8 ? -23.312 -39.094 -12.391 1 32.62 8 ASN B C 1
ATOM 2896 O O . ASN B 1 8 ? -24.062 -39.531 -11.508 1 32.62 8 ASN B O 1
ATOM 2900 N N . GLN B 1 9 ? -22.984 -40.188 -12.992 1 31.7 9 GLN B N 1
ATOM 2901 C CA . GLN B 1 9 ? -22.453 -41.25 -12.117 1 31.7 9 GLN B CA 1
ATOM 2902 C C . GLN B 1 9 ? -21.438 -40.688 -11.141 1 31.7 9 GLN B C 1
ATOM 2904 O O . GLN B 1 9 ? -20.453 -40.062 -11.547 1 31.7 9 GLN B O 1
ATOM 2909 N N . GLY B 1 10 ? -21.859 -40.375 -9.898 1 32.69 10 GLY B N 1
ATOM 2910 C CA . GLY B 1 10 ? -21.297 -39.875 -8.664 1 32.69 10 GLY B CA 1
ATOM 2911 C C . GLY B 1 10 ? -20 -40.531 -8.281 1 32.69 10 GLY B C 1
ATOM 2912 O O . GLY B 1 10 ? -19.797 -40.875 -7.117 1 32.69 10 GLY B O 1
ATOM 2913 N N . ASN B 1 11 ? -19.281 -41.25 -9.094 1 27.31 11 ASN B N 1
ATOM 2914 C CA . ASN B 1 11 ? -18.078 -41.688 -8.383 1 27.31 11 ASN B CA 1
ATOM 2915 C C . ASN B 1 11 ? -17.281 -40.531 -7.863 1 27.31 11 ASN B C 1
ATOM 2917 O O . ASN B 1 11 ? -17.047 -39.562 -8.586 1 27.31 11 ASN B O 1
ATOM 2921 N N . LYS B 1 12 ? -17.125 -40.406 -6.492 1 33.72 12 LYS B N 1
ATOM 2922 C CA . LYS B 1 12 ? -16.656 -39.375 -5.562 1 33.72 12 LYS B CA 1
ATOM 2923 C C . LYS B 1 12 ? -15.359 -38.75 -6.047 1 33.72 12 LYS B C 1
ATOM 2925 O O . LYS B 1 12 ? -14.961 -37.688 -5.559 1 33.72 12 LYS B O 1
ATOM 2930 N N . GLY B 1 13 ? -14.375 -39.562 -6.281 1 32.66 13 GLY B N 1
ATOM 2931 C CA . GLY B 1 13 ? -13.062 -38.969 -6.027 1 32.66 13 GLY B CA 1
ATOM 2932 C C . GLY B 1 13 ? -12.648 -37.938 -7.059 1 32.66 13 GLY B C 1
ATOM 2933 O O . GLY B 1 13 ? -12.18 -36.875 -6.707 1 32.66 13 GLY B O 1
ATOM 2934 N N . ARG B 1 14 ? -12.039 -38.406 -8.32 1 35.62 14 ARG B N 1
ATOM 2935 C CA . ARG B 1 14 ? -11.273 -37.594 -9.25 1 35.62 14 ARG B CA 1
ATOM 2936 C C . ARG B 1 14 ? -12.188 -36.625 -10.023 1 35.62 14 ARG B C 1
ATOM 2938 O O . ARG B 1 14 ? -13.094 -37.062 -10.742 1 35.62 14 ARG B O 1
ATOM 2945 N N . GLN B 1 15 ? -12.586 -35.5 -9.453 1 37.44 15 GLN B N 1
ATOM 2946 C CA . GLN B 1 15 ? -13.414 -34.562 -10.18 1 37.44 15 GLN B CA 1
ATOM 2947 C C . GLN B 1 15 ? -12.969 -34.438 -11.633 1 37.44 15 GLN B C 1
ATOM 2949 O O . GLN B 1 15 ? -11.805 -34.156 -11.914 1 37.44 15 GLN B O 1
ATOM 2954 N N . TYR B 1 16 ? -13.57 -35.156 -12.594 1 39.59 16 TYR B N 1
ATOM 2955 C CA . TYR B 1 16 ? -13.5 -35.219 -14.047 1 39.59 16 TYR B CA 1
ATOM 2956 C C . TYR B 1 16 ? -13.523 -33.844 -14.672 1 39.59 16 TYR B C 1
ATOM 2958 O O . TYR B 1 16 ? -14.523 -33.125 -14.586 1 39.59 16 TYR B O 1
ATOM 2966 N N . THR B 1 17 ? -12.375 -33.062 -14.617 1 49.28 17 THR B N 1
ATOM 2967 C CA . THR B 1 17 ? -12.273 -31.859 -15.445 1 49.28 17 THR B CA 1
ATOM 2968 C C . THR B 1 17 ? -12.359 -32.219 -16.922 1 49.28 17 THR B C 1
ATOM 2970 O O . THR B 1 17 ? -11.664 -33.125 -17.391 1 49.28 17 THR B O 1
ATOM 2973 N N . MET B 1 18 ? -13.453 -31.891 -17.625 1 59.25 18 MET B N 1
ATOM 2974 C CA . MET B 1 18 ? -13.703 -32.125 -19.031 1 59.25 18 MET B CA 1
ATOM 2975 C C . MET B 1 18 ? -12.508 -31.688 -19.875 1 59.25 18 MET B C 1
ATOM 2977 O O . MET B 1 18 ? -11.914 -30.641 -19.641 1 59.25 18 MET B O 1
ATOM 2981 N N . THR B 1 19 ? -11.945 -32.594 -20.594 1 66.62 19 THR B N 1
ATOM 2982 C CA . THR B 1 19 ? -10.797 -32.344 -21.453 1 66.62 19 THR B CA 1
ATOM 2983 C C . THR B 1 19 ? -11.25 -31.781 -22.797 1 66.62 19 THR B C 1
ATOM 2985 O O . THR B 1 19 ? -12.43 -31.844 -23.141 1 66.62 19 THR B O 1
ATOM 2988 N N . ILE B 1 20 ? -10.32 -31.156 -23.406 1 74.75 20 ILE B N 1
ATOM 2989 C CA . ILE B 1 20 ? -10.562 -30.656 -24.75 1 74.75 20 ILE B CA 1
ATOM 2990 C C . ILE B 1 20 ? -11.102 -31.781 -25.625 1 74.75 20 ILE B C 1
ATOM 2992 O O . ILE B 1 20 ? -12 -31.562 -26.453 1 74.75 20 ILE B O 1
ATOM 2996 N N . LYS B 1 21 ? -10.625 -32.969 -25.328 1 77.5 21 LYS B N 1
ATOM 2997 C CA . LYS B 1 21 ? -11.062 -34.125 -26.094 1 77.5 21 LYS B CA 1
ATOM 2998 C C . LYS B 1 21 ? -12.531 -34.438 -25.844 1 77.5 21 LYS B C 1
ATOM 3000 O O . LYS B 1 21 ? -13.273 -34.75 -26.781 1 77.5 21 LYS B O 1
ATOM 3005 N N . GLU B 1 22 ? -12.891 -34.25 -24.625 1 78.56 22 GLU B N 1
ATOM 3006 C CA . GLU B 1 22 ? -14.281 -34.5 -24.281 1 78.56 22 GLU B CA 1
ATOM 3007 C C . GLU B 1 22 ? -15.203 -33.438 -24.859 1 78.56 22 GLU B C 1
ATOM 3009 O O . GLU B 1 22 ? -16.297 -33.75 -25.344 1 78.56 22 GLU B O 1
ATOM 3014 N N . ILE B 1 23 ? -14.734 -32.219 -24.828 1 80.31 23 ILE B N 1
ATOM 3015 C CA . ILE B 1 23 ? -15.5 -31.141 -25.422 1 80.31 23 ILE B CA 1
ATOM 3016 C C . ILE B 1 23 ? -15.641 -31.359 -26.922 1 80.31 23 ILE B C 1
ATOM 3018 O O . ILE B 1 23 ? -16.719 -31.141 -27.484 1 80.31 23 ILE B O 1
ATOM 3022 N N . ALA B 1 24 ? -14.602 -31.797 -27.469 1 87.12 24 ALA B N 1
ATOM 3023 C CA . ALA B 1 24 ? -14.602 -32.062 -28.906 1 87.12 24 ALA B CA 1
ATOM 3024 C C . ALA B 1 24 ? -15.617 -33.156 -29.25 1 87.12 24 ALA B C 1
ATOM 3026 O O . ALA B 1 24 ? -16.375 -33 -30.219 1 87.12 24 ALA B O 1
ATOM 3027 N N . GLN B 1 25 ? -15.656 -34.094 -28.5 1 85.62 25 GLN B N 1
ATOM 3028 C CA . GLN B 1 25 ? -16.594 -35.219 -28.703 1 85.62 25 GLN B CA 1
ATOM 3029 C C . GLN B 1 25 ? -18.031 -34.75 -28.562 1 85.62 25 GLN B C 1
ATOM 3031 O O . GLN B 1 25 ? -18.891 -35.094 -29.375 1 85.62 25 GLN B O 1
ATOM 3036 N N . MET B 1 26 ? -18.203 -33.938 -27.609 1 84.25 26 MET B N 1
ATOM 3037 C CA . MET B 1 26 ? -19.547 -33.469 -27.328 1 84.25 26 MET B CA 1
ATOM 3038 C C . MET B 1 26 ? -20.016 -32.5 -28.406 1 84.25 26 MET B C 1
ATOM 3040 O O . MET B 1 26 ? -21.203 -32.438 -28.75 1 84.25 26 MET B O 1
ATOM 3044 N N . ALA B 1 27 ? -19.109 -31.75 -28.875 1 88 27 ALA B N 1
ATOM 3045 C CA . ALA B 1 27 ? -19.438 -30.719 -29.859 1 88 27 ALA B CA 1
ATOM 3046 C C . ALA B 1 27 ? -19.422 -31.312 -31.281 1 88 27 ALA B C 1
ATOM 3048 O O . ALA B 1 27 ? -19.859 -30.656 -32.219 1 88 27 ALA B O 1
ATOM 3049 N N . GLY B 1 28 ? -18.938 -32.562 -31.438 1 89.5 28 GLY B N 1
ATOM 3050 C CA . GLY B 1 28 ? -18.844 -33.188 -32.75 1 89.5 28 GLY B CA 1
ATOM 3051 C C . GLY B 1 28 ? -17.781 -32.562 -33.625 1 89.5 28 GLY B C 1
ATOM 3052 O O . GLY B 1 28 ? -17.984 -32.438 -34.844 1 89.5 28 GLY B O 1
ATOM 3053 N N . VAL B 1 29 ? -16.844 -32.031 -32.969 1 89.5 29 VAL B N 1
ATOM 3054 C CA . VAL B 1 29 ? -15.734 -31.422 -33.719 1 89.5 29 VAL B CA 1
ATOM 3055 C C . VAL B 1 29 ? -14.414 -32.031 -33.281 1 89.5 29 VAL B C 1
ATOM 3057 O O . VAL B 1 29 ? -14.383 -32.875 -32.375 1 89.5 29 VAL B O 1
ATOM 3060 N N . SER B 1 30 ? -13.359 -31.75 -34.031 1 84.25 30 SER B N 1
ATOM 3061 C CA . SER B 1 30 ? -12.039 -32.25 -33.656 1 84.25 30 SER B CA 1
ATOM 3062 C C . SER B 1 30 ? -11.508 -31.516 -32.438 1 84.25 30 SER B C 1
ATOM 3064 O O . SER B 1 30 ? -11.922 -30.391 -32.156 1 84.25 30 SER B O 1
ATOM 3066 N N . SER B 1 31 ? -10.609 -32.125 -31.656 1 85.12 31 SER B N 1
ATOM 3067 C CA . SER B 1 31 ? -9.945 -31.484 -30.531 1 85.12 31 SER B CA 1
ATOM 3068 C C . SER B 1 31 ? -9.188 -30.234 -30.984 1 85.12 31 SER B C 1
ATOM 3070 O O . SER B 1 31 ? -9.117 -29.266 -30.234 1 85.12 31 SER B O 1
ATOM 3072 N N . ALA B 1 32 ? -8.742 -30.281 -32.219 1 81.62 32 ALA B N 1
ATOM 3073 C CA . ALA B 1 32 ? -8.023 -29.125 -32.781 1 81.62 32 ALA B CA 1
ATOM 3074 C C . ALA B 1 32 ? -8.969 -27.953 -33 1 81.62 32 ALA B C 1
ATOM 3076 O O . ALA B 1 32 ? -8.586 -26.797 -32.781 1 81.62 32 ALA B O 1
ATOM 3077 N N . ALA B 1 33 ? -10.102 -28.297 -33.375 1 85.31 33 ALA B N 1
ATOM 3078 C CA . ALA B 1 33 ? -11.094 -27.234 -33.594 1 85.31 33 ALA B CA 1
ATOM 3079 C C . ALA B 1 33 ? -11.477 -26.562 -32.281 1 85.31 33 ALA B C 1
ATOM 3081 O O . ALA B 1 33 ? -11.617 -25.344 -32.219 1 85.31 33 ALA B O 1
ATOM 3082 N N . VAL B 1 34 ? -11.594 -27.375 -31.219 1 82.19 34 VAL B N 1
ATOM 3083 C CA . VAL B 1 34 ? -11.922 -26.844 -29.891 1 82.19 34 VAL B CA 1
ATOM 3084 C C . VAL B 1 34 ? -10.781 -25.953 -29.391 1 82.19 34 VAL B C 1
ATOM 3086 O O . VAL B 1 34 ? -11.008 -24.859 -28.875 1 82.19 34 VAL B O 1
ATOM 3089 N N . SER B 1 35 ? -9.625 -26.438 -29.656 1 77.12 35 SER B N 1
ATOM 3090 C CA . SER B 1 35 ? -8.445 -25.672 -29.25 1 77.12 35 SER B CA 1
ATOM 3091 C C . SER B 1 35 ? -8.367 -24.344 -29.969 1 77.12 35 SER B C 1
ATOM 3093 O O . SER B 1 35 ? -8.117 -23.312 -29.344 1 77.12 35 SER B O 1
ATOM 3095 N N . ARG B 1 36 ? -8.641 -24.391 -31.234 1 75.38 36 ARG B N 1
ATOM 3096 C CA . ARG B 1 36 ? -8.633 -23.172 -32.031 1 75.38 36 ARG B CA 1
ATOM 3097 C C . ARG B 1 36 ? -9.703 -22.203 -31.562 1 75.38 36 ARG B C 1
ATOM 3099 O O . ARG B 1 36 ? -9.453 -21 -31.438 1 75.38 36 ARG B O 1
ATOM 3106 N N . TYR B 1 37 ? -10.836 -22.719 -31.281 1 79.62 37 TYR B N 1
ATOM 3107 C CA . TYR B 1 37 ? -11.953 -21.922 -30.797 1 79.62 37 TYR B CA 1
ATOM 3108 C C . TYR B 1 37 ? -11.586 -21.219 -29.484 1 79.62 37 TYR B C 1
ATOM 3110 O O . TYR B 1 37 ? -11.805 -20 -29.344 1 79.62 37 TYR B O 1
ATOM 3118 N N . LEU B 1 38 ? -10.961 -21.969 -28.594 1 73.5 38 LEU B N 1
ATOM 3119 C CA . LEU B 1 38 ? -10.672 -21.484 -27.25 1 73.5 38 LEU B CA 1
ATOM 3120 C C . LEU B 1 38 ? -9.547 -20.453 -27.266 1 73.5 38 LEU B C 1
ATOM 3122 O O . LEU B 1 38 ? -9.469 -19.578 -26.406 1 73.5 38 LEU B O 1
ATOM 3126 N N . ASN B 1 39 ? -8.766 -20.547 -28.422 1 65.75 39 ASN B N 1
ATOM 3127 C CA . ASN B 1 39 ? -7.602 -19.672 -28.516 1 65.75 39 ASN B CA 1
ATOM 3128 C C . ASN B 1 39 ? -7.82 -18.547 -29.531 1 65.75 39 ASN B C 1
ATOM 3130 O O . ASN B 1 39 ? -6.867 -17.906 -29.953 1 65.75 39 ASN B O 1
ATOM 3134 N N . GLY B 1 40 ? -8.953 -18.469 -29.875 1 65.94 40 GLY B N 1
ATOM 3135 C CA . GLY B 1 40 ? -9.32 -17.375 -30.781 1 65.94 40 GLY B CA 1
ATOM 3136 C C . GLY B 1 40 ? -8.898 -17.625 -32.219 1 65.94 40 GLY B C 1
ATOM 3137 O O . GLY B 1 40 ? -8.75 -16.672 -33 1 65.94 40 GLY B O 1
ATOM 3138 N N . GLY B 1 41 ? -8.625 -18.797 -32.469 1 68.88 41 GLY B N 1
ATOM 3139 C CA . GLY B 1 41 ? -8.273 -19.141 -33.844 1 68.88 41 GLY B CA 1
ATOM 3140 C C . GLY B 1 41 ? -9.477 -19.312 -34.75 1 68.88 41 GLY B C 1
ATOM 3141 O O . GLY B 1 41 ? -10.617 -19.172 -34.281 1 68.88 41 GLY B O 1
ATOM 3142 N N . TYR B 1 42 ? -9.219 -19.484 -36 1 78.44 42 TYR B N 1
ATOM 3143 C CA . TYR B 1 42 ? -10.297 -19.609 -36.969 1 78.44 42 TYR B CA 1
ATOM 3144 C C . TYR B 1 42 ? -11.023 -20.938 -36.812 1 78.44 42 TYR B C 1
ATOM 3146 O O . TYR B 1 42 ? -10.391 -22 -36.781 1 78.44 42 TYR B O 1
ATOM 3154 N N . VAL B 1 43 ? -12.289 -20.875 -36.688 1 83.25 43 VAL B N 1
ATOM 3155 C CA . VAL B 1 43 ? -13.211 -22 -36.719 1 83.25 43 VAL B CA 1
ATOM 3156 C C . VAL B 1 43 ? -14.492 -21.594 -37.438 1 83.25 43 VAL B C 1
ATOM 3158 O O . VAL B 1 43 ? -14.906 -20.438 -37.375 1 83.25 43 VAL B O 1
ATOM 3161 N N . SER B 1 44 ? -14.977 -22.469 -38.375 1 86.56 44 SER B N 1
ATOM 3162 C CA . SER B 1 44 ? -16.203 -22.141 -39.094 1 86.56 44 SER B CA 1
ATOM 3163 C C . SER B 1 44 ? -17.312 -21.719 -38.156 1 86.56 44 SER B C 1
ATOM 3165 O O . SER B 1 44 ? -17.312 -22.094 -36.969 1 86.56 44 SER B O 1
ATOM 3167 N N . GLU B 1 45 ? -18.219 -20.922 -38.656 1 85.62 45 GLU B N 1
ATOM 3168 C CA . GLU B 1 45 ? -19.312 -20.422 -37.844 1 85.62 45 GLU B CA 1
ATOM 3169 C C . GLU B 1 45 ? -20.125 -21.578 -37.25 1 85.62 45 GLU B C 1
ATOM 3171 O O . GLU B 1 45 ? -20.578 -21.5 -36.094 1 85.62 45 GLU B O 1
ATOM 3176 N N . GLN B 1 46 ? -20.297 -22.578 -38.031 1 87.12 46 GLN B N 1
ATOM 3177 C CA . GLN B 1 46 ? -21.031 -23.75 -37.562 1 87.12 46 GLN B CA 1
ATOM 3178 C C . GLN B 1 46 ? -20.328 -24.406 -36.375 1 87.12 46 GLN B C 1
ATOM 3180 O O . GLN B 1 46 ? -20.953 -24.703 -35.344 1 87.12 46 GLN B O 1
ATOM 3185 N N . LYS B 1 47 ? -19.062 -24.547 -36.406 1 89.88 47 LYS B N 1
ATOM 3186 C CA . LYS B 1 47 ? -18.281 -25.188 -35.344 1 89.88 47 LYS B CA 1
ATOM 3187 C C . LYS B 1 47 ? -18.188 -24.312 -34.094 1 89.88 47 LYS B C 1
ATOM 3189 O O . LYS B 1 47 ? -18.25 -24.812 -32.969 1 89.88 47 LYS B O 1
ATOM 3194 N N . LYS B 1 48 ? -18.094 -23.047 -34.281 1 87.25 48 LYS B N 1
ATOM 3195 C CA . LYS B 1 48 ? -18.078 -22.094 -33.156 1 87.25 48 LYS B CA 1
ATOM 3196 C C . LYS B 1 48 ? -19.328 -22.25 -32.312 1 87.25 48 LYS B C 1
ATOM 3198 O O . LYS B 1 48 ? -19.25 -22.25 -31.062 1 87.25 48 LYS B O 1
ATOM 3203 N N . GLU B 1 49 ? -20.391 -22.344 -33.094 1 87.25 49 GLU B N 1
ATOM 3204 C CA . GLU B 1 49 ? -21.656 -22.453 -32.406 1 87.25 49 GLU B CA 1
ATOM 3205 C C . GLU B 1 49 ? -21.75 -23.766 -31.625 1 87.25 49 GLU B C 1
ATOM 3207 O O . GLU B 1 49 ? -22.25 -23.797 -30.5 1 87.25 49 GLU B O 1
ATOM 3212 N N . GLN B 1 50 ? -21.312 -24.859 -32.188 1 88.44 50 GLN B N 1
ATOM 3213 C CA . GLN B 1 50 ? -21.328 -26.172 -31.562 1 88.44 50 GLN B CA 1
ATOM 3214 C C . GLN B 1 50 ? -20.469 -26.172 -30.297 1 88.44 50 GLN B C 1
ATOM 3216 O O . GLN B 1 50 ? -20.891 -26.703 -29.266 1 88.44 50 GLN B O 1
ATOM 3221 N N . ILE B 1 51 ? -19.328 -25.547 -30.391 1 87.44 51 ILE B N 1
ATOM 3222 C CA . ILE B 1 51 ? -18.391 -25.5 -29.266 1 87.44 51 ILE B CA 1
ATOM 3223 C C . ILE B 1 51 ? -18.953 -24.594 -28.172 1 87.44 51 ILE B C 1
ATOM 3225 O O . ILE B 1 51 ? -18.938 -24.969 -27 1 87.44 51 ILE B O 1
ATOM 3229 N N . ARG B 1 52 ? -19.422 -23.5 -28.609 1 82.25 52 ARG B N 1
ATOM 3230 C CA . ARG B 1 52 ? -20 -22.547 -27.656 1 82.25 52 ARG B CA 1
ATOM 3231 C C . ARG B 1 52 ? -21.125 -23.203 -26.844 1 82.25 52 ARG B C 1
ATOM 3233 O O . ARG B 1 52 ? -21.172 -23.047 -25.625 1 82.25 52 ARG B O 1
ATOM 3240 N N . LYS B 1 53 ? -21.953 -23.906 -27.5 1 81.06 53 LYS B N 1
ATOM 3241 C CA . LYS B 1 53 ? -23.078 -24.562 -26.844 1 81.06 53 LYS B CA 1
ATOM 3242 C C . LYS B 1 53 ? -22.594 -25.547 -25.797 1 81.06 53 LYS B C 1
ATOM 3244 O O . LYS B 1 53 ? -23.156 -25.625 -24.703 1 81.06 53 LYS B O 1
ATOM 3249 N N . VAL B 1 54 ? -21.562 -26.281 -26.109 1 81.06 54 VAL B N 1
ATOM 3250 C CA . VAL B 1 54 ? -21.031 -27.281 -25.188 1 81.06 54 VAL B CA 1
ATOM 3251 C C . VAL B 1 54 ? -20.359 -26.578 -24 1 81.06 54 VAL B C 1
ATOM 3253 O O . VAL B 1 54 ? -20.547 -27 -22.844 1 81.06 54 VAL B O 1
ATOM 3256 N N . ILE B 1 55 ? -19.625 -25.5 -24.312 1 74.38 55 ILE B N 1
ATOM 3257 C CA . ILE B 1 55 ? -18.938 -24.75 -23.25 1 74.38 55 ILE B CA 1
ATOM 3258 C C . ILE B 1 55 ? -19.953 -24.125 -22.312 1 74.38 55 ILE B C 1
ATOM 3260 O O . ILE B 1 55 ? -19.797 -24.203 -21.078 1 74.38 55 ILE B O 1
ATOM 3264 N N . GLU B 1 56 ? -20.953 -23.625 -22.859 1 71 56 GLU B N 1
ATOM 3265 C CA . GLU B 1 56 ? -22 -23.016 -22.062 1 71 56 GLU B CA 1
ATOM 3266 C C . GLU B 1 56 ? -22.734 -24.047 -21.219 1 71 56 GLU B C 1
ATOM 3268 O O . GLU B 1 56 ? -23.062 -23.797 -20.062 1 71 56 GLU B O 1
ATOM 3273 N N . LYS B 1 57 ? -22.922 -25.125 -21.891 1 67.38 57 LYS B N 1
ATOM 3274 C CA . LYS B 1 57 ? -23.672 -26.188 -21.25 1 67.38 57 LYS B CA 1
ATOM 3275 C C . LYS B 1 57 ? -22.859 -26.844 -20.141 1 67.38 57 LYS B C 1
ATOM 3277 O O . LYS B 1 57 ? -23.391 -27.219 -19.094 1 67.38 57 LYS B O 1
ATOM 3282 N N . THR B 1 58 ? -21.578 -27 -20.453 1 65.19 58 THR B N 1
ATOM 3283 C CA . THR B 1 58 ? -20.75 -27.766 -19.531 1 65.19 58 THR B CA 1
ATOM 3284 C C . THR B 1 58 ? -20.047 -26.844 -18.531 1 65.19 58 THR B C 1
ATOM 3286 O O . THR B 1 58 ? -19.547 -27.281 -17.5 1 65.19 58 THR B O 1
ATOM 3289 N N . GLY B 1 59 ? -20.031 -25.609 -18.891 1 60.66 59 GLY B N 1
ATOM 3290 C CA . GLY B 1 59 ? -19.281 -24.656 -18.094 1 60.66 59 GLY B CA 1
ATOM 3291 C C . GLY B 1 59 ? -17.781 -24.844 -18.172 1 60.66 59 GLY B C 1
ATOM 3292 O O . GLY B 1 59 ? -17.047 -24.469 -17.266 1 60.66 59 GLY B O 1
ATOM 3293 N N . TYR B 1 60 ? -17.438 -25.562 -19.312 1 58.75 60 TYR B N 1
ATOM 3294 C CA . TYR B 1 60 ? -16.016 -25.891 -19.5 1 58.75 60 TYR B CA 1
ATOM 3295 C C . TYR B 1 60 ? -15.164 -24.625 -19.484 1 58.75 60 TYR B C 1
ATOM 3297 O O . TYR B 1 60 ? -15.484 -23.641 -20.141 1 58.75 60 TYR B O 1
ATOM 3305 N N . GLN B 1 61 ? -14.312 -24.516 -18.625 1 55.53 61 GLN B N 1
ATOM 3306 C CA . GLN B 1 61 ? -13.25 -23.531 -18.641 1 55.53 61 GLN B CA 1
ATOM 3307 C C . GLN B 1 61 ? -11.891 -24.172 -18.875 1 55.53 61 GLN B C 1
ATOM 3309 O O . GLN B 1 61 ? -11.516 -25.109 -18.172 1 55.53 61 GLN B O 1
ATOM 3314 N N . PRO B 1 62 ? -11.375 -23.922 -20.203 1 53.5 62 PRO B N 1
ATOM 3315 C CA . PRO B 1 62 ? -10.055 -24.516 -20.391 1 53.5 62 PRO B CA 1
ATOM 3316 C C . PRO B 1 62 ? -9.133 -24.328 -19.203 1 53.5 62 PRO B C 1
ATOM 3318 O O . PRO B 1 62 ? -9.156 -23.266 -18.562 1 53.5 62 PRO B O 1
ATOM 3321 N N . SER B 1 63 ? -8.719 -25.531 -18.719 1 55.19 63 SER B N 1
ATOM 3322 C CA . SER B 1 63 ? -7.809 -25.422 -17.594 1 55.19 63 SER B CA 1
ATOM 3323 C C . SER B 1 63 ? -6.59 -24.578 -17.953 1 55.19 63 SER B C 1
ATOM 3325 O O . SER B 1 63 ? -6.176 -24.547 -19.109 1 55.19 63 SER B O 1
ATOM 3327 N N . THR B 1 64 ? -6.254 -23.562 -17.188 1 56.31 64 THR B N 1
ATOM 3328 C CA . THR B 1 64 ? -5.039 -22.766 -17.359 1 56.31 64 THR B CA 1
ATOM 3329 C C . THR B 1 64 ? -3.857 -23.656 -17.734 1 56.31 64 THR B C 1
ATOM 3331 O O . THR B 1 64 ? -3.055 -23.312 -18.594 1 56.31 64 THR B O 1
ATOM 3334 N N . GLN B 1 65 ? -3.898 -24.812 -17.203 1 54.66 65 GLN B N 1
ATOM 3335 C CA . GLN B 1 65 ? -2.818 -25.766 -17.453 1 54.66 65 GLN B CA 1
ATOM 3336 C C . GLN B 1 65 ? -2.834 -26.234 -18.906 1 54.66 65 GLN B C 1
ATOM 3338 O O . GLN B 1 65 ? -1.783 -26.328 -19.531 1 54.66 65 GLN B O 1
ATOM 3343 N N . ALA B 1 66 ? -3.975 -26.5 -19.328 1 53.84 66 ALA B N 1
ATOM 3344 C CA . ALA B 1 66 ? -4.098 -26.969 -20.703 1 53.84 66 ALA B CA 1
ATOM 3345 C C . ALA B 1 66 ? -3.705 -25.875 -21.688 1 53.84 66 ALA B C 1
ATOM 3347 O O . ALA B 1 66 ? -3.055 -26.141 -22.703 1 53.84 66 ALA B O 1
ATOM 3348 N N . ARG B 1 67 ? -4.129 -24.703 -21.359 1 54.5 67 ARG B N 1
ATOM 3349 C CA . ARG B 1 67 ? -3.756 -23.578 -22.219 1 54.5 67 ARG B CA 1
ATOM 3350 C C . ARG B 1 67 ? -2.244 -23.391 -22.234 1 54.5 67 ARG B C 1
ATOM 3352 O O . ARG B 1 67 ? -1.66 -23.156 -23.297 1 54.5 67 ARG B O 1
ATOM 3359 N N . ILE B 1 68 ? -1.695 -23.484 -21.125 1 61.16 68 ILE B N 1
ATOM 3360 C CA . ILE B 1 68 ? -0.247 -23.359 -21.016 1 61.16 68 ILE B CA 1
ATOM 3361 C C . ILE B 1 68 ? 0.436 -24.422 -21.875 1 61.16 68 ILE B C 1
ATOM 3363 O O . ILE B 1 68 ? 1.41 -24.141 -22.562 1 61.16 68 ILE B O 1
ATOM 3367 N N . LEU B 1 69 ? -0.114 -25.562 -21.828 1 53.28 69 LEU B N 1
ATOM 3368 C CA . LEU B 1 69 ? 0.458 -26.672 -22.594 1 53.28 69 LEU B CA 1
ATOM 3369 C C . LEU B 1 69 ? 0.376 -26.391 -24.094 1 53.28 69 LEU B C 1
ATOM 3371 O O . LEU B 1 69 ? 1.287 -26.75 -24.844 1 53.28 69 LEU B O 1
ATOM 3375 N N . ARG B 1 70 ? -0.642 -25.766 -24.391 1 49.84 70 ARG B N 1
ATOM 3376 C CA . ARG B 1 70 ? -0.868 -25.531 -25.812 1 49.84 70 ARG B CA 1
ATOM 3377 C C . ARG B 1 70 ? -0.043 -24.344 -26.297 1 49.84 70 ARG B C 1
ATOM 3379 O O . ARG B 1 70 ? 0.559 -24.406 -27.375 1 49.84 70 ARG B O 1
ATOM 3386 N N . THR B 1 71 ? -0.079 -23.297 -25.562 1 60.16 71 THR B N 1
ATOM 3387 C CA . THR B 1 71 ? 0.513 -22.047 -26.031 1 60.16 71 THR B CA 1
ATOM 3388 C C . THR B 1 71 ? 1.939 -21.906 -25.516 1 60.16 71 THR B C 1
ATOM 3390 O O . THR B 1 71 ? 2.717 -21.094 -26.047 1 60.16 71 THR B O 1
ATOM 3393 N N . GLY B 1 72 ? 2.219 -22.672 -24.578 1 65.88 72 GLY B N 1
ATOM 3394 C CA . GLY B 1 72 ? 3.516 -22.562 -23.922 1 65.88 72 GLY B CA 1
ATOM 3395 C C . GLY B 1 72 ? 3.631 -21.344 -23.031 1 65.88 72 GLY B C 1
ATOM 3396 O O . GLY B 1 72 ? 4.723 -21.016 -22.562 1 65.88 72 GLY B O 1
ATOM 3397 N N . ARG B 1 73 ? 2.436 -20.594 -23.078 1 79.25 73 ARG B N 1
ATOM 3398 C CA . ARG B 1 73 ? 2.465 -19.375 -22.281 1 79.25 73 ARG B CA 1
ATOM 3399 C C . ARG B 1 73 ? 1.37 -19.375 -21.219 1 79.25 73 ARG B C 1
ATOM 3401 O O . ARG B 1 73 ? 0.237 -19.781 -21.5 1 79.25 73 ARG B O 1
ATOM 3408 N N . ALA B 1 74 ? 1.679 -19 -20.062 1 82.75 74 ALA B N 1
ATOM 3409 C CA . ALA B 1 74 ? 0.727 -18.938 -18.953 1 82.75 74 ALA B CA 1
ATOM 3410 C C . ALA B 1 74 ? 0.038 -17.578 -18.891 1 82.75 74 ALA B C 1
ATOM 3412 O O . ALA B 1 74 ? -1.014 -17.422 -18.266 1 82.75 74 ALA B O 1
ATOM 3413 N N . HIS B 1 75 ? 0.622 -16.5 -19.578 1 90.69 75 HIS B N 1
ATOM 3414 C CA . HIS B 1 75 ? 0.172 -15.117 -19.5 1 90.69 75 HIS B CA 1
ATOM 3415 C C . HIS B 1 75 ? 0.08 -14.641 -18.062 1 90.69 75 HIS B C 1
ATOM 3417 O O . HIS B 1 75 ? -0.907 -14.008 -17.672 1 90.69 75 HIS B O 1
ATOM 3423 N N . LEU B 1 76 ? 1.079 -15.086 -17.312 1 93.12 76 LEU B N 1
ATOM 3424 C CA . LEU B 1 76 ? 1.275 -14.688 -15.922 1 93.12 76 LEU B CA 1
ATOM 3425 C C . LEU B 1 76 ? 2.68 -14.133 -15.711 1 93.12 76 LEU B C 1
ATOM 3427 O O . LEU B 1 76 ? 3.65 -14.656 -16.25 1 93.12 76 LEU B O 1
ATOM 3431 N N . VAL B 1 77 ? 2.725 -13.062 -15.008 1 96.5 77 VAL B N 1
ATOM 3432 C CA . VAL B 1 77 ? 4.004 -12.484 -14.609 1 96.5 77 VAL B CA 1
ATOM 3433 C C . VAL B 1 77 ? 4.074 -12.391 -13.086 1 96.5 77 VAL B C 1
ATOM 3435 O O . VAL B 1 77 ? 3.121 -11.953 -12.438 1 96.5 77 VAL B O 1
ATOM 3438 N N . GLY B 1 78 ? 5.152 -12.938 -12.508 1 97.19 78 GLY B N 1
ATOM 3439 C CA . GLY B 1 78 ? 5.41 -12.758 -11.094 1 97.19 78 GLY B CA 1
ATOM 3440 C C . GLY B 1 78 ? 6.133 -11.461 -10.773 1 97.19 78 GLY B C 1
ATOM 3441 O O . GLY B 1 78 ? 7.078 -11.086 -11.469 1 97.19 78 GLY B O 1
ATOM 3442 N N . VAL B 1 79 ? 5.625 -10.773 -9.789 1 98.12 79 VAL B N 1
ATOM 3443 C CA . VAL B 1 79 ? 6.289 -9.562 -9.312 1 98.12 79 VAL B CA 1
ATOM 3444 C C . VAL B 1 79 ? 6.691 -9.75 -7.848 1 98.12 79 VAL B C 1
ATOM 3446 O O . VAL B 1 79 ? 5.848 -10.039 -6.996 1 98.12 79 VAL B O 1
ATOM 3449 N N . VAL B 1 80 ? 7.984 -9.625 -7.555 1 98 80 VAL B N 1
ATOM 3450 C CA . VAL B 1 80 ? 8.516 -9.672 -6.195 1 98 80 VAL B CA 1
ATOM 3451 C C . VAL B 1 80 ? 8.82 -8.25 -5.715 1 98 80 VAL B C 1
ATOM 3453 O O . VAL B 1 80 ? 9.68 -7.574 -6.277 1 98 80 VAL B O 1
ATOM 3456 N N . ALA B 1 81 ? 8.055 -7.844 -4.75 1 97.25 81 ALA B N 1
ATOM 3457 C CA . ALA B 1 81 ? 8.164 -6.473 -4.262 1 97.25 81 ALA B CA 1
ATOM 3458 C C . ALA B 1 81 ? 8.617 -6.445 -2.801 1 97.25 81 ALA B C 1
ATOM 3460 O O . ALA B 1 81 ? 8.297 -7.355 -2.031 1 97.25 81 ALA B O 1
ATOM 3461 N N . PRO B 1 82 ? 9.344 -5.406 -2.357 1 95 82 PRO B N 1
ATOM 3462 C CA . PRO B 1 82 ? 9.859 -5.359 -0.988 1 95 82 PRO B CA 1
ATOM 3463 C C . PRO B 1 82 ? 8.758 -5.148 0.05 1 95 82 PRO B C 1
ATOM 3465 O O . PRO B 1 82 ? 8.906 -5.562 1.203 1 95 82 PRO B O 1
ATOM 3468 N N . LYS B 1 83 ? 7.715 -4.449 -0.339 1 90.75 83 LYS B N 1
ATOM 3469 C CA . LYS B 1 83 ? 6.621 -4.188 0.589 1 90.75 83 LYS B CA 1
ATOM 3470 C C . LYS B 1 83 ? 5.359 -3.75 -0.155 1 90.75 83 LYS B C 1
ATOM 3472 O O . LYS B 1 83 ? 5.445 -3.143 -1.225 1 90.75 83 LYS B O 1
ATOM 3477 N N . ILE B 1 84 ? 4.18 -4.008 0.386 1 88 84 ILE B N 1
ATOM 3478 C CA . ILE B 1 84 ? 2.961 -3.625 -0.318 1 88 84 ILE B CA 1
ATOM 3479 C C . ILE B 1 84 ? 2.395 -2.346 0.292 1 88 84 ILE B C 1
ATOM 3481 O O . ILE B 1 84 ? 1.514 -1.71 -0.293 1 88 84 ILE B O 1
ATOM 3485 N N . ASN B 1 85 ? 2.867 -1.948 1.511 1 86.19 85 ASN B N 1
ATOM 3486 C CA . ASN B 1 85 ? 2.428 -0.696 2.117 1 86.19 85 ASN B CA 1
ATOM 3487 C C . ASN B 1 85 ? 3.379 0.45 1.791 1 86.19 85 ASN B C 1
ATOM 3489 O O . ASN B 1 85 ? 3.865 1.136 2.691 1 86.19 85 ASN B O 1
ATOM 3493 N N . SER B 1 86 ? 3.658 0.606 0.521 1 92.06 86 SER B N 1
ATOM 3494 C CA . SER B 1 86 ? 4.574 1.619 0.003 1 92.06 86 SER B CA 1
ATOM 3495 C C . SER B 1 86 ? 4.004 2.293 -1.242 1 92.06 86 SER B C 1
ATOM 3497 O O . SER B 1 86 ? 3.582 1.615 -2.182 1 92.06 86 SER B O 1
ATOM 3499 N N . GLU B 1 87 ? 4.012 3.59 -1.182 1 93.44 87 GLU B N 1
ATOM 3500 C CA . GLU B 1 87 ? 3.492 4.316 -2.338 1 93.44 87 GLU B CA 1
ATOM 3501 C C . GLU B 1 87 ? 4.367 4.09 -3.568 1 93.44 87 GLU B C 1
ATOM 3503 O O . GLU B 1 87 ? 3.861 3.998 -4.688 1 93.44 87 GLU B O 1
ATOM 3508 N N . SER B 1 88 ? 5.707 4.098 -3.367 1 95.62 88 SER B N 1
ATOM 3509 C CA . SER B 1 88 ? 6.598 3.846 -4.496 1 95.62 88 SER B CA 1
ATOM 3510 C C . SER B 1 88 ? 6.281 2.512 -5.16 1 95.62 88 SER B C 1
ATOM 3512 O O . SER B 1 88 ? 6.188 2.432 -6.387 1 95.62 88 SER B O 1
ATOM 3514 N N . ILE B 1 89 ? 6.031 1.482 -4.375 1 96 89 ILE B N 1
ATOM 3515 C CA . ILE B 1 89 ? 5.762 0.148 -4.898 1 96 89 ILE B CA 1
ATOM 3516 C C . ILE B 1 89 ? 4.402 0.133 -5.598 1 96 89 ILE B C 1
ATOM 3518 O O . ILE B 1 89 ? 4.25 -0.472 -6.66 1 96 89 ILE B O 1
ATOM 3522 N N . SER B 1 90 ? 3.469 0.79 -4.992 1 95 90 SER B N 1
ATOM 3523 C CA . SER B 1 90 ? 2.146 0.861 -5.602 1 95 90 SER B CA 1
ATOM 3524 C C . SER B 1 90 ? 2.207 1.521 -6.977 1 95 90 SER B C 1
ATOM 3526 O O . SER B 1 90 ? 1.532 1.085 -7.91 1 95 90 SER B O 1
ATOM 3528 N N . ARG B 1 91 ? 2.961 2.562 -7.125 1 96.44 91 ARG B N 1
ATOM 3529 C CA . ARG B 1 91 ? 3.098 3.258 -8.398 1 96.44 91 ARG B CA 1
ATOM 3530 C C . ARG B 1 91 ? 3.828 2.395 -9.422 1 96.44 91 ARG B C 1
ATOM 3532 O O . ARG B 1 91 ? 3.439 2.342 -10.594 1 96.44 91 ARG B O 1
ATOM 3539 N N . ILE B 1 92 ? 4.871 1.697 -8.961 1 98.06 92 ILE B N 1
ATOM 3540 C CA . ILE B 1 92 ? 5.602 0.8 -9.844 1 98.06 92 ILE B CA 1
ATOM 3541 C C . ILE B 1 92 ? 4.676 -0.309 -10.336 1 98.06 92 ILE B C 1
ATOM 3543 O O . ILE B 1 92 ? 4.602 -0.578 -11.539 1 98.06 92 ILE B O 1
ATOM 3547 N N . THR B 1 93 ? 3.926 -0.913 -9.414 1 97.12 93 THR B N 1
ATOM 3548 C CA . THR B 1 93 ? 3.061 -2.033 -9.766 1 97.12 93 THR B CA 1
ATOM 3549 C C . THR B 1 93 ? 1.902 -1.564 -10.641 1 97.12 93 THR B C 1
ATOM 3551 O O . THR B 1 93 ? 1.438 -2.303 -11.516 1 97.12 93 THR B O 1
ATOM 3554 N N . ALA B 1 94 ? 1.444 -0.331 -10.43 1 96.06 94 ALA B N 1
ATOM 3555 C CA . ALA B 1 94 ? 0.426 0.223 -11.312 1 96.06 94 ALA B CA 1
ATOM 3556 C C . ALA B 1 94 ? 0.94 0.321 -12.75 1 96.06 94 ALA B C 1
ATOM 3558 O O . ALA B 1 94 ? 0.211 0.026 -13.695 1 96.06 94 ALA B O 1
ATOM 3559 N N . GLY B 1 95 ? 2.178 0.749 -12.898 1 97.94 95 GLY B N 1
ATOM 3560 C CA . GLY B 1 95 ? 2.793 0.79 -14.211 1 97.94 95 GLY B CA 1
ATOM 3561 C C . GLY B 1 95 ? 2.93 -0.58 -14.852 1 97.94 95 GLY B C 1
ATOM 3562 O O . GLY B 1 95 ? 2.629 -0.752 -16.031 1 97.94 95 GLY B O 1
ATOM 3563 N N . ILE B 1 96 ? 3.344 -1.553 -14.031 1 98.38 96 ILE B N 1
ATOM 3564 C CA . ILE B 1 96 ? 3.475 -2.924 -14.516 1 98.38 96 ILE B CA 1
ATOM 3565 C C . ILE B 1 96 ? 2.113 -3.439 -14.977 1 98.38 96 ILE B C 1
ATOM 3567 O O . ILE B 1 96 ? 1.994 -4 -16.078 1 98.38 96 ILE B O 1
ATOM 3571 N N . GLU B 1 97 ? 1.114 -3.221 -14.148 1 96.62 97 GLU B N 1
ATOM 3572 C CA . GLU B 1 97 ? -0.238 -3.688 -14.445 1 96.62 97 GLU B CA 1
ATOM 3573 C C . GLU B 1 97 ? -0.77 -3.066 -15.734 1 96.62 97 GLU B C 1
ATOM 3575 O O . GLU B 1 97 ? -1.44 -3.738 -16.516 1 96.62 97 GLU B O 1
ATOM 3580 N N . GLN B 1 98 ? -0.526 -1.814 -15.93 1 95.94 98 GLN B N 1
ATOM 3581 C CA . GLN B 1 98 ? -0.985 -1.114 -17.125 1 95.94 98 GLN B CA 1
ATOM 3582 C C . GLN B 1 98 ? -0.483 -1.802 -18.391 1 95.94 98 GLN B C 1
ATOM 3584 O O . GLN B 1 98 ? -1.257 -2.047 -19.312 1 95.94 98 GLN B O 1
ATOM 3589 N N . VAL B 1 99 ? 0.727 -2.182 -18.406 1 97.94 99 VAL B N 1
ATOM 3590 C CA . VAL B 1 99 ? 1.338 -2.803 -19.578 1 97.94 99 VAL B CA 1
ATOM 3591 C C . VAL B 1 99 ? 0.852 -4.242 -19.703 1 97.94 99 VAL B C 1
ATOM 3593 O O . VAL B 1 99 ? 0.469 -4.676 -20.797 1 97.94 99 VAL B O 1
ATOM 3596 N N . LEU B 1 100 ? 0.836 -4.988 -18.609 1 97.12 100 LEU B N 1
ATOM 3597 C CA . LEU B 1 100 ? 0.467 -6.398 -18.641 1 97.12 100 LEU B CA 1
ATOM 3598 C C . LEU B 1 100 ? -0.986 -6.57 -19.062 1 97.12 100 LEU B C 1
ATOM 3600 O O . LEU B 1 100 ? -1.287 -7.402 -19.922 1 97.12 100 LEU B O 1
ATOM 3604 N N . SER B 1 101 ? -1.823 -5.777 -18.5 1 94.5 101 SER B N 1
ATOM 3605 C CA . SER B 1 101 ? -3.242 -5.887 -18.812 1 94.5 101 SER B CA 1
ATOM 3606 C C . SER B 1 101 ? -3.5 -5.598 -20.297 1 94.5 101 SER B C 1
ATOM 3608 O O . SER B 1 101 ? -4.309 -6.277 -20.938 1 94.5 101 SER B O 1
ATOM 3610 N N . ALA B 1 102 ? -2.816 -4.645 -20.844 1 94.69 102 ALA B N 1
ATOM 3611 C CA . ALA B 1 102 ? -2.975 -4.266 -22.25 1 94.69 102 ALA B CA 1
ATOM 3612 C C . ALA B 1 102 ? -2.555 -5.402 -23.172 1 94.69 102 ALA B C 1
ATOM 3614 O O . ALA B 1 102 ? -2.99 -5.465 -24.328 1 94.69 102 ALA B O 1
ATOM 3615 N N . ARG B 1 103 ? -1.766 -6.328 -22.625 1 94.12 103 ARG B N 1
ATOM 3616 C CA . ARG B 1 103 ? -1.244 -7.414 -23.453 1 94.12 103 ARG B CA 1
ATOM 3617 C C . ARG B 1 103 ? -1.845 -8.75 -23.031 1 94.12 103 ARG B C 1
ATOM 3619 O O . ARG B 1 103 ? -1.351 -9.812 -23.438 1 94.12 103 ARG B O 1
ATOM 3626 N N . GLY B 1 104 ? -2.846 -8.695 -22.188 1 92.19 104 GLY B N 1
ATOM 3627 C CA . GLY B 1 104 ? -3.572 -9.891 -21.797 1 92.19 104 GLY B CA 1
ATOM 3628 C C . GLY B 1 104 ? -2.871 -10.695 -20.719 1 92.19 104 GLY B C 1
ATOM 3629 O O . GLY B 1 104 ? -3.156 -11.883 -20.531 1 92.19 104 GLY B O 1
ATOM 3630 N N . TYR B 1 105 ? -1.854 -10.109 -20.031 1 93.81 105 TYR B N 1
ATOM 3631 C CA . TYR B 1 105 ? -1.144 -10.758 -18.938 1 93.81 105 TYR B CA 1
ATOM 3632 C C . TYR B 1 105 ? -1.772 -10.414 -17.594 1 93.81 105 TYR B C 1
ATOM 3634 O O . TYR B 1 105 ? -2.336 -9.328 -17.422 1 93.81 105 TYR B O 1
ATOM 3642 N N . GLN B 1 106 ? -1.658 -11.375 -16.625 1 93.5 106 GLN B N 1
ATOM 3643 C CA . GLN B 1 106 ? -2.018 -11.148 -15.227 1 93.5 106 GLN B CA 1
ATOM 3644 C C . GLN B 1 106 ? -0.777 -11.094 -14.344 1 93.5 106 GLN B C 1
ATOM 3646 O O . GLN B 1 106 ? 0.243 -11.711 -14.656 1 93.5 106 GLN B O 1
ATOM 3651 N N . MET B 1 107 ? -0.928 -10.383 -13.258 1 95.94 107 MET B N 1
ATOM 3652 C CA . MET B 1 107 ? 0.198 -10.188 -12.352 1 95.94 107 MET B CA 1
ATOM 3653 C C . MET B 1 107 ? -0.054 -10.891 -11.016 1 95.94 107 MET B C 1
ATOM 3655 O O . MET B 1 107 ? -1.123 -10.734 -10.422 1 95.94 107 MET B O 1
ATOM 3659 N N . LEU B 1 108 ? 0.886 -11.711 -10.602 1 94.88 108 LEU B N 1
ATOM 3660 C CA . LEU B 1 108 ? 0.928 -12.242 -9.242 1 94.88 108 LEU B CA 1
ATOM 3661 C C . LEU B 1 108 ? 2.021 -11.555 -8.43 1 94.88 108 LEU B C 1
ATOM 3663 O O . LEU B 1 108 ? 3.174 -11.484 -8.859 1 94.88 108 LEU B O 1
ATOM 3667 N N . LEU B 1 109 ? 1.611 -11.109 -7.273 1 96 109 LEU B N 1
ATOM 3668 C CA . LEU B 1 109 ? 2.523 -10.305 -6.465 1 96 109 LEU B CA 1
ATOM 3669 C C . LEU B 1 109 ? 2.934 -11.055 -5.203 1 96 109 LEU B C 1
ATOM 3671 O O . LEU B 1 109 ? 2.113 -11.742 -4.586 1 96 109 LEU B O 1
ATOM 3675 N N . ALA B 1 110 ? 4.227 -10.945 -4.883 1 95.56 110 ALA B N 1
ATOM 3676 C CA . ALA B 1 110 ? 4.77 -11.414 -3.613 1 95.56 110 ALA B CA 1
ATOM 3677 C C . ALA B 1 110 ? 5.508 -10.297 -2.883 1 95.56 110 ALA B C 1
ATOM 3679 O O . ALA B 1 110 ? 6.234 -9.516 -3.502 1 95.56 110 ALA B O 1
ATOM 3680 N N . SER B 1 111 ? 5.215 -10.172 -1.653 1 94.31 111 SER B N 1
ATOM 3681 C CA . SER B 1 111 ? 5.871 -9.172 -0.821 1 94.31 111 SER B CA 1
ATOM 3682 C C . SER B 1 111 ? 6.898 -9.812 0.109 1 94.31 111 SER B C 1
ATOM 3684 O O . SER B 1 111 ? 6.645 -10.867 0.687 1 94.31 111 SER B O 1
ATOM 3686 N N . THR B 1 112 ? 8.047 -9.125 0.304 1 94.19 112 THR B N 1
ATOM 3687 C CA . THR B 1 112 ? 9.164 -9.789 0.961 1 94.19 112 THR B CA 1
ATOM 3688 C C . THR B 1 112 ? 9.477 -9.117 2.297 1 94.19 112 THR B C 1
ATOM 3690 O O . THR B 1 112 ? 10.344 -9.586 3.041 1 94.19 112 THR B O 1
ATOM 3693 N N . ASP B 1 113 ? 8.75 -8 2.627 1 88.5 113 ASP B N 1
ATOM 3694 C CA . ASP B 1 113 ? 9 -7.195 3.816 1 88.5 113 ASP B CA 1
ATOM 3695 C C . ASP B 1 113 ? 10.469 -6.789 3.904 1 88.5 113 ASP B C 1
ATOM 3697 O O . ASP B 1 113 ? 11.086 -6.895 4.969 1 88.5 113 ASP B O 1
ATOM 3701 N N . ASN B 1 114 ? 11.055 -6.484 2.805 1 89.81 114 ASN B N 1
ATOM 3702 C CA . ASN B 1 114 ? 12.406 -5.953 2.662 1 89.81 114 ASN B CA 1
ATOM 3703 C C . ASN B 1 114 ? 13.461 -6.988 3.055 1 89.81 114 ASN B C 1
ATOM 3705 O O . ASN B 1 114 ? 14.562 -6.629 3.465 1 89.81 114 ASN B O 1
ATOM 3709 N N . GLN B 1 115 ? 13.117 -8.281 2.951 1 90.38 115 GLN B N 1
ATOM 3710 C CA . GLN B 1 115 ? 14.078 -9.328 3.297 1 90.38 115 GLN B CA 1
ATOM 3711 C C . GLN B 1 115 ? 14.609 -10.016 2.045 1 90.38 115 GLN B C 1
ATOM 3713 O O . GLN B 1 115 ? 13.875 -10.727 1.357 1 90.38 115 GLN B O 1
ATOM 3718 N N . PRO B 1 116 ? 15.914 -9.883 1.847 1 91.25 116 PRO B N 1
ATOM 3719 C CA . PRO B 1 116 ? 16.5 -10.492 0.648 1 91.25 116 PRO B CA 1
ATOM 3720 C C . PRO B 1 116 ? 16.266 -12 0.581 1 91.25 116 PRO B C 1
ATOM 3722 O O . PRO B 1 116 ? 16.047 -12.547 -0.503 1 91.25 116 PRO B O 1
ATOM 3725 N N . LYS B 1 117 ? 16.297 -12.641 1.695 1 91.56 117 LYS B N 1
ATOM 3726 C CA . LYS B 1 117 ? 16.062 -14.078 1.722 1 91.56 117 LYS B CA 1
ATOM 3727 C C . LYS B 1 117 ? 14.672 -14.43 1.201 1 91.56 117 LYS B C 1
ATOM 3729 O O . LYS B 1 117 ? 14.492 -15.43 0.501 1 91.56 117 LYS B O 1
ATOM 3734 N N . ASN B 1 118 ? 13.719 -13.602 1.537 1 93.88 118 ASN B N 1
ATOM 3735 C CA . ASN B 1 118 ? 12.367 -13.812 1.05 1 93.88 118 ASN B CA 1
ATOM 3736 C C . ASN B 1 118 ? 12.258 -13.555 -0.451 1 93.88 118 ASN B C 1
ATOM 3738 O O . ASN B 1 118 ? 11.477 -14.211 -1.144 1 93.88 118 ASN B O 1
ATOM 3742 N N . GLU B 1 119 ? 13.047 -12.578 -0.958 1 95.62 119 GLU B N 1
ATOM 3743 C CA . GLU B 1 119 ? 13.078 -12.352 -2.4 1 95.62 119 GLU B CA 1
ATOM 3744 C C . GLU B 1 119 ? 13.469 -13.617 -3.154 1 95.62 119 GLU B C 1
ATOM 3746 O O . GLU B 1 119 ? 12.797 -14 -4.121 1 95.62 119 GLU B O 1
ATOM 3751 N N . LEU B 1 120 ? 14.492 -14.266 -2.633 1 93.25 120 LEU B N 1
ATOM 3752 C CA . LEU B 1 120 ? 14.992 -15.477 -3.285 1 93.25 120 LEU B CA 1
ATOM 3753 C C . LEU B 1 120 ? 13.969 -16.594 -3.188 1 93.25 120 LEU B C 1
ATOM 3755 O O . LEU B 1 120 ? 13.781 -17.359 -4.145 1 93.25 120 LEU B O 1
ATOM 3759 N N . THR B 1 121 ? 13.336 -16.656 -2.047 1 91.88 121 THR B N 1
ATOM 3760 C CA . THR B 1 121 ? 12.281 -17.656 -1.864 1 91.88 121 THR B CA 1
ATOM 3761 C C . THR B 1 121 ? 11.188 -17.484 -2.91 1 91.88 121 THR B C 1
ATOM 3763 O O . THR B 1 121 ? 10.805 -18.438 -3.584 1 91.88 121 THR B O 1
ATOM 3766 N N . TYR B 1 122 ? 10.742 -16.312 -3.158 1 94 122 TYR B N 1
ATOM 3767 C CA . TYR B 1 122 ? 9.641 -16.062 -4.078 1 94 122 TYR B CA 1
ATOM 3768 C C . TYR B 1 122 ? 10.102 -16.172 -5.527 1 94 122 TYR B C 1
ATOM 3770 O O . TYR B 1 122 ? 9.344 -16.594 -6.398 1 94 122 TYR B O 1
ATOM 3778 N N . LEU B 1 123 ? 11.359 -15.789 -5.777 1 94.25 123 LEU B N 1
ATOM 3779 C CA . LEU B 1 123 ? 11.906 -16 -7.109 1 94.25 123 LEU B CA 1
ATOM 3780 C C . LEU B 1 123 ? 11.875 -17.484 -7.484 1 94.25 123 LEU B C 1
ATOM 3782 O O . LEU B 1 123 ? 11.461 -17.828 -8.594 1 94.25 123 LEU B O 1
ATOM 3786 N N . ARG B 1 124 ? 12.188 -18.281 -6.559 1 88.69 124 ARG B N 1
ATOM 3787 C CA . ARG B 1 124 ? 12.195 -19.734 -6.801 1 88.69 124 ARG B CA 1
ATOM 3788 C C . ARG B 1 124 ? 10.773 -20.266 -6.938 1 88.69 124 ARG B C 1
ATOM 3790 O O . ARG B 1 124 ? 10.516 -21.156 -7.754 1 88.69 124 ARG B O 1
ATOM 3797 N N . ILE B 1 125 ? 9.891 -19.75 -6.164 1 87.44 125 ILE B N 1
ATOM 3798 C CA . ILE B 1 125 ? 8.492 -20.141 -6.262 1 87.44 125 ILE B CA 1
ATOM 3799 C C . ILE B 1 125 ? 7.961 -19.812 -7.656 1 87.44 125 ILE B C 1
ATOM 3801 O O . ILE B 1 125 ? 7.328 -20.656 -8.305 1 87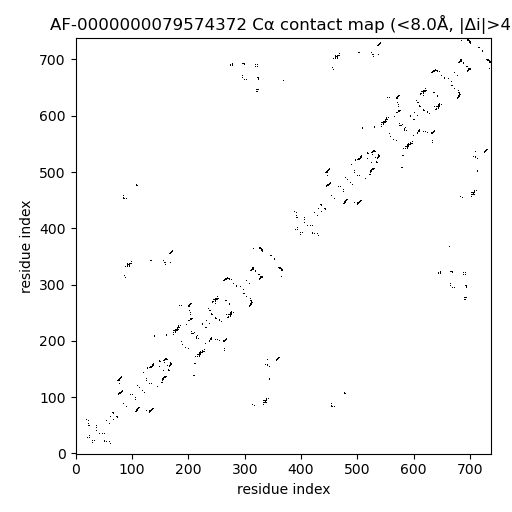.44 125 ILE B O 1
ATOM 3805 N N . PHE B 1 126 ? 8.25 -18.594 -8.156 1 90.31 126 PHE B N 1
ATOM 3806 C CA . PHE B 1 126 ? 7.746 -18.172 -9.461 1 90.31 126 PHE B CA 1
ATOM 3807 C C . PHE B 1 126 ? 8.414 -18.969 -10.578 1 90.31 126 PHE B C 1
ATOM 3809 O O . PHE B 1 126 ? 7.805 -19.203 -11.625 1 90.31 126 PHE B O 1
ATOM 3816 N N . GLU B 1 127 ? 9.586 -19.391 -10.328 1 82.56 127 GLU B N 1
ATOM 3817 C CA . GLU B 1 127 ? 10.242 -20.25 -11.32 1 82.56 127 GLU B CA 1
ATOM 3818 C C . GLU B 1 127 ? 9.523 -21.578 -11.469 1 82.56 127 GLU B C 1
ATOM 3820 O O . GLU B 1 127 ? 9.492 -22.156 -12.555 1 82.56 127 GLU B O 1
ATOM 3825 N N . SER B 1 128 ? 8.992 -22 -10.359 1 73.81 128 SER B N 1
ATOM 3826 C CA . SER B 1 128 ? 8.312 -23.281 -10.359 1 73.81 128 SER B CA 1
ATOM 3827 C C . SER B 1 128 ? 6.832 -23.125 -10.688 1 73.81 128 SER B C 1
ATOM 3829 O O . SER B 1 128 ? 6.145 -24.094 -10.984 1 73.81 128 SER B O 1
ATOM 3831 N N . TYR B 1 129 ? 6.379 -21.891 -10.57 1 73.44 129 TYR B N 1
ATOM 3832 C CA . TYR B 1 129 ? 5.008 -21.516 -10.898 1 73.44 129 TYR B CA 1
ATOM 3833 C C . TYR B 1 129 ? 4.887 -21.125 -12.367 1 73.44 129 TYR B C 1
ATOM 3835 O O . TYR B 1 129 ? 5.828 -20.578 -12.953 1 73.44 129 TYR B O 1
ATOM 3843 N N . PRO B 1 130 ? 3.955 -21.609 -13 1 74.94 130 PRO B N 1
ATOM 3844 C CA . PRO B 1 130 ? 3.867 -21.328 -14.438 1 74.94 130 PRO B CA 1
ATOM 3845 C C . PRO B 1 130 ? 3.699 -19.844 -14.734 1 74.94 130 PRO B C 1
ATOM 3847 O O . PRO B 1 130 ? 2.627 -19.422 -15.164 1 74.94 130 PRO B O 1
ATOM 3850 N N . VAL B 1 131 ? 4.801 -19.031 -14.5 1 88.69 131 VAL B N 1
ATOM 3851 C CA . VAL B 1 131 ? 4.828 -17.656 -14.977 1 88.69 131 VAL B CA 1
ATOM 3852 C C . VAL B 1 131 ? 5.742 -17.562 -16.203 1 88.69 131 VAL B C 1
ATOM 3854 O O . VAL B 1 131 ? 6.684 -18.344 -16.344 1 88.69 131 VAL B O 1
ATOM 3857 N N . ASP B 1 132 ? 5.414 -16.578 -17.031 1 92.81 132 ASP B N 1
ATOM 3858 C CA . ASP B 1 132 ? 6.203 -16.375 -18.234 1 92.81 132 ASP B CA 1
ATOM 3859 C C . ASP B 1 132 ? 7.414 -15.492 -17.969 1 92.81 132 ASP B C 1
ATOM 3861 O O . ASP B 1 132 ? 8.352 -15.453 -18.766 1 92.81 132 ASP B O 1
ATOM 3865 N N . GLY B 1 133 ? 7.453 -14.758 -16.922 1 95.62 133 GLY B N 1
ATOM 3866 C CA . GLY B 1 133 ? 8.531 -13.859 -16.547 1 95.62 133 GLY B CA 1
ATOM 3867 C C . GLY B 1 133 ? 8.352 -13.273 -15.156 1 95.62 133 GLY B C 1
ATOM 3868 O O . GLY B 1 133 ? 7.293 -13.43 -14.539 1 95.62 133 GLY B O 1
ATOM 3869 N N . ILE B 1 134 ? 9.461 -12.656 -14.648 1 97.56 134 ILE B N 1
ATOM 3870 C CA . ILE B 1 134 ? 9.453 -12.102 -13.297 1 97.56 134 ILE B CA 1
ATOM 3871 C C . ILE B 1 134 ? 9.992 -10.672 -13.32 1 97.56 134 ILE B C 1
ATOM 3873 O O . ILE B 1 134 ? 10.977 -10.383 -14 1 97.56 134 ILE B O 1
ATOM 3877 N N . VAL B 1 135 ? 9.312 -9.805 -12.672 1 98.5 135 VAL B N 1
ATOM 3878 C CA . VAL B 1 135 ? 9.883 -8.508 -12.312 1 98.5 135 VAL B CA 1
ATOM 3879 C C . VAL B 1 135 ? 10.297 -8.516 -10.844 1 98.5 135 VAL B C 1
ATOM 3881 O O . VAL B 1 135 ? 9.469 -8.781 -9.961 1 98.5 135 VAL B O 1
ATOM 3884 N N . LEU B 1 136 ? 11.555 -8.289 -10.57 1 98.31 136 LEU B N 1
ATOM 3885 C CA . LEU B 1 136 ? 12.047 -8.109 -9.211 1 98.31 136 LEU B CA 1
ATOM 3886 C C . LEU B 1 136 ? 12.258 -6.633 -8.898 1 98.31 136 LEU B C 1
ATOM 3888 O O . LEU B 1 136 ? 13.109 -5.984 -9.508 1 98.31 136 LEU B O 1
ATOM 3892 N N . ILE B 1 137 ? 11.398 -6.109 -8.055 1 98 137 ILE B N 1
ATOM 3893 C CA . ILE B 1 137 ? 11.68 -4.785 -7.512 1 98 137 ILE B CA 1
ATOM 3894 C C . ILE B 1 137 ? 12.703 -4.898 -6.387 1 98 137 ILE B C 1
ATOM 3896 O O . ILE B 1 137 ? 12.352 -5.207 -5.246 1 98 137 ILE B O 1
ATOM 3900 N N . GLY B 1 138 ? 13.898 -4.609 -6.715 1 93.69 138 GLY B N 1
ATOM 3901 C CA . GLY B 1 138 ? 15.039 -5.023 -5.906 1 93.69 138 GLY B CA 1
ATOM 3902 C C . GLY B 1 138 ? 15.359 -4.043 -4.793 1 93.69 138 GLY B C 1
ATOM 3903 O O . GLY B 1 138 ? 15.109 -2.844 -4.918 1 93.69 138 GLY B O 1
ATOM 3904 N N . THR B 1 139 ? 15.867 -4.586 -3.707 1 92.5 139 THR B N 1
ATOM 3905 C CA . THR B 1 139 ? 16.453 -3.811 -2.619 1 92.5 139 THR B CA 1
ATOM 3906 C C . THR B 1 139 ? 17.953 -4.055 -2.533 1 92.5 139 THR B C 1
ATOM 3908 O O . THR B 1 139 ? 18.734 -3.408 -3.238 1 92.5 139 THR B O 1
ATOM 3911 N N . VAL B 1 140 ? 18.406 -5.152 -1.867 1 94.56 140 VAL B N 1
ATOM 3912 C CA . VAL B 1 140 ? 19.797 -5.57 -1.785 1 94.56 140 VAL B CA 1
ATOM 3913 C C . VAL B 1 140 ? 20.031 -6.785 -2.68 1 94.56 140 VAL B C 1
ATOM 3915 O O . VAL B 1 140 ? 19.484 -7.863 -2.426 1 94.56 140 VAL B O 1
ATOM 3918 N N . LEU B 1 141 ? 20.828 -6.594 -3.752 1 95.69 141 LEU B N 1
ATOM 3919 C CA . LEU B 1 141 ? 21.172 -7.711 -4.625 1 95.69 141 LEU B CA 1
ATOM 3920 C C . LEU B 1 141 ? 22.406 -8.438 -4.125 1 95.69 141 LEU B C 1
ATOM 3922 O O . LEU B 1 141 ? 23.531 -7.953 -4.293 1 95.69 141 LEU B O 1
ATOM 3926 N N . THR B 1 142 ? 22.188 -9.586 -3.576 1 95.25 142 THR B N 1
ATOM 3927 C CA . THR B 1 142 ? 23.25 -10.398 -3.006 1 95.25 142 THR B CA 1
ATOM 3928 C C . THR B 1 142 ? 23.844 -11.336 -4.059 1 95.25 142 THR B C 1
ATOM 3930 O O . THR B 1 142 ? 23.375 -11.375 -5.195 1 95.25 142 THR B O 1
ATOM 3933 N N . ASP B 1 143 ? 24.828 -12.094 -3.643 1 94.31 143 ASP B N 1
ATOM 3934 C CA . ASP B 1 143 ? 25.438 -13.094 -4.523 1 94.31 143 ASP B CA 1
ATOM 3935 C C . ASP B 1 143 ? 24.422 -14.172 -4.895 1 94.31 143 ASP B C 1
ATOM 3937 O O . ASP B 1 143 ? 24.469 -14.711 -6 1 94.31 143 ASP B O 1
ATOM 3941 N N . GLU B 1 144 ? 23.594 -14.414 -3.955 1 93.62 144 GLU B N 1
ATOM 3942 C CA . GLU B 1 144 ? 22.562 -15.406 -4.238 1 93.62 144 GLU B CA 1
ATOM 3943 C C . GLU B 1 144 ? 21.609 -14.914 -5.324 1 93.62 144 GLU B C 1
ATOM 3945 O O . GLU B 1 144 ? 21.125 -15.695 -6.148 1 93.62 144 GLU B O 1
ATOM 3950 N N . HIS B 1 145 ? 21.297 -13.633 -5.32 1 95.69 145 HIS B N 1
ATOM 3951 C CA . HIS B 1 145 ? 20.516 -13.047 -6.398 1 95.69 145 HIS B CA 1
ATOM 3952 C C . HIS B 1 145 ? 21.219 -13.203 -7.742 1 95.69 145 HIS B C 1
ATOM 3954 O O . HIS B 1 145 ? 20.594 -13.586 -8.734 1 95.69 145 HIS B O 1
ATOM 3960 N N . ARG B 1 146 ? 22.469 -12.922 -7.734 1 93.88 146 ARG B N 1
ATOM 3961 C CA . ARG B 1 146 ? 23.281 -13.016 -8.945 1 93.88 146 ARG B CA 1
ATOM 3962 C C . ARG B 1 146 ? 23.266 -14.43 -9.508 1 93.88 146 ARG B C 1
ATOM 3964 O O . ARG B 1 146 ? 23.125 -14.633 -10.711 1 93.88 146 ARG B O 1
ATOM 3971 N N . ARG B 1 147 ? 23.438 -15.359 -8.602 1 92 147 ARG B N 1
ATOM 3972 C CA . ARG B 1 147 ? 23.406 -16.766 -9 1 92 147 ARG B CA 1
ATOM 3973 C C . ARG B 1 147 ? 22.062 -17.141 -9.594 1 92 147 ARG B C 1
ATOM 3975 O O . ARG B 1 147 ? 21.984 -17.797 -10.641 1 92 147 ARG B O 1
ATOM 3982 N N . PHE B 1 148 ? 21.031 -16.766 -8.969 1 93.25 148 PHE B N 1
ATOM 3983 C CA . PHE B 1 148 ? 19.688 -17.047 -9.469 1 93.25 148 PHE B CA 1
ATOM 3984 C C . PHE B 1 148 ? 19.5 -16.469 -10.867 1 93.25 148 PHE B C 1
ATOM 3986 O O . PHE B 1 148 ? 18.984 -17.156 -11.758 1 93.25 148 PHE B O 1
ATOM 3993 N N . LEU B 1 149 ? 19.875 -15.188 -11.055 1 92.81 149 LEU B N 1
ATOM 3994 C CA . LEU B 1 149 ? 19.656 -14.492 -12.32 1 92.81 149 LEU B CA 1
ATOM 3995 C C . LEU B 1 149 ? 20.406 -15.18 -13.453 1 92.81 149 LEU B C 1
ATOM 3997 O O . LEU B 1 149 ? 19.953 -15.18 -14.594 1 92.81 149 LEU B O 1
ATOM 4001 N N . LYS B 1 150 ? 21.5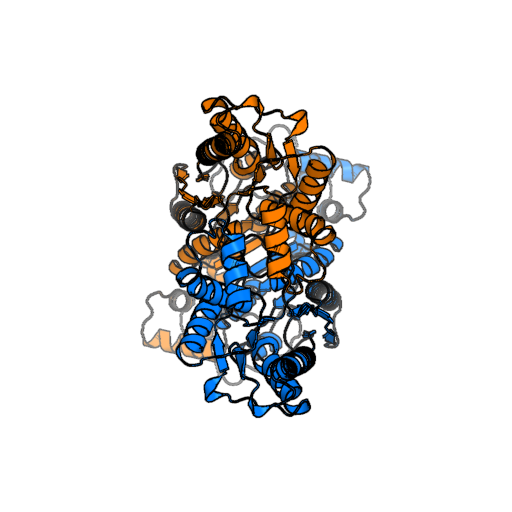16 -15.812 -13.117 1 88.94 150 LYS B N 1
ATOM 4002 C CA . LYS B 1 150 ? 22.328 -16.531 -14.102 1 88.94 150 LYS B CA 1
ATOM 4003 C C . LYS B 1 150 ? 21.672 -17.859 -14.484 1 88.94 150 LYS B C 1
ATOM 4005 O O . LYS B 1 150 ? 21.781 -18.297 -15.633 1 88.94 150 LYS B O 1
ATOM 4010 N N . GLU B 1 151 ? 20.984 -18.375 -13.547 1 87.06 151 GLU B N 1
ATOM 4011 C CA . GLU B 1 151 ? 20.516 -19.75 -13.719 1 87.06 151 GLU B CA 1
ATOM 4012 C C . GLU B 1 151 ? 19.031 -19.781 -14.07 1 87.06 151 GLU B C 1
ATOM 4014 O O . GLU B 1 151 ? 18.5 -20.812 -14.492 1 87.06 151 GLU B O 1
ATOM 4019 N N . SER B 1 152 ? 18.406 -18.656 -13.977 1 87.06 152 SER B N 1
ATOM 4020 C CA . SER B 1 152 ? 16.953 -18.641 -14.102 1 87.06 152 SER B CA 1
ATOM 4021 C C . SER B 1 152 ? 16.516 -19.094 -15.484 1 87.06 152 SER B C 1
ATOM 4023 O O . SER B 1 152 ? 17.109 -18.719 -16.5 1 87.06 152 SER B O 1
ATOM 4025 N N . LYS B 1 153 ? 15.469 -19.859 -15.5 1 81.06 153 LYS B N 1
ATOM 4026 C CA . LYS B 1 153 ? 14.891 -20.344 -16.75 1 81.06 153 LYS B CA 1
ATOM 4027 C C . LYS B 1 153 ? 13.812 -19.391 -17.266 1 81.06 153 LYS B C 1
ATOM 4029 O O . LYS B 1 153 ? 13.305 -19.578 -18.375 1 81.06 153 LYS B O 1
ATOM 4034 N N . VAL B 1 154 ? 13.414 -18.531 -16.484 1 88.31 154 VAL B N 1
ATOM 4035 C CA . VAL B 1 154 ? 12.398 -17.547 -16.875 1 88.31 154 VAL B CA 1
ATOM 4036 C C . VAL B 1 154 ? 13.031 -16.156 -16.938 1 88.31 154 VAL B C 1
ATOM 4038 O O . VAL B 1 154 ? 13.891 -15.812 -16.125 1 88.31 154 VAL B O 1
ATOM 4041 N N . PRO B 1 155 ? 12.641 -15.336 -17.938 1 93.88 155 PRO B N 1
ATOM 4042 C CA . PRO B 1 155 ? 13.164 -13.969 -18 1 93.88 155 PRO B CA 1
ATOM 4043 C C . PRO B 1 155 ? 12.883 -13.172 -16.734 1 93.88 155 PRO B C 1
ATOM 4045 O O . PRO B 1 155 ? 11.805 -13.281 -16.156 1 93.88 155 PRO B O 1
ATOM 4048 N N . VAL B 1 156 ? 13.914 -12.398 -16.281 1 96.31 156 VAL B N 1
ATOM 4049 C CA . VAL B 1 156 ? 13.797 -11.547 -15.094 1 96.31 156 VAL B CA 1
ATOM 4050 C C . VAL B 1 156 ? 14.25 -10.125 -15.43 1 96.31 156 VAL B C 1
ATOM 4052 O O . VAL B 1 156 ? 15.281 -9.93 -16.062 1 96.31 156 VAL B O 1
ATOM 4055 N N . VAL B 1 157 ? 13.469 -9.172 -15.078 1 97.62 157 VAL B N 1
ATOM 4056 C CA . VAL B 1 157 ? 13.852 -7.762 -15.156 1 97.62 157 VAL B CA 1
ATOM 4057 C C . VAL B 1 157 ? 13.922 -7.168 -13.758 1 97.62 157 VAL B C 1
ATOM 4059 O O . VAL B 1 157 ? 13.062 -7.441 -12.914 1 97.62 157 VAL B O 1
ATOM 4062 N N . ILE B 1 158 ? 14.977 -6.383 -13.508 1 98.25 158 ILE B N 1
ATOM 4063 C CA . ILE B 1 158 ? 15.18 -5.754 -12.203 1 98.25 158 ILE B CA 1
ATOM 4064 C C . ILE B 1 158 ? 14.727 -4.297 -12.266 1 98.25 158 ILE B C 1
ATOM 4066 O O . ILE B 1 158 ? 15.125 -3.553 -13.164 1 98.25 158 ILE B O 1
ATOM 4070 N N . VAL B 1 159 ? 13.891 -3.9 -11.359 1 98.44 159 VAL B N 1
ATOM 4071 C CA . VAL B 1 159 ? 13.453 -2.514 -11.219 1 98.44 159 VAL B CA 1
ATOM 4072 C C . VAL B 1 159 ? 13.938 -1.947 -9.891 1 98.44 159 VAL B C 1
ATOM 4074 O O . VAL B 1 159 ? 13.812 -2.596 -8.852 1 98.44 159 VAL B O 1
ATOM 4077 N N . GLY B 1 160 ? 14.508 -0.759 -9.867 1 97.81 160 GLY B N 1
ATOM 4078 C CA . GLY B 1 160 ? 14.883 -0.066 -8.648 1 97.81 160 GLY B CA 1
ATOM 4079 C C . GLY B 1 160 ? 16.359 -0.154 -8.344 1 97.81 160 GLY B C 1
ATOM 4080 O O . GLY B 1 160 ? 16.875 0.602 -7.512 1 97.81 160 GLY B O 1
ATOM 4081 N N . GLN B 1 161 ? 17.078 -1.146 -8.992 1 97.75 161 GLN B N 1
ATOM 4082 C CA . GLN B 1 161 ? 18.516 -1.312 -8.781 1 97.75 161 GLN B CA 1
ATOM 4083 C C . GLN B 1 161 ? 19.25 -1.462 -10.102 1 97.75 161 GLN B C 1
ATOM 4085 O O . GLN B 1 161 ? 18.766 -2.117 -11.023 1 97.75 161 GLN B O 1
ATOM 4090 N N . GLU B 1 162 ? 20.406 -0.919 -10.141 1 96.5 162 GLU B N 1
ATOM 4091 C CA . GLU B 1 162 ? 21.312 -1.16 -11.273 1 96.5 162 GLU B CA 1
ATOM 4092 C C . GLU B 1 162 ? 22.031 -2.49 -11.125 1 96.5 162 GLU B C 1
ATOM 4094 O O . GLU B 1 162 ? 22.484 -2.836 -10.031 1 96.5 162 GLU B O 1
ATOM 4099 N N . THR B 1 163 ? 22.047 -3.213 -12.141 1 95.44 163 THR B N 1
ATOM 4100 C CA . THR B 1 163 ? 22.797 -4.461 -12.133 1 95.44 163 THR B CA 1
ATOM 4101 C C . THR B 1 163 ? 23.25 -4.824 -13.547 1 95.44 163 THR B C 1
ATOM 4103 O O . THR B 1 163 ? 22.578 -4.484 -14.523 1 95.44 163 THR B O 1
ATOM 4106 N N . GLU B 1 164 ? 24.359 -5.523 -13.672 1 92.12 164 GLU B N 1
ATOM 4107 C CA . GLU B 1 164 ? 24.859 -5.992 -14.961 1 92.12 164 GLU B CA 1
ATOM 4108 C C . GLU B 1 164 ? 24.328 -7.383 -15.281 1 92.12 164 GLU B C 1
ATOM 4110 O O . GLU B 1 164 ? 24.516 -7.883 -16.391 1 92.12 164 GLU B O 1
ATOM 4115 N N . MET B 1 165 ? 23.609 -7.906 -14.414 1 89.38 165 MET B N 1
ATOM 4116 C CA . MET B 1 165 ? 23.25 -9.32 -14.523 1 89.38 165 MET B CA 1
ATOM 4117 C C . MET B 1 165 ? 21.938 -9.5 -15.266 1 89.38 165 MET B C 1
ATOM 4119 O O . MET B 1 165 ? 21.609 -10.609 -15.703 1 89.38 165 MET B O 1
ATOM 4123 N N . ALA B 1 166 ? 21.203 -8.531 -15.406 1 93.56 166 ALA B N 1
ATOM 4124 C CA . ALA B 1 166 ? 19.906 -8.555 -16.062 1 93.56 166 ALA B CA 1
ATOM 4125 C C . ALA B 1 166 ? 19.531 -7.168 -16.578 1 93.56 166 ALA B C 1
ATOM 4127 O O . ALA B 1 166 ? 20.172 -6.172 -16.234 1 93.56 166 ALA B O 1
ATOM 4128 N N . SER B 1 167 ? 18.562 -7.141 -17.469 1 95.69 167 SER B N 1
ATOM 4129 C CA . SER B 1 167 ? 17.969 -5.844 -17.781 1 95.69 167 SER B CA 1
ATOM 4130 C C . SER B 1 167 ? 17.406 -5.172 -16.531 1 95.69 167 SER B C 1
ATOM 4132 O O . SER B 1 167 ? 16.828 -5.84 -15.672 1 95.69 167 SER B O 1
ATOM 4134 N N . CYS B 1 168 ? 17.688 -3.918 -16.469 1 97.56 168 CYS B N 1
ATOM 4135 C CA . CYS B 1 168 ? 17.25 -3.232 -15.266 1 97.56 168 CYS B CA 1
ATOM 4136 C C . CYS B 1 168 ? 16.844 -1.797 -15.57 1 97.56 168 CYS B C 1
ATOM 4138 O O . CYS B 1 168 ? 17.281 -1.222 -16.562 1 97.56 168 CYS B O 1
ATOM 4140 N N . ILE B 1 169 ? 15.898 -1.291 -14.844 1 98.06 169 ILE B N 1
ATOM 4141 C CA . ILE B 1 169 ? 15.453 0.096 -14.805 1 98.06 169 ILE B CA 1
ATOM 4142 C C . ILE B 1 169 ? 15.656 0.667 -13.406 1 98.06 169 ILE B C 1
ATOM 4144 O O . ILE B 1 169 ? 15.25 0.06 -12.414 1 98.06 169 ILE B O 1
ATOM 4148 N N . TYR B 1 170 ? 16.344 1.783 -13.289 1 97.81 170 TYR B N 1
ATOM 4149 C CA . TYR B 1 170 ? 16.641 2.395 -12 1 97.81 170 TYR B CA 1
ATOM 4150 C C . TYR B 1 170 ? 16.625 3.914 -12.102 1 97.81 170 TYR B C 1
ATOM 4152 O O . TYR B 1 170 ? 16.375 4.469 -13.172 1 97.81 170 TYR B O 1
ATOM 4160 N N . HIS B 1 171 ? 16.703 4.562 -10.992 1 98.56 171 HIS B N 1
ATOM 4161 C CA . HIS B 1 171 ? 16.641 6.02 -10.961 1 98.56 171 HIS B CA 1
ATOM 4162 C C . HIS B 1 171 ? 18.016 6.613 -10.633 1 98.56 171 HIS B C 1
ATOM 4164 O O . HIS B 1 171 ? 18.875 5.93 -10.078 1 98.56 171 HIS B O 1
ATOM 4170 N N . ASP B 1 172 ? 18.234 7.824 -11.023 1 98.56 172 ASP B N 1
ATOM 4171 C CA . ASP B 1 172 ? 19.438 8.555 -10.648 1 98.56 172 ASP B CA 1
ATOM 4172 C C . ASP B 1 172 ? 19.391 8.992 -9.188 1 98.56 172 ASP B C 1
ATOM 4174 O O . ASP B 1 172 ? 19.328 10.188 -8.891 1 98.56 172 ASP B O 1
ATOM 4178 N N . ASP B 1 173 ? 19.547 8.023 -8.312 1 98.62 173 ASP B N 1
ATOM 4179 C CA . ASP B 1 173 ? 19.453 8.273 -6.879 1 98.62 173 ASP B CA 1
ATOM 4180 C C . ASP B 1 173 ? 20.578 9.18 -6.398 1 98.62 173 ASP B C 1
ATOM 4182 O O . ASP B 1 173 ? 20.375 10.016 -5.516 1 98.62 173 ASP B O 1
ATOM 4186 N N . PHE B 1 174 ? 21.766 9.016 -6.988 1 98.69 174 PHE B N 1
ATOM 4187 C CA . PHE B 1 174 ? 22.875 9.883 -6.617 1 98.69 174 PHE B CA 1
ATOM 4188 C C . PHE B 1 174 ? 22.578 11.328 -7 1 98.69 174 PHE B C 1
ATOM 4190 O O . PHE B 1 174 ? 22.75 12.242 -6.188 1 98.69 174 PHE B O 1
ATOM 4197 N N . GLY B 1 175 ? 22.156 11.492 -8.258 1 98.69 175 GLY B N 1
ATOM 4198 C CA . GLY B 1 175 ? 21.812 12.828 -8.703 1 98.69 175 GLY B CA 1
ATOM 4199 C C . GLY B 1 175 ? 20.703 13.461 -7.875 1 98.69 175 GLY B C 1
ATOM 4200 O O . GLY B 1 175 ? 20.75 14.648 -7.562 1 98.69 175 GLY B O 1
ATOM 4201 N N . ALA B 1 176 ? 19.719 12.688 -7.527 1 98.75 176 ALA B N 1
ATOM 4202 C CA . ALA B 1 176 ? 18.625 13.164 -6.695 1 98.75 176 ALA B CA 1
ATOM 4203 C C . ALA B 1 176 ? 19.125 13.578 -5.312 1 98.75 176 ALA B C 1
ATOM 4205 O O . ALA B 1 176 ? 18.719 14.625 -4.797 1 98.75 176 ALA B O 1
ATOM 4206 N N . GLY B 1 177 ? 20 12.703 -4.703 1 98.75 177 GLY B N 1
ATOM 4207 C CA . GLY B 1 177 ? 20.609 13.062 -3.432 1 98.75 177 GLY B CA 1
ATOM 4208 C C . GLY B 1 177 ? 21.391 14.359 -3.492 1 98.75 177 GLY B C 1
ATOM 4209 O O . GLY B 1 177 ? 21.266 15.211 -2.609 1 98.75 177 GLY B O 1
ATOM 4210 N N . ARG B 1 178 ? 22.156 14.508 -4.543 1 98.62 178 ARG B N 1
ATOM 4211 C CA . ARG B 1 178 ? 22.969 15.703 -4.73 1 98.62 178 ARG B CA 1
ATOM 4212 C C . ARG B 1 178 ? 22.109 16.953 -4.828 1 98.62 178 ARG B C 1
ATOM 4214 O O . ARG B 1 178 ? 22.375 17.953 -4.176 1 98.62 178 ARG B O 1
ATOM 4221 N N . ALA B 1 179 ? 21.062 16.844 -5.617 1 98.12 179 ALA B N 1
ATOM 4222 C CA . ALA B 1 179 ? 20.156 17.969 -5.785 1 98.12 179 ALA B CA 1
ATOM 4223 C C . ALA B 1 179 ? 19.5 18.344 -4.461 1 98.12 179 ALA B C 1
ATOM 4225 O O . ALA B 1 179 ? 19.391 19.531 -4.129 1 98.12 179 ALA B O 1
ATOM 4226 N N . MET B 1 180 ? 19.078 17.359 -3.674 1 98.31 180 MET B N 1
ATOM 4227 C CA . MET B 1 180 ? 18.484 17.609 -2.369 1 98.31 180 MET B CA 1
ATOM 4228 C C . MET B 1 180 ? 19.484 18.25 -1.419 1 98.31 180 MET B C 1
ATOM 4230 O O . MET B 1 180 ? 19.156 19.188 -0.696 1 98.31 180 MET B O 1
ATOM 4234 N N . GLY B 1 181 ? 20.734 17.719 -1.434 1 98.19 181 GLY B N 1
ATOM 4235 C CA . GLY B 1 181 ? 21.781 18.312 -0.627 1 98.19 181 GLY B CA 1
ATOM 4236 C C . GLY B 1 181 ? 22 19.781 -0.94 1 98.19 181 GLY B C 1
ATOM 4237 O O . GLY B 1 181 ? 22.172 20.609 -0.031 1 98.19 181 GLY B O 1
ATOM 4238 N N . GLN B 1 182 ? 21.938 20.109 -2.195 1 97.5 182 GLN B N 1
ATOM 4239 C CA . GLN B 1 182 ? 22.125 21.484 -2.625 1 97.5 182 GLN B CA 1
ATOM 4240 C C . GLN B 1 182 ? 20.969 22.375 -2.148 1 97.5 182 GLN B C 1
ATOM 4242 O O . GLN B 1 182 ? 21.188 23.469 -1.639 1 97.5 182 GLN B O 1
ATOM 4247 N N . GLU B 1 183 ? 19.766 21.891 -2.285 1 95.81 183 GLU B N 1
ATOM 4248 C CA . GLU B 1 183 ? 18.594 22.641 -1.849 1 95.81 183 GLU B CA 1
ATOM 4249 C C . GLU B 1 183 ? 18.609 22.875 -0.341 1 95.81 183 GLU B C 1
ATOM 4251 O O . GLU B 1 183 ? 18.297 23.969 0.127 1 95.81 183 GLU B O 1
ATOM 4256 N N . VAL B 1 184 ? 18.984 21.859 0.375 1 96.25 184 VAL B N 1
ATOM 4257 C CA . VAL B 1 184 ? 19.047 21.922 1.831 1 96.25 184 VAL B CA 1
ATOM 4258 C C . VAL B 1 184 ? 20.125 22.922 2.26 1 96.25 184 VAL B C 1
ATOM 4260 O O . VAL B 1 184 ? 19.922 23.703 3.191 1 96.25 184 VAL B O 1
ATOM 4263 N N . ALA B 1 185 ? 21.234 22.906 1.582 1 96.19 185 ALA B N 1
ATOM 4264 C CA . ALA B 1 185 ? 22.328 23.828 1.886 1 96.19 185 ALA B CA 1
ATOM 4265 C C . ALA B 1 185 ? 21.891 25.281 1.706 1 96.19 185 ALA B C 1
ATOM 4267 O O . ALA B 1 185 ? 22.141 26.109 2.574 1 96.19 185 ALA B O 1
ATOM 4268 N N . VAL B 1 186 ? 21.25 25.5 0.586 1 94.19 186 VAL B N 1
ATOM 4269 C CA . VAL B 1 186 ? 20.797 26.859 0.284 1 94.19 186 VAL B CA 1
ATOM 4270 C C . VAL B 1 186 ? 19.844 27.344 1.374 1 94.19 186 VAL B C 1
ATOM 4272 O O . VAL B 1 186 ? 19.969 28.453 1.876 1 94.19 186 VAL B O 1
ATOM 4275 N N . LYS B 1 187 ? 18.953 26.5 1.795 1 91.94 187 LYS B N 1
ATOM 4276 C CA . LYS B 1 187 ? 17.969 26.859 2.816 1 91.94 187 LYS B CA 1
ATOM 4277 C C . LYS B 1 187 ? 18.641 27.094 4.168 1 91.94 187 LYS B C 1
ATOM 4279 O O . LYS B 1 187 ? 18.328 28.062 4.859 1 91.94 187 LYS B O 1
ATOM 4284 N N . ALA B 1 188 ? 19.531 26.203 4.512 1 92.38 188 ALA B N 1
ATOM 4285 C CA . ALA B 1 188 ? 20.219 26.312 5.801 1 92.38 188 ALA B CA 1
ATOM 4286 C C . ALA B 1 188 ? 21.078 27.562 5.855 1 92.38 188 ALA B C 1
ATOM 4288 O O . ALA B 1 188 ? 21.094 28.266 6.871 1 92.38 188 ALA B O 1
ATOM 4289 N N . LEU B 1 189 ? 21.75 27.906 4.812 1 93.94 189 LEU B N 1
ATOM 4290 C CA . LEU B 1 189 ? 22.609 29.078 4.758 1 93.94 189 LEU B CA 1
ATOM 4291 C C . LEU B 1 189 ? 21.797 30.359 4.859 1 93.94 189 LEU B C 1
ATOM 4293 O O . LEU B 1 189 ? 22.188 31.312 5.543 1 93.94 189 LEU B O 1
ATOM 4297 N N . LYS B 1 190 ? 20.703 30.328 4.191 1 90.31 190 LYS B N 1
ATOM 4298 C CA . LYS B 1 190 ? 19.812 31.484 4.273 1 90.31 190 LYS B CA 1
ATOM 4299 C C . LYS B 1 190 ? 19.328 31.703 5.703 1 90.31 190 LYS B C 1
ATOM 4301 O O . LYS B 1 190 ? 19.219 32.844 6.156 1 90.31 190 LYS B O 1
ATOM 4306 N N . ARG B 1 191 ? 19.094 30.625 6.438 1 86.81 191 ARG B N 1
ATOM 4307 C CA . ARG B 1 191 ? 18.578 30.688 7.801 1 86.81 191 ARG B CA 1
ATOM 4308 C C . ARG B 1 191 ? 19.672 31.109 8.781 1 86.81 191 ARG B C 1
ATOM 4310 O O . ARG B 1 191 ? 19.391 31.734 9.805 1 86.81 191 ARG B O 1
ATOM 4317 N N . ASN B 1 192 ? 20.844 30.812 8.391 1 89.19 192 ASN B N 1
ATOM 4318 C CA . ASN B 1 192 ? 21.938 31.031 9.336 1 89.19 192 ASN B CA 1
ATOM 4319 C C . ASN B 1 192 ? 22.875 32.156 8.875 1 89.19 192 ASN B C 1
ATOM 4321 O O . ASN B 1 192 ? 24.047 32.188 9.258 1 89.19 192 ASN B O 1
ATOM 4325 N N . GLY B 1 193 ? 22.406 33.031 8.062 1 90.62 193 GLY B N 1
ATOM 4326 C CA . GLY B 1 193 ? 23.141 34.219 7.668 1 90.62 193 GLY B CA 1
ATOM 4327 C C . GLY B 1 193 ? 24.375 33.906 6.836 1 90.62 193 GLY B C 1
ATOM 4328 O O . GLY B 1 193 ? 25.406 34.562 6.965 1 90.62 193 GLY B O 1
ATOM 4329 N N . GLY B 1 194 ? 24.25 32.781 6.168 1 87.5 194 GLY B N 1
ATOM 4330 C CA . GLY B 1 194 ? 25.312 32.469 5.223 1 87.5 194 GLY B CA 1
ATOM 4331 C C . GLY B 1 194 ? 26.5 31.781 5.871 1 87.5 194 GLY B C 1
ATOM 4332 O O . GLY B 1 194 ? 27.531 31.562 5.227 1 87.5 194 GLY B O 1
ATOM 4333 N N . ARG B 1 195 ? 26.438 31.422 7.105 1 91.25 195 ARG B N 1
ATOM 4334 C CA . ARG B 1 195 ? 27.547 30.812 7.816 1 91.25 195 ARG B CA 1
ATOM 4335 C C . ARG B 1 195 ? 27.406 29.281 7.824 1 91.25 195 ARG B C 1
ATOM 4337 O O . ARG B 1 195 ? 26.578 28.734 8.539 1 91.25 195 ARG B O 1
ATOM 4344 N N . PRO B 1 196 ? 28.219 28.578 7.051 1 91.5 196 PRO B N 1
ATOM 4345 C CA . PRO B 1 196 ? 28.109 27.125 6.922 1 91.5 196 PRO B CA 1
ATOM 4346 C C . PRO B 1 196 ? 28.312 26.406 8.25 1 91.5 196 PRO B C 1
ATOM 4348 O O . PRO B 1 196 ? 27.703 25.359 8.484 1 91.5 196 PRO B O 1
ATOM 4351 N N . GLU B 1 197 ? 29.172 26.969 9.133 1 90.06 197 GLU B N 1
ATOM 4352 C CA . GLU B 1 197 ? 29.5 26.344 10.406 1 90.06 197 GLU B CA 1
ATOM 4353 C C . GLU B 1 197 ? 28.297 26.344 11.352 1 90.06 197 GLU B C 1
ATOM 4355 O O . GLU B 1 197 ? 28.25 25.562 12.305 1 90.06 197 GLU B O 1
ATOM 4360 N N . ASP B 1 198 ? 27.359 27.188 11.039 1 91.31 198 ASP B N 1
ATOM 4361 C CA . ASP B 1 198 ? 26.188 27.312 11.906 1 91.31 198 ASP B CA 1
ATOM 4362 C C . ASP B 1 198 ? 25.031 26.453 11.391 1 91.31 198 ASP B C 1
ATOM 4364 O O . ASP B 1 198 ? 24 26.328 12.055 1 91.31 198 ASP B O 1
ATOM 4368 N N . CYS B 1 199 ? 25.234 25.875 10.195 1 92.88 199 CYS B N 1
ATOM 4369 C CA . CYS B 1 199 ? 24.188 25.047 9.602 1 92.88 199 CYS B CA 1
ATOM 4370 C C . CYS B 1 199 ? 24.156 23.656 10.211 1 92.88 199 CYS B C 1
ATOM 4372 O O . CYS B 1 199 ? 25.109 22.891 10.047 1 92.88 199 CYS B O 1
ATOM 4374 N N . LYS B 1 200 ? 23.078 23.328 10.906 1 94.56 200 LYS B N 1
ATOM 4375 C CA . LYS B 1 200 ? 22.922 22.016 11.508 1 94.56 200 LYS B CA 1
ATOM 4376 C C . LYS B 1 200 ? 21.922 21.156 10.719 1 94.56 200 LYS B C 1
ATOM 4378 O O . LYS B 1 200 ? 20.719 21.266 10.914 1 94.56 200 LYS B O 1
ATOM 4383 N N . ILE B 1 201 ? 22.484 20.328 9.883 1 96.75 201 ILE B N 1
ATOM 4384 C CA . ILE B 1 201 ? 21.719 19.5 8.961 1 96.75 201 ILE B CA 1
ATOM 4385 C C . ILE B 1 201 ? 21.859 18.031 9.336 1 96.75 201 ILE B C 1
ATOM 4387 O O . ILE B 1 201 ? 22.969 17.516 9.422 1 96.75 201 ILE B O 1
ATOM 4391 N N . ALA B 1 202 ? 20.719 17.391 9.625 1 97.94 202 ALA B N 1
ATOM 4392 C CA . ALA B 1 202 ? 20.719 15.961 9.93 1 97.94 202 ALA B CA 1
ATOM 4393 C C . ALA B 1 202 ? 20.219 15.141 8.742 1 97.94 202 ALA B C 1
ATOM 4395 O O . ALA B 1 202 ? 19.516 15.664 7.875 1 97.94 202 ALA B O 1
ATOM 4396 N N . TYR B 1 203 ? 20.641 13.883 8.719 1 98.69 203 TYR B N 1
ATOM 4397 C CA . TYR B 1 203 ? 20.219 12.938 7.695 1 98.69 203 TYR B CA 1
ATOM 4398 C C . TYR B 1 203 ? 19.781 11.609 8.32 1 98.69 203 TYR B C 1
ATOM 4400 O O . TYR B 1 203 ? 20.562 10.977 9.039 1 98.69 203 TYR B O 1
ATOM 4408 N N . ILE B 1 204 ? 18.547 11.281 8.078 1 98.75 204 ILE B N 1
ATOM 4409 C CA . ILE B 1 204 ? 18.078 9.945 8.453 1 98.75 204 ILE B CA 1
ATOM 4410 C C . ILE B 1 204 ? 18.062 9.039 7.223 1 98.75 204 ILE B C 1
ATOM 4412 O O . ILE B 1 204 ? 17.156 9.133 6.387 1 98.75 204 ILE B O 1
ATOM 4416 N N . GLY B 1 205 ? 19.062 8.18 7.133 1 98.62 205 GLY B N 1
ATOM 4417 C CA . GLY B 1 205 ? 19.234 7.285 6 1 98.62 205 GLY B CA 1
ATOM 4418 C C . GLY B 1 205 ? 18.797 5.863 6.293 1 98.62 205 GLY B C 1
ATOM 4419 O O . GLY B 1 205 ? 18.172 5.602 7.324 1 98.62 205 GLY B O 1
ATOM 4420 N N . VAL B 1 206 ? 18.969 4.992 5.32 1 98.06 206 VAL B N 1
ATOM 4421 C CA . VAL B 1 206 ? 18.719 3.564 5.453 1 98.06 206 VAL B CA 1
ATOM 4422 C C . VAL B 1 206 ? 20 2.779 5.227 1 98.06 206 VAL B C 1
ATOM 4424 O O . VAL B 1 206 ? 21.078 3.367 5.109 1 98.06 206 VAL B O 1
ATOM 4427 N N . THR B 1 207 ? 19.891 1.436 5.32 1 97.12 207 THR B N 1
ATOM 4428 C CA . THR B 1 207 ? 21.078 0.604 5.152 1 97.12 207 THR B CA 1
ATOM 4429 C C . THR B 1 207 ? 21.797 0.936 3.848 1 97.12 207 THR B C 1
ATOM 4431 O O . THR B 1 207 ? 21.156 1.107 2.809 1 97.12 207 THR B O 1
ATOM 4434 N N . ARG B 1 208 ? 23.109 1.021 3.885 1 97.19 208 ARG B N 1
ATOM 4435 C CA . ARG B 1 208 ? 23.906 1.335 2.701 1 97.19 208 ARG B CA 1
ATOM 4436 C C . ARG B 1 208 ? 24.094 0.104 1.818 1 97.19 208 ARG B C 1
ATOM 4438 O O . ARG B 1 208 ? 24.609 0.202 0.706 1 97.19 208 ARG B O 1
ATOM 4445 N N . GLU B 1 209 ? 23.547 -1.08 2.303 1 96 209 GLU B N 1
ATOM 4446 C CA . GLU B 1 209 ? 23.516 -2.262 1.446 1 96 209 GLU B CA 1
ATOM 4447 C C . GLU B 1 209 ? 22.516 -2.074 0.297 1 96 209 GLU B C 1
ATOM 4449 O O . GLU B 1 209 ? 22.625 -2.756 -0.727 1 96 209 GLU B O 1
ATOM 4454 N N . ASP B 1 210 ? 21.562 -1.262 0.556 1 96.62 210 ASP B N 1
ATOM 4455 C CA . ASP B 1 210 ? 20.75 -0.781 -0.557 1 96.62 210 ASP B CA 1
ATOM 4456 C C . ASP B 1 210 ? 21.5 0.291 -1.354 1 96.62 210 ASP B C 1
ATOM 4458 O O . ASP B 1 210 ? 21.625 1.432 -0.905 1 96.62 210 ASP B O 1
ATOM 4462 N N . LYS B 1 211 ? 21.906 -0.054 -2.494 1 97.5 211 LYS B N 1
ATOM 4463 C CA . LYS B 1 211 ? 22.812 0.807 -3.246 1 97.5 211 LYS B CA 1
ATOM 4464 C C . LYS B 1 211 ? 22.094 2.055 -3.752 1 97.5 211 LYS B C 1
ATOM 4466 O O . LYS B 1 211 ? 22.703 3.123 -3.861 1 97.5 211 LYS B O 1
ATOM 4471 N N . ALA B 1 212 ? 20.812 1.977 -4.016 1 97.88 212 ALA B N 1
ATOM 4472 C CA . ALA B 1 212 ? 20.047 3.104 -4.555 1 97.88 212 ALA B CA 1
ATOM 4473 C C . ALA B 1 212 ? 19.578 4.027 -3.436 1 97.88 212 ALA B C 1
ATOM 4475 O O . ALA B 1 212 ? 20.156 5.094 -3.217 1 97.88 212 ALA B O 1
ATOM 4476 N N . ALA B 1 213 ? 18.688 3.568 -2.57 1 97.56 213 ALA B N 1
ATOM 4477 C CA . ALA B 1 213 ? 18.047 4.41 -1.557 1 97.56 213 ALA B CA 1
ATOM 4478 C C . ALA B 1 213 ? 19 4.676 -0.393 1 97.56 213 ALA B C 1
ATOM 4480 O O . ALA B 1 213 ? 18.891 5.703 0.28 1 97.56 213 ALA B O 1
ATOM 4481 N N . GLY B 1 214 ? 19.906 3.771 -0.138 1 98.12 214 GLY B N 1
ATOM 4482 C CA . GLY B 1 214 ? 20.812 3.9 0.987 1 98.12 214 GLY B CA 1
ATOM 4483 C C . GLY B 1 214 ? 22.109 4.613 0.63 1 98.12 214 GLY B C 1
ATOM 4484 O O . GLY B 1 214 ? 22.344 5.742 1.062 1 98.12 214 GLY B O 1
ATOM 4485 N N . ALA B 1 215 ? 22.906 4.047 -0.262 1 98.5 215 ALA B N 1
ATOM 4486 C CA . ALA B 1 215 ? 24.25 4.543 -0.544 1 98.5 215 ALA B CA 1
ATOM 4487 C C . ALA B 1 215 ? 24.203 5.727 -1.506 1 98.5 215 ALA B C 1
ATOM 4489 O O . ALA B 1 215 ? 24.672 6.816 -1.179 1 98.5 215 ALA B O 1
ATOM 4490 N N . ALA B 1 216 ? 23.594 5.609 -2.615 1 98.69 216 ALA B N 1
ATOM 4491 C CA . ALA B 1 216 ? 23.641 6.621 -3.672 1 98.69 216 ALA B CA 1
ATOM 4492 C C . ALA B 1 216 ? 22.953 7.91 -3.221 1 98.69 216 ALA B C 1
ATOM 4494 O O . ALA B 1 216 ? 23.5 9 -3.404 1 98.69 216 ALA B O 1
ATOM 4495 N N . ARG B 1 217 ? 21.719 7.82 -2.648 1 98.69 217 ARG B N 1
ATOM 4496 C CA . ARG B 1 217 ? 21.031 9.016 -2.178 1 98.69 217 ARG B CA 1
ATOM 4497 C C . ARG B 1 217 ? 21.859 9.758 -1.135 1 98.69 217 ARG B C 1
ATOM 4499 O O . ARG B 1 217 ? 22.031 10.977 -1.217 1 98.69 217 ARG B O 1
ATOM 4506 N N . GLU B 1 218 ? 22.406 8.992 -0.177 1 98.69 218 GLU B N 1
ATOM 4507 C CA . GLU B 1 218 ? 23.156 9.602 0.908 1 98.69 218 GLU B CA 1
ATOM 4508 C C . GLU B 1 218 ? 24.453 10.234 0.389 1 98.69 218 GLU B C 1
ATOM 4510 O O . GLU B 1 218 ? 24.797 11.352 0.781 1 98.69 218 GLU B O 1
ATOM 4515 N N . ASP B 1 219 ? 25.188 9.43 -0.454 1 98.69 219 ASP B N 1
ATOM 4516 C CA . ASP B 1 219 ? 26.422 9.953 -1.029 1 98.69 219 ASP B CA 1
ATOM 4517 C C . ASP B 1 219 ? 26.156 11.211 -1.854 1 98.69 219 ASP B C 1
ATOM 4519 O O . ASP B 1 219 ? 26.906 12.18 -1.79 1 98.69 219 ASP B O 1
ATOM 4523 N N . GLY B 1 220 ? 25.078 11.18 -2.615 1 98.81 220 GLY B N 1
ATOM 4524 C CA . GLY B 1 220 ? 24.672 12.359 -3.363 1 98.81 220 GLY B CA 1
ATOM 4525 C C . GLY B 1 220 ? 24.359 13.547 -2.475 1 98.81 220 GLY B C 1
ATOM 4526 O O . GLY B 1 220 ? 24.797 14.664 -2.74 1 98.81 220 GLY B O 1
ATOM 4527 N N . PHE B 1 221 ? 23.656 13.273 -1.42 1 98.75 221 PHE B N 1
ATOM 4528 C CA . PHE B 1 221 ? 23.281 14.312 -0.472 1 98.75 221 PHE B CA 1
ATOM 4529 C C . PHE B 1 221 ? 24.516 14.977 0.12 1 98.75 221 PHE B C 1
ATOM 4531 O O . PHE B 1 221 ? 24.609 16.203 0.146 1 98.75 221 PHE B O 1
ATOM 4538 N N . ARG B 1 222 ? 25.438 14.234 0.549 1 98.25 222 ARG B N 1
ATOM 4539 C CA . ARG B 1 222 ? 26.688 14.734 1.102 1 98.25 222 ARG B CA 1
ATOM 4540 C C . ARG B 1 222 ? 27.438 15.578 0.077 1 98.25 222 ARG B C 1
ATOM 4542 O O . ARG B 1 222 ? 28 16.625 0.416 1 98.25 222 ARG B O 1
ATOM 4549 N N . LYS B 1 223 ? 27.453 15.062 -1.115 1 98.44 223 LYS B N 1
ATOM 4550 C CA . LYS B 1 223 ? 28.141 15.797 -2.176 1 98.44 223 LYS B CA 1
ATOM 4551 C C . LYS B 1 223 ? 27.5 17.172 -2.395 1 98.44 223 LYS B C 1
ATOM 4553 O O . LYS B 1 223 ? 28.203 18.156 -2.578 1 98.44 223 LYS B O 1
ATOM 4558 N N . GLY B 1 224 ? 26.156 17.234 -2.408 1 98.44 224 GLY B N 1
ATOM 4559 C CA . GLY B 1 224 ? 25.453 18.5 -2.551 1 98.44 224 GLY B CA 1
ATOM 4560 C C . GLY B 1 224 ? 25.781 19.484 -1.45 1 98.44 224 GLY B C 1
ATOM 4561 O O . GLY B 1 224 ? 25.984 20.672 -1.718 1 98.44 224 GLY B O 1
ATOM 4562 N N . LEU B 1 225 ? 25.875 19.016 -0.201 1 98.12 225 LEU B N 1
ATOM 4563 C CA . LEU B 1 225 ? 26.266 19.859 0.921 1 98.12 225 LEU B CA 1
ATOM 4564 C C . LEU B 1 225 ? 27.688 20.359 0.753 1 98.12 225 LEU B C 1
ATOM 4566 O O . LEU B 1 225 ? 27.969 21.562 0.935 1 98.12 225 LEU B O 1
ATOM 4570 N N . GLN B 1 226 ? 28.531 19.438 0.404 1 97.56 226 GLN B N 1
ATOM 4571 C CA . GLN B 1 226 ? 29.953 19.766 0.238 1 97.56 226 GLN B CA 1
ATOM 4572 C C . GLN B 1 226 ? 30.141 20.859 -0.808 1 97.56 226 GLN B C 1
ATOM 4574 O O . GLN B 1 226 ? 30.969 21.75 -0.632 1 97.56 226 GLN B O 1
ATOM 4579 N N . GLU B 1 227 ? 29.406 20.781 -1.844 1 97.38 227 GLU B N 1
ATOM 4580 C CA . GLU B 1 227 ? 29.516 21.734 -2.936 1 97.38 227 GLU B CA 1
ATOM 4581 C C . GLU B 1 227 ? 29.094 23.141 -2.488 1 97.38 227 GLU B C 1
ATOM 4583 O O . GLU B 1 227 ? 29.469 24.141 -3.1 1 97.38 227 GLU B O 1
ATOM 4588 N N . ALA B 1 228 ? 28.359 23.188 -1.433 1 95 228 ALA B N 1
ATOM 4589 C CA . ALA B 1 228 ? 27.906 24.453 -0.883 1 95 228 ALA B CA 1
ATOM 4590 C C . ALA B 1 228 ? 28.781 24.906 0.281 1 95 228 ALA B C 1
ATOM 4592 O O . ALA B 1 228 ? 28.5 25.906 0.941 1 95 228 ALA B O 1
ATOM 4593 N N . GLY B 1 229 ? 29.766 24.109 0.585 1 95.56 229 GLY B N 1
ATOM 4594 C CA . GLY B 1 229 ? 30.734 24.453 1.619 1 95.56 229 GLY B CA 1
ATOM 4595 C C . GLY B 1 229 ? 30.344 23.953 2.992 1 95.56 229 GLY B C 1
ATOM 4596 O O . GLY B 1 229 ? 30.922 24.344 4 1 95.56 229 GLY B O 1
ATOM 4597 N N . ILE B 1 230 ? 29.391 23.109 3.09 1 96.25 230 ILE B N 1
ATOM 4598 C CA . ILE B 1 230 ? 28.938 22.578 4.371 1 96.25 230 ILE B CA 1
ATOM 4599 C C . ILE B 1 230 ? 29.516 21.188 4.586 1 96.25 230 ILE B C 1
ATOM 4601 O O . ILE B 1 230 ? 29.359 20.297 3.738 1 96.25 230 ILE B O 1
ATOM 4605 N N . THR B 1 231 ? 30.172 21.016 5.691 1 93.62 231 THR B N 1
ATOM 4606 C CA . THR B 1 231 ? 30.719 19.719 6.055 1 93.62 231 THR B CA 1
ATOM 4607 C C . THR B 1 231 ? 29.703 18.938 6.91 1 93.62 231 THR B C 1
ATOM 4609 O O . THR B 1 231 ? 29.25 19.438 7.941 1 93.62 231 THR B O 1
ATOM 4612 N N . PHE B 1 232 ? 29.422 17.734 6.469 1 94.44 232 PHE B N 1
ATOM 4613 C CA . PHE B 1 232 ? 28.453 16.906 7.172 1 94.44 232 PHE B CA 1
ATOM 4614 C C . PHE B 1 232 ? 29.125 16.094 8.273 1 94.44 232 PHE B C 1
ATOM 4616 O O . PHE B 1 232 ? 30.109 15.391 8.016 1 94.44 232 PHE B O 1
ATOM 4623 N N . ASP B 1 233 ? 28.703 16.281 9.484 1 93.69 233 ASP B N 1
ATOM 4624 C CA . ASP B 1 233 ? 29.219 15.523 10.617 1 93.69 233 ASP B CA 1
ATOM 4625 C C . ASP B 1 233 ? 28.453 14.219 10.812 1 93.69 233 ASP B C 1
ATOM 4627 O O . ASP B 1 233 ? 27.391 14.211 11.438 1 93.69 233 ASP B O 1
ATOM 4631 N N . ASP B 1 234 ? 28.969 13.117 10.406 1 93.44 234 ASP B N 1
ATOM 4632 C CA . ASP B 1 234 ? 28.312 11.812 10.406 1 93.44 234 ASP B CA 1
ATOM 4633 C C . ASP B 1 234 ? 27.984 11.359 11.828 1 93.44 234 ASP B C 1
ATOM 4635 O O . ASP B 1 234 ? 26.922 10.781 12.07 1 93.44 234 ASP B O 1
ATOM 4639 N N . HIS B 1 235 ? 28.844 11.609 12.695 1 93.25 235 HIS B N 1
ATOM 4640 C CA . HIS B 1 235 ? 28.703 11.117 14.062 1 93.25 235 HIS B CA 1
ATOM 4641 C C . HIS B 1 235 ? 27.547 11.82 14.781 1 93.25 235 HIS B C 1
ATOM 4643 O O . HIS B 1 235 ? 26.797 11.18 15.516 1 93.25 235 HIS B O 1
ATOM 4649 N N . ARG B 1 236 ? 27.406 13.078 14.492 1 94.19 236 ARG B N 1
ATOM 4650 C CA . ARG B 1 236 ? 26.438 13.859 15.234 1 94.19 236 ARG B CA 1
ATOM 4651 C C . ARG B 1 236 ? 25.078 13.859 14.539 1 94.19 236 ARG B C 1
ATOM 4653 O O . ARG B 1 236 ? 24.031 13.852 15.203 1 94.19 236 ARG B O 1
ATOM 4660 N N . TYR B 1 237 ? 25.078 13.781 13.156 1 95.81 237 TYR B N 1
ATOM 4661 C CA . TYR B 1 237 ? 23.844 14.188 12.484 1 95.81 237 TYR B CA 1
ATOM 4662 C C . TYR B 1 237 ? 23.328 13.086 11.578 1 95.81 237 TYR B C 1
ATOM 4664 O O . TYR B 1 237 ? 22.312 13.258 10.891 1 95.81 237 TYR B O 1
ATOM 4672 N N . ARG B 1 238 ? 23.938 11.891 11.578 1 97.88 238 ARG B N 1
ATOM 4673 C CA . ARG B 1 238 ? 23.453 10.773 10.773 1 97.88 238 ARG B CA 1
ATOM 4674 C C . ARG B 1 238 ? 22.797 9.711 11.648 1 97.88 238 ARG B C 1
ATOM 4676 O O . ARG B 1 238 ? 23.344 9.336 12.688 1 97.88 238 ARG B O 1
ATOM 4683 N N . ARG B 1 239 ? 21.625 9.242 11.305 1 98.25 239 ARG B N 1
ATOM 4684 C CA . ARG B 1 239 ? 20.969 8.078 11.891 1 98.25 239 ARG B CA 1
ATOM 4685 C C . ARG B 1 239 ? 20.5 7.105 10.812 1 98.25 239 ARG B C 1
ATOM 4687 O O . ARG B 1 239 ? 20.141 7.523 9.711 1 98.25 239 ARG B O 1
ATOM 4694 N N . GLU B 1 240 ? 20.609 5.883 11.07 1 98.06 240 GLU B N 1
ATOM 4695 C CA . GLU B 1 240 ? 20.078 4.844 10.188 1 98.06 240 GLU B CA 1
ATOM 4696 C C . GLU B 1 240 ? 18.703 4.387 10.648 1 98.06 240 GLU B C 1
ATOM 4698 O O . GLU B 1 240 ? 18.469 4.215 11.844 1 98.06 240 GLU B O 1
ATOM 4703 N N . SER B 1 241 ? 17.812 4.316 9.719 1 97.81 241 SER B N 1
ATOM 4704 C CA . SER B 1 241 ? 16.438 3.908 9.984 1 97.81 241 SER B CA 1
ATOM 4705 C C . SER B 1 241 ? 16.031 2.734 9.102 1 97.81 241 SER B C 1
ATOM 4707 O O . SER B 1 241 ? 16.609 2.523 8.031 1 97.81 241 SER B O 1
ATOM 4709 N N . GLU B 1 242 ? 15.055 1.953 9.57 1 95.06 242 GLU B N 1
ATOM 4710 C CA . GLU B 1 242 ? 14.312 1.076 8.672 1 95.06 242 GLU B CA 1
ATOM 4711 C C . GLU B 1 242 ? 13.438 1.881 7.711 1 95.06 242 GLU B C 1
ATOM 4713 O O . GLU B 1 242 ? 13.203 3.07 7.93 1 95.06 242 GLU B O 1
ATOM 4718 N N . PHE B 1 243 ? 13.008 1.205 6.684 1 94.75 243 PHE B N 1
ATOM 4719 C CA . PHE B 1 243 ? 12.133 1.838 5.703 1 94.75 243 PHE B CA 1
ATOM 4720 C C . PHE B 1 243 ? 10.711 1.954 6.238 1 94.75 243 PHE B C 1
ATOM 4722 O O . PHE B 1 243 ? 9.758 1.546 5.574 1 94.75 243 PHE B O 1
ATOM 4729 N N . THR B 1 244 ? 10.523 2.449 7.438 1 94.62 244 THR B N 1
ATOM 4730 C CA . THR B 1 244 ? 9.219 2.549 8.078 1 94.62 244 THR B CA 1
ATOM 4731 C C . THR B 1 244 ? 9.047 3.912 8.742 1 94.62 244 THR B C 1
ATOM 4733 O O . THR B 1 244 ? 10.023 4.625 8.977 1 94.62 244 THR B O 1
ATOM 4736 N N . MET B 1 245 ? 7.816 4.238 9.008 1 95.75 245 MET B N 1
ATOM 4737 C CA . MET B 1 245 ? 7.523 5.461 9.75 1 95.75 245 MET B CA 1
ATOM 4738 C C . MET B 1 245 ? 8.055 5.375 11.172 1 95.75 245 MET B C 1
ATOM 4740 O O . MET B 1 245 ? 8.609 6.344 11.695 1 95.75 245 MET B O 1
ATOM 4744 N N . SER B 1 246 ? 7.879 4.168 11.828 1 96.38 246 SER B N 1
ATOM 4745 C CA . SER B 1 246 ? 8.383 3.967 13.188 1 96.38 246 SER B CA 1
ATOM 4746 C C . SER B 1 246 ? 9.898 4.156 13.242 1 96.38 246 SER B C 1
ATOM 4748 O O . SER B 1 246 ? 10.414 4.73 14.203 1 96.38 246 SER B O 1
ATOM 4750 N N . GLY B 1 247 ? 10.57 3.66 12.219 1 97.38 247 GLY B N 1
ATOM 4751 C CA . GLY B 1 247 ? 12.008 3.879 12.148 1 97.38 247 GLY B CA 1
ATOM 4752 C C . GLY B 1 247 ? 12.383 5.348 12.062 1 97.38 247 GLY B C 1
ATOM 4753 O O . GLY B 1 247 ? 13.312 5.793 12.734 1 97.38 247 GLY B O 1
ATOM 4754 N N . GLY B 1 248 ? 11.656 6.098 11.242 1 98.06 248 GLY B N 1
ATOM 4755 C CA . GLY B 1 248 ? 11.875 7.531 11.141 1 98.06 248 GLY B CA 1
ATOM 4756 C C . GLY B 1 248 ? 11.609 8.273 12.438 1 98.06 248 GLY B C 1
ATOM 4757 O O . GLY B 1 248 ? 12.352 9.18 12.805 1 98.06 248 GLY B O 1
ATOM 4758 N N . TYR B 1 249 ? 10.555 7.844 13.117 1 96.81 249 TYR B N 1
ATOM 4759 C CA . TYR B 1 249 ? 10.203 8.43 14.406 1 96.81 249 TYR B CA 1
ATOM 4760 C C . TYR B 1 249 ? 11.32 8.234 15.422 1 96.81 249 TYR B C 1
ATOM 4762 O O . TYR B 1 249 ? 11.766 9.195 16.047 1 96.81 249 TYR B O 1
ATOM 4770 N N . GLU B 1 250 ? 11.773 7.035 15.539 1 97.69 250 GLU B N 1
ATOM 4771 C CA . GLU B 1 250 ? 12.797 6.695 16.516 1 97.69 250 GLU B CA 1
ATOM 4772 C C . GLU B 1 250 ? 14.109 7.422 16.219 1 97.69 250 GLU B C 1
ATOM 4774 O O . GLU B 1 250 ? 14.766 7.926 17.141 1 97.69 250 GLU B O 1
ATOM 4779 N N . ALA B 1 251 ? 14.445 7.465 14.961 1 97.94 251 ALA B N 1
ATOM 4780 C CA . ALA B 1 251 ? 15.68 8.148 14.562 1 97.94 251 ALA B CA 1
ATOM 4781 C C . ALA B 1 251 ? 15.594 9.641 14.859 1 97.94 251 ALA B C 1
ATOM 4783 O O . ALA B 1 251 ? 16.562 10.242 15.32 1 97.94 251 ALA B O 1
ATOM 4784 N N . ALA B 1 252 ? 14.461 10.234 14.609 1 95.94 252 ALA B N 1
ATOM 4785 C CA . ALA B 1 252 ? 14.273 11.656 14.875 1 95.94 252 ALA B CA 1
ATOM 4786 C C . ALA B 1 252 ? 14.32 11.945 16.375 1 95.94 252 ALA B C 1
ATOM 4788 O O . ALA B 1 252 ? 14.938 12.93 16.797 1 95.94 252 ALA B O 1
ATOM 4789 N N . VAL B 1 253 ? 13.703 11.094 17.156 1 95.44 253 VAL B N 1
ATOM 4790 C CA . VAL B 1 253 ? 13.727 11.258 18.609 1 95.44 253 VAL B CA 1
ATOM 4791 C C . VAL B 1 253 ? 15.164 11.195 19.109 1 95.44 253 VAL B C 1
ATOM 4793 O O . VAL B 1 253 ? 15.57 12.008 19.938 1 95.44 253 VAL B O 1
ATOM 4796 N N . ASP B 1 254 ? 15.867 10.242 18.594 1 95.56 254 ASP B N 1
ATOM 4797 C CA . ASP B 1 254 ? 17.266 10.094 18.984 1 95.56 254 ASP B CA 1
ATOM 4798 C C . ASP B 1 254 ? 18.062 11.352 18.625 1 95.56 254 ASP B C 1
ATOM 4800 O O . ASP B 1 254 ? 18.812 11.867 19.453 1 95.56 254 ASP B O 1
ATOM 4804 N N . LEU B 1 255 ? 17.891 11.875 17.422 1 94.56 255 LEU B N 1
ATOM 4805 C CA . LEU B 1 255 ? 18.594 13.07 16.953 1 94.56 255 LEU B CA 1
ATOM 4806 C C . LEU B 1 255 ? 18.25 14.266 17.844 1 94.56 255 LEU B C 1
ATOM 4808 O O . LEU B 1 255 ? 19.156 15.016 18.234 1 94.56 255 LEU B O 1
ATOM 4812 N N . LEU B 1 256 ? 17.031 14.422 18.141 1 91.31 256 LEU B N 1
ATOM 4813 C CA . LEU B 1 256 ? 16.547 15.602 18.844 1 91.31 256 LEU B CA 1
ATOM 4814 C C . LEU B 1 256 ? 16.938 15.547 20.312 1 91.31 256 LEU B C 1
ATOM 4816 O O . LEU B 1 256 ? 17.016 16.578 20.984 1 91.31 256 LEU B O 1
ATOM 4820 N N . SER B 1 257 ? 17.094 14.352 20.828 1 91.62 257 SER B N 1
ATOM 4821 C CA . SER B 1 257 ? 17.516 14.203 22.203 1 91.62 257 SER B CA 1
ATOM 4822 C C . SER B 1 257 ? 19 14.562 22.391 1 91.62 257 SER B C 1
ATOM 4824 O O . SER B 1 257 ? 19.406 14.992 23.453 1 91.62 257 SER B O 1
ATOM 4826 N N . GLU B 1 258 ? 19.75 14.477 21.328 1 90.44 258 GLU B N 1
ATOM 4827 C CA . GLU B 1 258 ? 21.203 14.672 21.422 1 90.44 258 GLU B CA 1
ATOM 4828 C C . GLU B 1 258 ? 21.594 16.062 20.906 1 90.44 258 GLU B C 1
ATOM 4830 O O . GLU B 1 258 ? 22.594 16.625 21.344 1 90.44 258 GLU B O 1
ATOM 4835 N N . GLU B 1 259 ? 20.859 16.516 19.984 1 85.94 259 GLU B N 1
ATOM 4836 C CA . GLU B 1 259 ? 21.25 17.734 19.297 1 85.94 259 GLU B CA 1
ATOM 4837 C C . GLU B 1 259 ? 20.172 18.812 19.406 1 85.94 259 GLU B C 1
ATOM 4839 O O . GLU B 1 259 ? 19 18.531 19.156 1 85.94 259 GLU B O 1
ATOM 4844 N N . ASN B 1 260 ? 20.641 19.922 19.781 1 83.12 260 ASN B N 1
ATOM 4845 C CA . ASN B 1 260 ? 19.734 21.078 19.812 1 83.12 260 ASN B CA 1
ATOM 4846 C C . ASN B 1 260 ? 19.938 21.984 18.609 1 83.12 260 ASN B C 1
ATOM 4848 O O . ASN B 1 260 ? 21.031 22.047 18.047 1 83.12 260 ASN B O 1
ATOM 4852 N N . GLY B 1 261 ? 18.906 22.531 18.141 1 85.69 261 GLY B N 1
ATOM 4853 C CA . GLY B 1 261 ? 18.984 23.594 17.141 1 85.69 261 GLY B CA 1
ATOM 4854 C C . GLY B 1 261 ? 19.125 23.062 15.727 1 85.69 261 GLY B C 1
ATOM 4855 O O . GLY B 1 261 ? 19.672 23.766 14.859 1 85.69 261 GLY B O 1
ATOM 4856 N N . ILE B 1 262 ? 18.719 21.828 15.5 1 91.75 262 ILE B N 1
ATOM 4857 C CA . ILE B 1 262 ? 18.734 21.281 14.148 1 91.75 262 ILE B CA 1
ATOM 4858 C C . ILE B 1 262 ? 17.875 22.156 13.234 1 91.75 262 ILE B C 1
ATOM 4860 O O . ILE B 1 262 ? 16.75 22.516 13.586 1 91.75 262 ILE B O 1
ATOM 4864 N N . ASP B 1 263 ? 18.516 22.516 12.078 1 90.69 263 ASP B N 1
ATOM 4865 C CA . ASP B 1 263 ? 17.812 23.328 11.102 1 90.69 263 ASP B CA 1
ATOM 4866 C C . ASP B 1 263 ? 16.906 22.484 10.211 1 90.69 263 ASP B C 1
ATOM 4868 O O . ASP B 1 263 ? 15.766 22.844 9.945 1 90.69 263 ASP B O 1
ATOM 4872 N N . ILE B 1 264 ? 17.5 21.391 9.742 1 94.19 264 ILE B N 1
ATOM 4873 C CA . ILE B 1 264 ? 16.844 20.578 8.734 1 94.19 264 ILE B CA 1
ATOM 4874 C C . ILE B 1 264 ? 17.094 19.109 9.016 1 94.19 264 ILE B C 1
ATOM 4876 O O . ILE B 1 264 ? 18.219 18.719 9.344 1 94.19 264 ILE B O 1
ATOM 4880 N N . ILE B 1 265 ? 16.078 18.266 8.992 1 95.75 265 ILE B N 1
ATOM 4881 C CA . ILE B 1 265 ? 16.188 16.812 8.969 1 95.75 265 ILE B CA 1
ATOM 4882 C C . ILE B 1 265 ? 15.828 16.297 7.578 1 95.75 265 ILE B C 1
ATOM 4884 O O . ILE B 1 265 ? 14.664 16.344 7.172 1 95.75 265 ILE B O 1
ATOM 4888 N N . SER B 1 266 ? 16.859 15.867 6.871 1 97.75 266 SER B N 1
ATOM 4889 C CA . SER B 1 266 ? 16.625 15.234 5.574 1 97.75 266 SER B CA 1
ATOM 4890 C C . SER B 1 266 ? 16.5 13.727 5.707 1 97.75 266 SER B C 1
ATOM 4892 O O . SER B 1 266 ? 17.328 13.078 6.355 1 97.75 266 SER B O 1
ATOM 4894 N N . CYS B 1 267 ? 15.438 13.148 5.125 1 98.56 267 CYS B N 1
ATOM 4895 C CA . CYS B 1 267 ? 15.148 11.727 5.273 1 98.56 267 CYS B CA 1
ATOM 4896 C C . CYS B 1 267 ? 15.258 11.008 3.938 1 98.56 267 CYS B C 1
ATOM 4898 O O . CYS B 1 267 ? 14.914 11.57 2.895 1 98.56 267 CYS B O 1
ATOM 4900 N N . ALA B 1 268 ? 15.609 9.773 3.961 1 98.56 268 ALA B N 1
ATOM 4901 C CA . ALA B 1 268 ? 15.867 8.992 2.754 1 98.56 268 ALA B CA 1
ATOM 4902 C C . ALA B 1 268 ? 14.57 8.703 1.999 1 98.56 268 ALA B C 1
ATOM 4904 O O . ALA B 1 268 ? 14.602 8.352 0.818 1 98.56 268 ALA B O 1
ATOM 4905 N N . THR B 1 269 ? 13.43 8.703 2.668 1 98 269 THR B N 1
ATOM 4906 C CA . THR B 1 269 ? 12.133 8.516 2.033 1 98 269 THR B CA 1
ATOM 4907 C C . THR B 1 269 ? 11.078 9.414 2.678 1 98 269 THR B C 1
ATOM 4909 O O . THR B 1 269 ? 11.25 9.859 3.816 1 98 269 THR B O 1
ATOM 4912 N N . ASP B 1 270 ? 10.016 9.648 1.968 1 96.88 270 ASP B N 1
ATOM 4913 C CA . ASP B 1 270 ? 8.891 10.398 2.525 1 96.88 270 ASP B CA 1
ATOM 4914 C C . ASP B 1 270 ? 8.266 9.656 3.703 1 96.88 270 ASP B C 1
ATOM 4916 O O . ASP B 1 270 ? 7.738 10.281 4.625 1 96.88 270 ASP B O 1
ATOM 4920 N N . THR B 1 271 ? 8.352 8.32 3.719 1 96.94 271 THR B N 1
ATOM 4921 C CA . THR B 1 271 ? 7.836 7.539 4.836 1 96.94 271 THR B CA 1
ATOM 4922 C C . THR B 1 271 ? 8.633 7.809 6.105 1 96.94 271 THR B C 1
ATOM 4924 O O . THR B 1 271 ? 8.062 8.008 7.18 1 96.94 271 THR B O 1
ATOM 4927 N N . ILE B 1 272 ? 9.938 7.812 5.996 1 97.88 272 ILE B N 1
ATOM 4928 C CA . ILE B 1 272 ? 10.805 8.141 7.117 1 97.88 272 ILE B CA 1
ATOM 4929 C C . ILE B 1 272 ? 10.57 9.586 7.547 1 97.88 272 ILE B C 1
ATOM 4931 O O . ILE B 1 272 ? 10.523 9.891 8.742 1 97.88 272 ILE B O 1
ATOM 4935 N N . ALA B 1 273 ? 10.375 10.461 6.551 1 96.44 273 ALA B N 1
ATOM 4936 C CA . ALA B 1 273 ? 10.078 11.867 6.832 1 96.44 273 ALA B CA 1
ATOM 4937 C C . ALA B 1 273 ? 8.789 12 7.645 1 96.44 273 ALA B C 1
ATOM 4939 O O . ALA B 1 273 ? 8.719 12.812 8.57 1 96.44 273 ALA B O 1
ATOM 4940 N N . ALA B 1 274 ? 7.785 11.211 7.293 1 93.88 274 ALA B N 1
ATOM 4941 C CA . ALA B 1 274 ? 6.531 11.234 8.047 1 93.88 274 ALA B CA 1
ATOM 4942 C C . ALA B 1 274 ? 6.758 10.852 9.5 1 93.88 274 ALA B C 1
ATOM 4944 O O . ALA B 1 274 ? 6.168 11.445 10.406 1 93.88 274 ALA B O 1
ATOM 4945 N N . GLY B 1 275 ? 7.633 9.82 9.711 1 95.19 275 GLY B N 1
ATOM 4946 C CA . GLY B 1 275 ? 7.996 9.453 11.07 1 95.19 275 GLY B CA 1
ATOM 4947 C C . GLY B 1 275 ? 8.711 10.57 11.812 1 95.19 275 GLY B C 1
ATOM 4948 O O . GLY B 1 275 ? 8.453 10.805 13 1 95.19 275 GLY B O 1
ATOM 4949 N N . ALA B 1 276 ? 9.578 11.258 11.133 1 94.5 276 ALA B N 1
ATOM 4950 C CA . ALA B 1 276 ? 10.289 12.391 11.734 1 94.5 276 ALA B CA 1
ATOM 4951 C C . ALA B 1 276 ? 9.328 13.516 12.102 1 94.5 276 ALA B C 1
ATOM 4953 O O . ALA B 1 276 ? 9.438 14.109 13.18 1 94.5 276 ALA B O 1
ATOM 4954 N N . ILE B 1 277 ? 8.391 13.797 11.234 1 89.75 277 ILE B N 1
ATOM 4955 C CA . ILE B 1 277 ? 7.383 14.82 11.484 1 89.75 277 ILE B CA 1
ATOM 4956 C C . ILE B 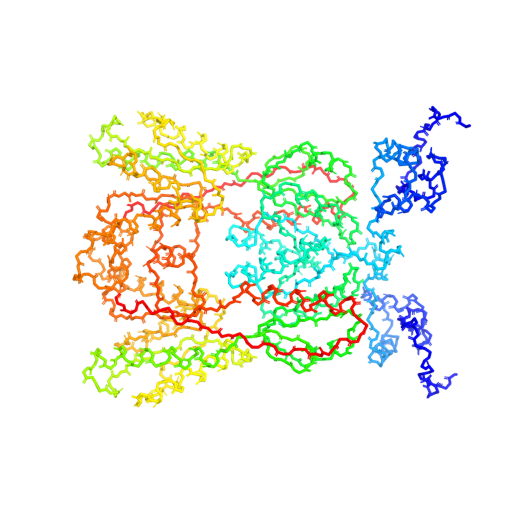1 277 ? 6.559 14.445 12.711 1 89.75 277 ILE B C 1
ATOM 4958 O O . ILE B 1 277 ? 6.285 15.297 13.562 1 89.75 277 ILE B O 1
ATOM 4962 N N . GLU B 1 278 ? 6.211 13.18 12.789 1 89.56 278 GLU B N 1
ATOM 4963 C CA . GLU B 1 278 ? 5.457 12.719 13.953 1 89.56 278 GLU B CA 1
ATOM 4964 C C . GLU B 1 278 ? 6.223 12.977 15.25 1 89.56 278 GLU B C 1
ATOM 4966 O O . GLU B 1 278 ? 5.637 13.414 16.25 1 89.56 278 GLU B O 1
ATOM 4971 N N . ALA B 1 279 ? 7.488 12.695 15.234 1 90.69 279 ALA B N 1
ATOM 4972 C CA . ALA B 1 279 ? 8.328 12.938 16.406 1 90.69 279 ALA B CA 1
ATOM 4973 C C . ALA B 1 279 ? 8.352 14.414 16.781 1 90.69 279 ALA B C 1
ATOM 4975 O O . ALA B 1 279 ? 8.281 14.766 17.953 1 90.69 279 ALA B O 1
ATOM 4976 N N . LEU B 1 280 ? 8.422 15.289 15.789 1 86.81 280 LEU B N 1
ATOM 4977 C CA . LEU B 1 280 ? 8.445 16.719 16.016 1 86.81 280 LEU B CA 1
ATOM 4978 C C . LEU B 1 280 ? 7.117 17.203 16.609 1 86.81 280 LEU B C 1
ATOM 4980 O O . LEU B 1 280 ? 7.102 18.016 17.531 1 86.81 280 LEU B O 1
ATOM 4984 N N . ILE B 1 281 ? 6.043 16.609 16.047 1 80.62 281 ILE B N 1
ATOM 4985 C CA . ILE B 1 281 ? 4.715 16.953 16.547 1 80.62 281 ILE B CA 1
ATOM 4986 C C . ILE B 1 281 ? 4.57 16.516 18 1 80.62 281 ILE B C 1
ATOM 4988 O O . ILE B 1 281 ? 4.07 17.266 18.844 1 80.62 281 ILE B O 1
ATOM 4992 N N . ALA B 1 282 ? 5.02 15.305 18.281 1 81.62 282 ALA B N 1
ATOM 4993 C CA . ALA B 1 282 ? 4.918 14.75 19.641 1 81.62 282 ALA B CA 1
ATOM 4994 C C . ALA B 1 282 ? 5.707 15.602 20.625 1 81.62 282 ALA B C 1
ATOM 4996 O O . ALA B 1 282 ? 5.277 15.789 21.766 1 81.62 282 ALA B O 1
ATOM 4997 N N . GLN B 1 283 ? 6.766 16.094 20.188 1 77.75 283 GLN B N 1
ATOM 4998 C CA . GLN B 1 283 ? 7.602 16.906 21.062 1 77.75 283 GLN B CA 1
ATOM 4999 C C . GLN B 1 283 ? 7.008 18.312 21.25 1 77.75 283 GLN B C 1
ATOM 5001 O O . GLN B 1 283 ? 7.16 18.922 22.312 1 77.75 283 GLN B O 1
ATOM 5006 N N . SER B 1 284 ? 6.469 18.797 20.203 1 70.19 284 SER B N 1
ATOM 5007 C CA . SER B 1 284 ? 5.898 20.141 20.266 1 70.19 284 SER B CA 1
ATOM 5008 C C . SER B 1 284 ? 4.621 20.156 21.109 1 70.19 284 SER B C 1
ATOM 5010 O O . SER B 1 284 ? 4.266 21.188 21.688 1 70.19 284 SER B O 1
ATOM 5012 N N . LYS B 1 285 ? 3.734 19.188 21 1 61.91 285 LYS B N 1
ATOM 5013 C CA . LYS B 1 285 ? 2.518 19.156 21.797 1 61.91 285 LYS B CA 1
ATOM 5014 C C . LYS B 1 285 ? 2.822 19.438 23.266 1 61.91 285 LYS B C 1
ATOM 5016 O O . LYS B 1 285 ? 2.006 20.031 23.969 1 61.91 285 LYS B O 1
ATOM 5021 N N . LYS B 1 286 ? 4.004 19.109 23.859 1 55.19 286 LYS B N 1
ATOM 5022 C CA . LYS B 1 286 ? 4.324 19.469 25.234 1 55.19 286 LYS B CA 1
ATOM 5023 C C . LYS B 1 286 ? 4.375 20.984 25.406 1 55.19 286 LYS B C 1
ATOM 5025 O O . LYS B 1 286 ? 4.121 21.5 26.5 1 55.19 286 LYS B O 1
ATOM 5030 N N . ALA B 1 287 ? 4.582 21.719 24.344 1 50.69 287 ALA B N 1
ATOM 5031 C CA . ALA B 1 287 ? 4.711 23.172 24.438 1 50.69 287 ALA B CA 1
ATOM 5032 C C . ALA B 1 287 ? 3.473 23.875 23.875 1 50.69 287 ALA B C 1
ATOM 5034 O O . ALA B 1 287 ? 3.414 25.109 23.828 1 50.69 287 ALA B O 1
ATOM 5035 N N . VAL B 1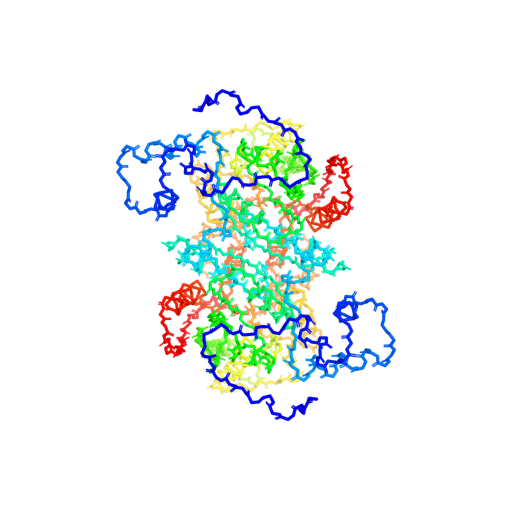 288 ? 2.572 23.078 23.188 1 48.28 288 VAL B N 1
ATOM 5036 C CA . VAL B 1 288 ? 1.424 23.719 22.562 1 48.28 288 VAL B CA 1
ATOM 5037 C C . VAL B 1 288 ? 0.467 24.234 23.641 1 48.28 288 VAL B C 1
ATOM 5039 O O . VAL B 1 288 ? 0.054 23.484 24.516 1 48.28 288 VAL B O 1
ATOM 5042 N N . PRO B 1 289 ? 0.332 25.547 23.781 1 45.59 289 PRO B N 1
ATOM 5043 C CA . PRO B 1 289 ? -0.652 26.078 24.734 1 45.59 289 PRO B CA 1
ATOM 5044 C C . PRO B 1 289 ? -2.021 25.406 24.594 1 45.59 289 PRO B C 1
ATOM 5046 O O . PRO B 1 289 ? -2.383 24.953 23.5 1 45.59 289 PRO B O 1
ATOM 5049 N N . GLU B 1 290 ? -2.684 25.031 25.719 1 45.88 290 GLU B N 1
ATOM 5050 C CA . GLU B 1 290 ? -4.031 24.484 25.844 1 45.88 290 GLU B CA 1
ATOM 5051 C C . GLU B 1 290 ? -4.988 25.156 24.859 1 45.88 290 GLU B C 1
ATOM 5053 O O . GLU B 1 290 ? -5.98 24.547 24.438 1 45.88 290 GLU B O 1
ATOM 5058 N N . SER B 1 291 ? -4.691 26.266 24.594 1 42.28 291 SER B N 1
ATOM 5059 C CA . SER B 1 291 ? -5.605 27.078 23.781 1 42.28 291 SER B CA 1
ATOM 5060 C C . SER B 1 291 ? -5.625 26.609 22.328 1 42.28 291 SER B C 1
ATOM 5062 O O . SER B 1 291 ? -6.504 27.016 21.562 1 42.28 291 SER B O 1
ATOM 5064 N N . VAL B 1 292 ? -4.57 25.969 21.969 1 41.38 292 VAL B N 1
ATOM 5065 C CA . VAL B 1 292 ? -4.512 25.531 20.578 1 41.38 292 VAL B CA 1
ATOM 5066 C C . VAL B 1 292 ? -5.172 24.156 20.453 1 41.38 292 VAL B C 1
ATOM 5068 O O . VAL B 1 292 ? -4.602 23.141 20.875 1 41.38 292 VAL B O 1
ATOM 5071 N N . GLN B 1 293 ? -6.445 24 20.516 1 41.62 293 GLN B N 1
ATOM 5072 C CA . GLN B 1 293 ? -7.324 22.844 20.656 1 41.62 293 GLN B CA 1
ATOM 5073 C C . GLN B 1 293 ? -7.32 21.984 19.406 1 41.62 293 GLN B C 1
ATOM 5075 O O . GLN B 1 293 ? -7.734 20.812 19.438 1 41.62 293 GLN B O 1
ATOM 5080 N N . ASN B 1 294 ? -7.16 22.547 18.188 1 38.03 294 ASN B N 1
ATOM 5081 C CA . ASN B 1 294 ? -7.449 21.703 17.031 1 38.03 294 ASN B CA 1
ATOM 5082 C C . ASN B 1 294 ? -6.188 21.047 16.484 1 38.03 294 ASN B C 1
ATOM 5084 O O . ASN B 1 294 ? -5.094 21.609 16.594 1 38.03 294 ASN B O 1
ATOM 5088 N N . SER B 1 295 ? -6.082 19.719 16.25 1 39.91 295 SER B N 1
ATOM 5089 C CA . SER B 1 295 ? -5.004 18.797 15.914 1 39.91 295 SER B CA 1
ATOM 5090 C C . SER B 1 295 ? -4.082 19.391 14.852 1 39.91 295 SER B C 1
ATOM 5092 O O . SER B 1 295 ? -2.861 19.266 14.945 1 39.91 295 SER B O 1
ATOM 5094 N N . GLY B 1 296 ? -4.59 19.875 13.836 1 41.97 296 GLY B N 1
ATOM 5095 C CA . GLY B 1 296 ? -3.797 20.469 12.773 1 41.97 296 GLY B CA 1
ATOM 5096 C C . GLY B 1 296 ? -2.934 21.609 13.242 1 41.97 296 GLY B C 1
ATOM 5097 O O . GLY B 1 296 ? -1.765 21.719 12.867 1 41.97 296 GLY B O 1
ATOM 5098 N N . ALA B 1 297 ? -3.586 22.438 14.234 1 42.16 297 ALA B N 1
ATOM 5099 C CA . ALA B 1 297 ? -2.896 23.594 14.805 1 42.16 297 ALA B CA 1
ATOM 5100 C C . ALA B 1 297 ? -1.723 23.156 15.68 1 42.16 297 ALA B C 1
ATOM 5102 O O . ALA B 1 297 ? -0.669 23.797 15.68 1 42.16 297 ALA B O 1
ATOM 5103 N N . ARG B 1 298 ? -1.993 22.172 16.328 1 43.66 298 ARG B N 1
ATOM 5104 C CA . ARG B 1 298 ? -0.918 21.688 17.172 1 43.66 298 ARG B CA 1
ATOM 5105 C C . ARG B 1 298 ? 0.296 21.266 16.359 1 43.66 298 ARG B C 1
ATOM 5107 O O . ARG B 1 298 ? 1.432 21.594 16.703 1 43.66 298 ARG B O 1
ATOM 5114 N N . MET B 1 299 ? 0.049 20.672 15.25 1 43.81 299 MET B N 1
ATOM 5115 C CA . MET B 1 299 ? 1.131 20.172 14.406 1 43.81 299 MET B CA 1
ATOM 5116 C C . MET B 1 299 ? 1.925 21.328 13.805 1 43.81 299 MET B C 1
ATOM 5118 O O . MET B 1 299 ? 3.156 21.312 13.812 1 43.81 299 MET B O 1
ATOM 5122 N N . LEU B 1 300 ? 1.154 22.297 13.227 1 44.84 300 LEU B N 1
ATOM 5123 C CA . LEU B 1 300 ? 1.793 23.5 12.68 1 44.84 300 LEU B CA 1
ATOM 5124 C C . LEU B 1 300 ? 2.611 24.219 13.742 1 44.84 300 LEU B C 1
ATOM 5126 O O . LEU B 1 300 ? 3.738 24.641 13.484 1 44.84 300 LEU B O 1
ATOM 5130 N N . HIS B 1 301 ? 1.923 24.312 14.852 1 43.5 301 HIS B N 1
ATOM 5131 C CA . HIS B 1 301 ? 2.625 24.938 15.969 1 43.5 301 HIS B CA 1
ATOM 5132 C C . HIS B 1 301 ? 3.924 24.203 16.281 1 43.5 301 HIS B C 1
ATOM 5134 O O . HIS B 1 301 ? 4.965 24.828 16.5 1 43.5 301 HIS B O 1
ATOM 5140 N N . ILE B 1 302 ? 3.711 22.969 16.047 1 45.84 302 ILE B N 1
ATOM 5141 C CA . ILE B 1 302 ? 4.871 22.172 16.422 1 45.84 302 ILE B CA 1
ATOM 5142 C C . ILE B 1 302 ? 5.965 22.312 15.375 1 45.84 302 ILE B C 1
ATOM 5144 O O . ILE B 1 302 ? 7.133 22.547 15.703 1 45.84 302 ILE B O 1
ATOM 5148 N N . LEU B 1 303 ? 5.582 22.203 14.031 1 48.34 303 LEU B N 1
ATOM 5149 C CA . LEU B 1 303 ? 6.59 22.312 12.984 1 48.34 303 LEU B CA 1
ATOM 5150 C C . LEU B 1 303 ? 7.133 23.734 12.914 1 48.34 303 LEU B C 1
ATOM 5152 O O . LEU B 1 303 ? 8.328 23.938 12.672 1 48.34 303 LEU B O 1
ATOM 5156 N N . GLU B 1 304 ? 6.141 24.75 13.078 1 46.41 304 GLU B N 1
ATOM 5157 C CA . GLU B 1 304 ? 6.57 26.141 13.148 1 46.41 304 GLU B CA 1
ATOM 5158 C C . GLU B 1 304 ? 7.414 26.391 14.398 1 46.41 304 GLU B C 1
ATOM 5160 O O . GLU B 1 304 ? 8.391 27.141 14.352 1 46.41 304 GLU B O 1
ATOM 5165 N N . GLN B 1 305 ? 6.879 25.766 15.367 1 50 305 GLN B N 1
ATOM 5166 C CA . GLN B 1 305 ? 7.574 26.109 16.609 1 50 305 GLN B CA 1
ATOM 5167 C C . GLN B 1 305 ? 8.93 25.422 16.688 1 50 305 GLN B C 1
ATOM 5169 O O . GLN B 1 305 ? 9.867 25.953 17.281 1 50 305 GLN B O 1
ATOM 5174 N N . SER B 1 306 ? 8.945 24.281 15.914 1 55.25 306 SER B N 1
ATOM 5175 C CA . SER B 1 306 ? 10.258 23.672 16.078 1 55.25 306 SER B CA 1
ATOM 5176 C C . SER B 1 306 ? 11.297 24.344 15.188 1 55.25 306 SER B C 1
ATOM 5178 O O . SER B 1 306 ? 12.492 24.312 15.484 1 55.25 306 SER B O 1
ATOM 5180 N N . GLY B 1 307 ? 10.781 25.078 14.141 1 72.69 307 GLY B N 1
ATOM 5181 C CA . GLY B 1 307 ? 11.695 25.703 13.203 1 72.69 307 GLY B CA 1
ATOM 5182 C C . GLY B 1 307 ? 12.477 24.703 12.367 1 72.69 307 GLY B C 1
ATOM 5183 O O . GLY B 1 307 ? 13.289 25.094 11.531 1 72.69 307 GLY B O 1
ATOM 5184 N N . ILE B 1 308 ? 12.148 23.391 12.539 1 86.12 308 ILE B N 1
ATOM 5185 C CA . ILE B 1 308 ? 12.922 22.391 11.836 1 86.12 308 ILE B CA 1
ATOM 5186 C C . ILE B 1 308 ? 12.219 22 10.539 1 86.12 308 ILE B C 1
ATOM 5188 O O . ILE B 1 308 ? 11.039 21.641 10.547 1 86.12 308 ILE B O 1
ATOM 5192 N N . CYS B 1 309 ? 12.906 22.094 9.406 1 89 309 CYS B N 1
ATOM 5193 C CA . CYS B 1 309 ? 12.406 21.672 8.102 1 89 309 CYS B CA 1
ATOM 5194 C C . CYS B 1 309 ? 12.703 20.203 7.859 1 89 309 CYS B C 1
ATOM 5196 O O . CYS B 1 309 ? 13.789 19.719 8.18 1 89 309 CYS B O 1
ATOM 5198 N N . VAL B 1 310 ? 11.695 19.453 7.371 1 92.62 310 VAL B N 1
ATOM 5199 C CA . VAL B 1 310 ? 11.875 18.031 7.062 1 92.62 310 VAL B CA 1
ATOM 5200 C C . VAL B 1 310 ? 11.773 17.812 5.555 1 92.62 310 VAL B C 1
ATOM 5202 O O . VAL B 1 310 ? 10.906 18.391 4.895 1 92.62 310 VAL B O 1
ATOM 5205 N N . THR B 1 311 ? 12.727 17.078 4.941 1 95.88 311 THR B N 1
ATOM 5206 C CA . THR B 1 311 ? 12.68 16.734 3.525 1 95.88 311 THR B CA 1
ATOM 5207 C C . THR B 1 311 ? 12.656 15.219 3.342 1 95.88 311 THR B C 1
ATOM 5209 O O . THR B 1 311 ? 12.945 14.469 4.277 1 95.88 311 THR B O 1
ATOM 5212 N N . GLY B 1 312 ? 12.281 14.758 2.162 1 97.5 312 GLY B N 1
ATOM 5213 C CA . GLY B 1 312 ? 12.242 13.336 1.871 1 97.5 312 GLY B CA 1
ATOM 5214 C C . GLY B 1 312 ? 12.492 13.016 0.409 1 97.5 312 GLY B C 1
ATOM 5215 O O . GLY B 1 312 ? 13.094 13.812 -0.311 1 97.5 312 GLY B O 1
ATOM 5216 N N . PHE B 1 313 ? 12.234 11.883 -0.016 1 98.31 313 PHE B N 1
ATOM 5217 C CA . PHE B 1 313 ? 12.281 11.359 -1.378 1 98.31 313 PHE B CA 1
ATOM 5218 C C . PHE B 1 313 ? 11.031 10.555 -1.697 1 98.31 313 PHE B C 1
ATOM 5220 O O . PHE B 1 313 ? 10.633 9.688 -0.919 1 98.31 313 PHE B O 1
ATOM 5227 N N . GLY B 1 314 ? 10.398 10.883 -2.877 1 97.5 314 GLY B N 1
ATOM 5228 C CA . GLY B 1 314 ? 9.336 9.992 -3.318 1 97.5 314 GLY B CA 1
ATOM 5229 C C . GLY B 1 314 ? 8.07 10.727 -3.713 1 97.5 314 GLY B C 1
ATOM 5230 O O . GLY B 1 314 ? 7.238 10.195 -4.445 1 97.5 314 GLY B O 1
ATOM 5231 N N . ASP B 1 315 ? 7.891 11.953 -3.156 1 96.56 315 ASP B N 1
ATOM 5232 C CA . ASP B 1 315 ? 6.719 12.758 -3.492 1 96.56 315 ASP B CA 1
ATOM 5233 C C . ASP B 1 315 ? 5.426 12.023 -3.145 1 96.56 315 ASP B C 1
ATOM 5235 O O . ASP B 1 315 ? 4.559 11.836 -4.004 1 96.56 315 ASP B O 1
ATOM 5239 N N . ASN B 1 316 ? 5.316 11.641 -1.867 1 95.5 316 ASN B N 1
ATOM 5240 C CA . ASN B 1 316 ? 4.184 10.875 -1.365 1 95.5 316 ASN B CA 1
ATOM 5241 C C . ASN B 1 316 ? 2.881 11.664 -1.461 1 95.5 316 ASN B C 1
ATOM 5243 O O . ASN B 1 316 ? 2.797 12.789 -0.969 1 95.5 316 ASN B O 1
ATOM 5247 N N . GLN B 1 317 ? 1.881 11.055 -2.021 1 93.88 317 GLN B N 1
ATOM 5248 C CA . GLN B 1 317 ? 0.633 11.75 -2.322 1 93.88 317 GLN B CA 1
ATOM 5249 C C . GLN B 1 317 ? -0.154 12.047 -1.049 1 93.88 317 GLN B C 1
ATOM 5251 O O . GLN B 1 317 ? -0.732 13.125 -0.905 1 93.88 317 GLN B O 1
ATOM 5256 N N . MET B 1 318 ? -0.207 11.078 -0.141 1 92.75 318 MET B N 1
ATOM 5257 C CA . MET B 1 318 ? -0.952 11.273 1.1 1 92.75 318 MET B CA 1
ATOM 5258 C C . MET B 1 318 ? -0.322 12.375 1.946 1 92.75 318 MET B C 1
ATOM 5260 O O . MET B 1 318 ? -1.025 13.242 2.467 1 92.75 318 MET B O 1
ATOM 5264 N N . LEU B 1 319 ? 1.001 12.281 2.068 1 89.69 319 LEU B N 1
ATOM 5265 C CA . LEU B 1 319 ? 1.729 13.312 2.801 1 89.69 319 LEU B CA 1
ATOM 5266 C C . LEU B 1 319 ? 1.467 14.695 2.207 1 89.69 319 LEU B C 1
ATOM 5268 O O . LEU B 1 319 ? 1.154 15.641 2.936 1 89.69 319 LEU B O 1
ATOM 5272 N N . ARG B 1 320 ? 1.479 14.766 0.908 1 88.81 320 ARG B N 1
ATOM 5273 C CA . ARG B 1 320 ? 1.247 16.031 0.218 1 88.81 320 ARG B CA 1
ATOM 5274 C C . ARG B 1 320 ? -0.187 16.516 0.419 1 88.81 320 ARG B C 1
ATOM 5276 O O . ARG B 1 320 ? -0.422 17.703 0.671 1 88.81 320 ARG B O 1
ATOM 5283 N N . ALA B 1 321 ? -1.086 15.617 0.349 1 87.38 321 ALA B N 1
ATOM 5284 C CA . ALA B 1 321 ? -2.508 15.945 0.418 1 87.38 321 ALA B CA 1
ATOM 5285 C C . ALA B 1 321 ? -2.859 16.578 1.762 1 87.38 321 ALA B C 1
ATOM 5287 O O . ALA B 1 321 ? -3.6 17.562 1.817 1 87.38 321 ALA B O 1
ATOM 5288 N N . VAL B 1 322 ? -2.199 16.016 2.844 1 84.38 322 VAL B N 1
ATOM 5289 C CA . VAL B 1 322 ? -2.725 16.406 4.148 1 84.38 322 VAL B CA 1
ATOM 5290 C C . VAL B 1 322 ? -1.811 17.438 4.785 1 84.38 322 VAL B C 1
ATOM 5292 O O . VAL B 1 322 ? -2.154 18.031 5.812 1 84.38 322 VAL B O 1
ATOM 5295 N N . THR B 1 323 ? -0.621 17.719 4.113 1 79.94 323 THR B N 1
ATOM 5296 C CA . THR B 1 323 ? 0.291 18.688 4.707 1 79.94 323 THR B CA 1
ATOM 5297 C C . THR B 1 323 ? 0.571 19.828 3.732 1 79.94 323 THR B C 1
ATOM 5299 O O . THR B 1 323 ? 1.219 20.812 4.094 1 79.94 323 THR B O 1
ATOM 5302 N N . GLY B 1 324 ? 0.12 19.766 2.561 1 78.94 324 GLY B N 1
ATOM 5303 C CA . GLY B 1 324 ? 0.559 20.688 1.528 1 78.94 324 GLY B CA 1
ATOM 5304 C C . GLY B 1 324 ? 1.896 20.312 0.92 1 78.94 324 GLY B C 1
ATOM 5305 O O . GLY B 1 324 ? 2.355 20.953 -0.026 1 78.94 324 GLY B O 1
ATOM 5306 N N . GLY B 1 325 ? 2.52 19.234 1.511 1 83.25 325 GLY B N 1
ATOM 5307 C CA . GLY B 1 325 ? 3.732 18.672 0.946 1 83.25 325 GLY B CA 1
ATOM 5308 C C . GLY B 1 325 ? 4.992 19.109 1.666 1 83.25 325 GLY B C 1
ATOM 5309 O O . GLY B 1 325 ? 4.984 20.125 2.379 1 83.25 325 GLY B O 1
ATOM 5310 N N . ILE B 1 326 ? 6.08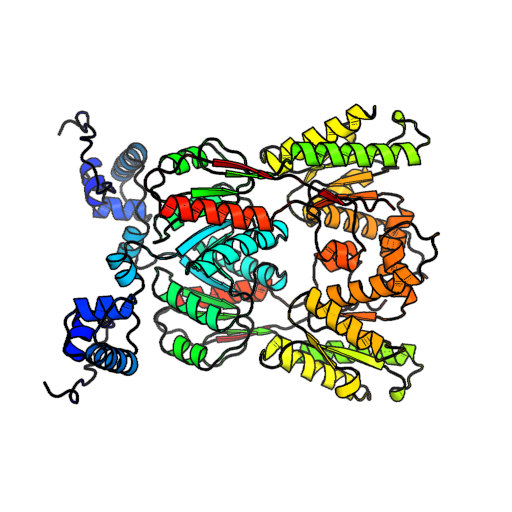2 18.406 1.485 1 86.06 326 ILE B N 1
ATOM 5311 C CA . ILE B 1 326 ? 7.426 18.719 1.961 1 86.06 326 ILE B CA 1
ATOM 5312 C C . ILE B 1 326 ? 8.391 18.766 0.781 1 86.06 326 ILE B C 1
ATOM 5314 O O . ILE B 1 326 ? 8.078 18.266 -0.305 1 86.06 326 ILE B O 1
ATOM 5318 N N . PRO B 1 327 ? 9.555 19.5 0.97 1 93.25 327 PRO B N 1
ATOM 5319 C CA . PRO B 1 327 ? 10.578 19.312 -0.07 1 93.25 327 PRO B CA 1
ATOM 5320 C C . PRO B 1 327 ? 10.969 17.859 -0.268 1 93.25 327 PRO B C 1
ATOM 5322 O O . PRO B 1 327 ? 11.242 17.156 0.705 1 93.25 327 PRO B O 1
ATOM 5325 N N . THR B 1 328 ? 10.867 17.406 -1.461 1 96.62 328 THR B N 1
ATOM 5326 C CA . THR B 1 328 ? 11.086 15.984 -1.752 1 96.62 328 THR B CA 1
ATOM 5327 C C . THR B 1 328 ? 11.508 15.797 -3.207 1 96.62 328 THR B C 1
ATOM 5329 O O . THR B 1 328 ? 11.883 16.75 -3.883 1 96.62 328 THR B O 1
ATOM 5332 N N . VAL B 1 329 ? 11.711 14.562 -3.598 1 97.94 329 VAL B N 1
ATOM 5333 C CA . VAL B 1 329 ? 12.109 14.227 -4.961 1 97.94 329 VAL B CA 1
ATOM 5334 C C . VAL B 1 329 ? 11.031 13.375 -5.621 1 97.94 329 VAL B C 1
ATOM 5336 O O . VAL B 1 329 ? 10.539 12.414 -5.02 1 97.94 329 VAL B O 1
ATOM 5339 N N . HIS B 1 330 ? 10.648 13.773 -6.777 1 97.88 330 HIS B N 1
ATOM 5340 C CA . HIS B 1 330 ? 9.727 12.977 -7.578 1 97.88 330 HIS B CA 1
ATOM 5341 C C . HIS B 1 330 ? 10.477 12.039 -8.523 1 97.88 330 HIS B C 1
ATOM 5343 O O . HIS B 1 330 ? 11.211 12.5 -9.398 1 97.88 330 HIS B O 1
ATOM 5349 N N . PHE B 1 331 ? 10.344 10.758 -8.297 1 98.12 331 PHE B N 1
ATOM 5350 C CA . PHE B 1 331 ? 10.883 9.742 -9.188 1 98.12 331 PHE B CA 1
ATOM 5351 C C . PHE B 1 331 ? 9.797 9.211 -10.125 1 98.12 331 PHE B C 1
ATOM 5353 O O . PHE B 1 331 ? 8.609 9.281 -9.812 1 98.12 331 PHE B O 1
ATOM 5360 N N . GLY B 1 332 ? 10.172 8.766 -11.312 1 98 332 GLY B N 1
ATOM 5361 C CA . GLY B 1 332 ? 9.227 8.148 -12.234 1 98 332 GLY B CA 1
ATOM 5362 C C . GLY B 1 332 ? 8.914 6.703 -11.883 1 98 332 GLY B C 1
ATOM 5363 O O . GLY B 1 332 ? 9.188 5.797 -12.672 1 98 332 GLY B O 1
ATOM 5364 N N . TYR B 1 333 ? 8.312 6.496 -10.727 1 98.12 333 TYR B N 1
ATOM 5365 C CA . TYR B 1 333 ? 8.047 5.137 -10.273 1 98.12 333 TYR B CA 1
ATOM 5366 C C . TYR B 1 333 ? 7.098 4.418 -11.227 1 98.12 333 TYR B C 1
ATOM 5368 O O . TYR B 1 333 ? 7.359 3.283 -11.633 1 98.12 333 TYR B O 1
ATOM 5376 N N . LYS B 1 334 ? 5.973 5.027 -11.586 1 97.75 334 LYS B N 1
ATOM 5377 C CA . LYS B 1 334 ? 5.051 4.41 -12.531 1 97.75 334 LYS B CA 1
ATOM 5378 C C . LYS B 1 334 ? 5.734 4.141 -13.875 1 97.75 334 LYS B C 1
ATOM 5380 O O . LYS B 1 334 ? 5.582 3.062 -14.445 1 97.75 334 LYS B O 1
ATOM 5385 N N . THR B 1 335 ? 6.52 5.109 -14.312 1 98.31 335 THR B N 1
ATOM 5386 C CA . THR B 1 335 ? 7.27 4.957 -15.547 1 98.31 335 THR B CA 1
ATOM 5387 C C . THR B 1 335 ? 8.227 3.77 -15.461 1 98.31 335 THR B C 1
ATOM 5389 O O . THR B 1 335 ? 8.375 3.016 -16.422 1 98.31 335 THR B O 1
ATOM 5392 N N . SER B 1 336 ? 8.852 3.629 -14.344 1 98.62 336 SER B N 1
ATOM 5393 C CA . SER B 1 336 ? 9.766 2.504 -14.188 1 98.62 336 SER B CA 1
ATOM 5394 C C . SER B 1 336 ? 9.031 1.172 -14.273 1 98.62 336 SER B C 1
ATOM 5396 O O . SER B 1 336 ? 9.547 0.205 -14.836 1 98.62 336 SER B O 1
ATOM 5398 N N . GLY B 1 337 ? 7.809 1.112 -13.703 1 98.62 337 GLY B N 1
ATOM 5399 C CA . GLY B 1 337 ? 6.98 -0.076 -13.844 1 98.62 337 GLY B CA 1
ATOM 5400 C C . GLY B 1 337 ? 6.605 -0.365 -15.289 1 98.62 337 GLY B C 1
ATOM 5401 O O . GLY B 1 337 ? 6.684 -1.511 -15.734 1 98.62 337 GLY B O 1
ATOM 5402 N N . ILE B 1 338 ? 6.203 0.68 -16 1 98.31 338 ILE B N 1
ATOM 5403 C CA . ILE B 1 338 ? 5.824 0.556 -17.406 1 98.31 338 ILE B CA 1
ATOM 5404 C C . ILE B 1 338 ? 7.004 0.023 -18.219 1 98.31 338 ILE B C 1
ATOM 5406 O O . ILE B 1 338 ? 6.887 -0.996 -18.891 1 98.31 338 ILE B O 1
ATOM 5410 N N . LYS B 1 339 ? 8.133 0.655 -18.047 1 98 339 LYS B N 1
ATOM 5411 C CA . LYS B 1 339 ? 9.312 0.288 -18.828 1 98 339 LYS B CA 1
ATOM 5412 C C . LYS B 1 339 ? 9.82 -1.099 -18.438 1 98 339 LYS B C 1
ATOM 5414 O O . LYS B 1 339 ? 10.273 -1.862 -19.297 1 98 339 LYS B O 1
ATOM 5419 N N . GLY B 1 340 ? 9.781 -1.409 -17.125 1 98.06 340 GLY B N 1
ATOM 5420 C CA . GLY B 1 340 ? 10.172 -2.734 -16.688 1 98.06 340 GLY B CA 1
ATOM 5421 C C . GLY B 1 340 ? 9.328 -3.844 -17.281 1 98.06 340 GLY B C 1
ATOM 5422 O O . GLY B 1 340 ? 9.859 -4.863 -17.734 1 98.06 340 GLY B O 1
ATOM 5423 N N . ALA B 1 341 ? 8.016 -3.645 -17.312 1 98.12 341 ALA B N 1
ATOM 5424 C CA . ALA B 1 341 ? 7.102 -4.633 -17.875 1 98.12 341 ALA B CA 1
ATOM 5425 C C . ALA B 1 341 ? 7.301 -4.762 -19.391 1 98.12 341 ALA B C 1
ATOM 5427 O O . ALA B 1 341 ? 7.258 -5.871 -19.938 1 98.12 341 ALA B O 1
ATOM 5428 N N . GLU B 1 342 ? 7.488 -3.617 -20.094 1 96.69 342 GLU B N 1
ATOM 5429 C CA . GLU B 1 342 ? 7.742 -3.639 -21.531 1 96.69 342 GLU B CA 1
ATOM 5430 C C . GLU B 1 342 ? 8.992 -4.449 -21.859 1 96.69 342 GLU B C 1
ATOM 5432 O O . GLU B 1 342 ? 8.984 -5.277 -22.766 1 96.69 342 GLU B O 1
ATOM 5437 N N . LEU B 1 343 ? 10.039 -4.207 -21.094 1 96 343 LEU B N 1
ATOM 5438 C CA . LEU B 1 343 ? 11.281 -4.934 -21.297 1 96 343 LEU B CA 1
ATOM 5439 C C . LEU B 1 343 ? 11.086 -6.43 -21.062 1 96 343 LEU B C 1
ATOM 5441 O O . LEU B 1 343 ? 11.609 -7.254 -21.812 1 96 343 LEU B O 1
ATOM 5445 N N . LEU B 1 344 ? 10.336 -6.773 -20 1 96.94 344 LEU B N 1
ATOM 5446 C CA . LEU B 1 344 ? 10.094 -8.18 -19.672 1 96.94 344 LEU B CA 1
ATOM 5447 C C . LEU B 1 344 ? 9.344 -8.875 -20.797 1 96.94 344 LEU B C 1
ATOM 5449 O O . LEU B 1 344 ? 9.727 -9.969 -21.219 1 96.94 344 LEU B O 1
ATOM 5453 N N . LEU B 1 345 ? 8.281 -8.234 -21.281 1 95.5 345 LEU B N 1
ATOM 5454 C CA . LEU B 1 345 ? 7.473 -8.844 -22.344 1 95.5 345 LEU B CA 1
ATOM 5455 C C . LEU B 1 345 ? 8.281 -9.008 -23.625 1 95.5 345 LEU B C 1
ATOM 5457 O O . LEU B 1 345 ? 8.109 -9.984 -24.344 1 95.5 345 LEU B O 1
ATOM 5461 N N . GLU B 1 346 ? 9.172 -8.031 -23.906 1 93.25 346 GLU B N 1
ATOM 5462 C CA . GLU B 1 346 ? 10.078 -8.164 -25.031 1 93.25 346 GLU B CA 1
ATOM 5463 C C . GLU B 1 346 ? 10.977 -9.383 -24.891 1 93.25 346 GLU B C 1
ATOM 5465 O O . GLU B 1 346 ? 11.211 -10.117 -25.859 1 93.25 346 GLU B O 1
ATOM 5470 N N . GLN B 1 347 ? 11.445 -9.617 -23.672 1 93.38 347 GLN B N 1
ATOM 5471 C CA . GLN B 1 347 ? 12.32 -10.75 -23.391 1 93.38 347 GLN B CA 1
ATOM 5472 C C . GLN B 1 347 ? 11.562 -12.07 -23.516 1 93.38 347 GLN B C 1
ATOM 5474 O O . GLN B 1 347 ? 12.125 -13.078 -23.938 1 93.38 347 GLN B O 1
ATOM 5479 N N . ILE B 1 348 ? 10.328 -12.047 -23.094 1 91.5 348 ILE B N 1
ATOM 5480 C CA . ILE B 1 348 ? 9.492 -13.234 -23.188 1 91.5 348 ILE B CA 1
ATOM 5481 C C . ILE B 1 348 ? 9.258 -13.594 -24.641 1 91.5 348 ILE B C 1
ATOM 5483 O O . ILE B 1 348 ? 9.258 -14.773 -25.016 1 91.5 348 ILE B O 1
ATOM 5487 N N . GLU B 1 349 ? 9.07 -12.633 -25.453 1 87.88 349 GLU B N 1
ATOM 5488 C CA . GLU B 1 349 ? 8.727 -12.844 -26.859 1 87.88 349 GLU B CA 1
ATOM 5489 C C . GLU B 1 349 ? 9.977 -13.102 -27.703 1 87.88 349 GLU B C 1
ATOM 5491 O O . GLU B 1 349 ? 9.914 -13.797 -28.719 1 87.88 349 GLU B O 1
ATOM 5496 N N . GLU B 1 350 ? 11.023 -12.477 -27.25 1 81.62 350 GLU B N 1
ATOM 5497 C CA . GLU B 1 350 ? 12.227 -12.57 -28.078 1 81.62 350 GLU B CA 1
ATOM 5498 C C . GLU B 1 350 ? 13.125 -13.719 -27.609 1 81.62 350 GLU B C 1
ATOM 5500 O O . GLU B 1 350 ? 13.172 -14.031 -26.422 1 81.62 350 GLU B O 1
ATOM 5505 N N . LYS B 1 351 ? 13.828 -14.273 -28.453 1 66.38 351 LYS B N 1
ATOM 5506 C CA . LYS B 1 351 ? 14.672 -15.422 -28.156 1 66.38 351 LYS B CA 1
ATOM 5507 C C . LYS B 1 351 ? 16 -14.984 -27.562 1 66.38 351 LYS B C 1
ATOM 5509 O O . LYS B 1 351 ? 16.531 -15.641 -26.656 1 66.38 351 LYS B O 1
ATOM 5514 N N . ASN B 1 352 ? 16.547 -13.898 -28.047 1 68.56 352 ASN B N 1
ATOM 5515 C CA . ASN B 1 352 ? 17.875 -13.492 -27.547 1 68.56 352 ASN B CA 1
ATOM 5516 C C . ASN B 1 352 ? 17.906 -12.008 -27.203 1 68.56 352 ASN B C 1
ATOM 5518 O O . ASN B 1 352 ? 18.516 -11.211 -27.922 1 68.56 352 ASN B O 1
ATOM 5522 N N . PRO B 1 353 ? 17.344 -11.742 -26.031 1 71.31 353 PRO B N 1
ATOM 5523 C CA . PRO B 1 353 ? 17.297 -10.305 -25.75 1 71.31 353 PRO B CA 1
ATOM 5524 C C . PRO B 1 353 ? 18.609 -9.766 -25.203 1 71.31 353 PRO B C 1
ATOM 5526 O O . PRO B 1 353 ? 19.297 -10.453 -24.453 1 71.31 353 PRO B O 1
ATOM 5529 N N . VAL B 1 354 ? 19.188 -8.641 -25.734 1 82.5 354 VAL B N 1
ATOM 5530 C CA . VAL B 1 354 ? 20.312 -7.891 -25.188 1 82.5 354 VAL B CA 1
ATOM 5531 C C . VAL B 1 354 ? 19.875 -7.195 -23.891 1 82.5 354 VAL B C 1
ATOM 5533 O O . VAL B 1 354 ? 18.812 -6.566 -23.844 1 82.5 354 VAL B O 1
ATOM 5536 N N . PRO B 1 355 ? 20.703 -7.406 -22.859 1 88.69 355 PRO B N 1
ATOM 5537 C CA . PRO B 1 355 ? 20.344 -6.719 -21.609 1 88.69 355 PRO B CA 1
ATOM 5538 C C . PRO B 1 355 ? 20.281 -5.203 -21.766 1 88.69 355 PRO B C 1
ATOM 5540 O O . PRO B 1 355 ? 21.109 -4.621 -22.484 1 88.69 355 PRO B O 1
ATOM 5543 N N . VAL B 1 356 ? 19.297 -4.578 -21.25 1 93.69 356 VAL B N 1
ATOM 5544 C CA . VAL B 1 356 ? 19.078 -3.135 -21.281 1 93.69 356 VAL B CA 1
ATOM 5545 C C . VAL B 1 356 ? 19.219 -2.559 -19.875 1 93.69 356 VAL B C 1
ATOM 5547 O O . VAL B 1 356 ? 18.703 -3.127 -18.906 1 93.69 356 VAL B O 1
ATOM 5550 N N . HIS B 1 357 ? 20.031 -1.55 -19.75 1 95.94 357 HIS B N 1
ATOM 5551 C CA . HIS B 1 357 ? 20.125 -0.761 -18.531 1 95.94 357 HIS B CA 1
ATOM 5552 C C . HIS B 1 357 ? 19.547 0.636 -18.734 1 95.94 357 HIS B C 1
ATOM 5554 O O . HIS B 1 357 ? 20.109 1.449 -19.469 1 95.94 357 HIS B O 1
ATOM 5560 N N . MET B 1 358 ? 18.469 0.962 -18.094 1 96.81 358 MET B N 1
ATOM 5561 C CA . MET B 1 358 ? 17.781 2.238 -18.266 1 96.81 358 MET B CA 1
ATOM 5562 C C . MET B 1 358 ? 17.781 3.047 -16.969 1 96.81 358 MET B C 1
ATOM 5564 O O . MET B 1 358 ? 17.297 2.586 -15.938 1 96.81 358 MET B O 1
ATOM 5568 N N . LYS B 1 359 ? 18.375 4.145 -17 1 97.75 359 LYS B N 1
ATOM 5569 C CA . LYS B 1 359 ? 18.375 5.07 -15.859 1 97.75 359 LYS B CA 1
ATOM 5570 C C . LYS B 1 359 ? 17.344 6.18 -16.062 1 97.75 359 LYS B C 1
ATOM 5572 O O . LYS B 1 359 ? 17.359 6.875 -17.078 1 97.75 359 LYS B O 1
ATOM 5577 N N . LEU B 1 360 ? 16.422 6.355 -15.172 1 98 360 LEU B N 1
ATOM 5578 C CA . LEU B 1 360 ? 15.438 7.434 -15.195 1 98 360 LEU B CA 1
ATOM 5579 C C . LEU B 1 360 ? 15.922 8.625 -14.375 1 98 360 LEU B C 1
ATOM 5581 O O . LEU B 1 360 ? 16.578 8.445 -13.344 1 98 360 LEU B O 1
ATOM 5585 N N . GLY B 1 361 ? 15.547 9.789 -14.789 1 97.5 361 GLY B N 1
ATOM 5586 C CA . GLY B 1 361 ? 15.852 11 -14.039 1 97.5 361 GLY B CA 1
ATOM 5587 C C . GLY B 1 361 ? 14.898 11.234 -12.875 1 97.5 361 GLY B C 1
ATOM 5588 O O . GLY B 1 361 ? 14.328 10.289 -12.336 1 97.5 361 GLY B O 1
ATOM 5589 N N . PHE B 1 362 ? 14.969 12.414 -12.336 1 97.69 362 PHE B N 1
ATOM 5590 C CA . PHE B 1 362 ? 14.156 12.812 -11.188 1 97.69 362 PHE B CA 1
ATOM 5591 C C . PHE B 1 362 ? 13.766 14.281 -11.289 1 97.69 362 PHE B C 1
ATOM 5593 O O . PHE B 1 362 ? 14.258 15.008 -12.156 1 97.69 362 PHE B O 1
ATOM 5600 N N . GLN B 1 363 ? 12.773 14.695 -10.508 1 96.75 363 GLN B N 1
ATOM 5601 C CA . GLN B 1 363 ? 12.391 16.094 -10.344 1 96.75 363 GLN B CA 1
ATOM 5602 C C . GLN B 1 363 ? 12.406 16.5 -8.875 1 96.75 363 GLN B C 1
ATOM 5604 O O . GLN B 1 363 ? 11.852 15.812 -8.023 1 96.75 363 GLN B O 1
ATOM 5609 N N . ILE B 1 364 ? 13.094 17.578 -8.609 1 95.12 364 ILE B N 1
ATOM 5610 C CA . ILE B 1 364 ? 13.055 18.125 -7.262 1 95.12 364 ILE B CA 1
ATOM 5611 C C . ILE B 1 364 ? 11.742 18.875 -7.051 1 95.12 364 ILE B C 1
ATOM 5613 O O . ILE B 1 364 ? 11.336 19.672 -7.895 1 95.12 364 ILE B O 1
ATOM 5617 N N . VAL B 1 365 ? 10.992 18.469 -6.031 1 92.12 365 VAL B N 1
ATOM 5618 C CA . VAL B 1 365 ? 9.781 19.188 -5.625 1 92.12 365 VAL B CA 1
ATOM 5619 C C . VAL B 1 365 ? 10.102 20.125 -4.457 1 92.12 365 VAL B C 1
ATOM 5621 O O . VAL B 1 365 ? 10.094 19.703 -3.299 1 92.12 365 VAL B O 1
ATOM 5624 N N . ASN B 1 366 ? 10.422 21.328 -4.777 1 79.06 366 ASN B N 1
ATOM 5625 C CA . ASN B 1 366 ? 10.836 22.312 -3.777 1 79.06 366 ASN B CA 1
ATOM 5626 C C . ASN B 1 366 ? 9.641 22.984 -3.115 1 79.06 366 ASN B C 1
ATOM 5628 O O . ASN B 1 366 ? 8.875 23.688 -3.773 1 79.06 366 ASN B O 1
ATOM 5632 N N . ARG B 1 367 ? 9.453 22.672 -1.874 1 70.75 367 ARG B N 1
ATOM 5633 C CA . ARG B 1 367 ? 8.359 23.234 -1.092 1 70.75 367 ARG B CA 1
ATOM 5634 C C . ARG B 1 367 ? 8.875 23.875 0.192 1 70.75 367 ARG B C 1
ATOM 5636 O O . ARG B 1 367 ? 8.234 23.781 1.241 1 70.75 367 ARG B O 1
ATOM 5643 N N . PHE B 1 368 ? 10.188 24.359 0.153 1 59.94 368 PHE B N 1
ATOM 5644 C CA . PHE B 1 368 ? 10.781 24.969 1.333 1 59.94 368 PHE B CA 1
ATOM 5645 C C . PHE B 1 368 ? 10.078 26.281 1.682 1 59.94 368 PHE B C 1
ATOM 5647 O O . PHE B 1 368 ? 10.195 26.766 2.805 1 59.94 368 PHE B O 1
ATOM 5654 N N . GLU B 1 369 ? 9.039 26.734 0.767 1 54.91 369 GLU B N 1
ATOM 5655 C CA . GLU B 1 369 ? 8.43 28.031 1.025 1 54.91 369 GLU B CA 1
ATOM 5656 C C . GLU B 1 369 ? 7.289 27.922 2.033 1 54.91 369 GLU B C 1
ATOM 5658 O O . GLU B 1 369 ? 6.602 26.906 2.082 1 54.91 369 GLU B O 1
#

Solvent-accessible surface area (backbone atoms only — not comparable to full-atom values): 37637 Å² total; per-residue (Å²): 130,76,82,79,71,74,64,80,73,76,78,81,79,77,78,78,73,81,42,61,59,53,51,8,60,73,36,71,47,51,45,64,51,46,51,24,52,78,66,71,42,88,56,58,70,70,55,47,52,35,43,48,52,45,32,67,70,66,61,63,63,83,48,60,62,55,45,20,68,71,68,72,46,53,49,25,33,34,34,42,32,39,43,50,78,31,69,63,47,35,33,19,50,51,17,27,46,56,50,32,51,77,70,67,31,43,66,41,35,32,66,30,74,72,34,61,69,45,48,54,52,50,53,52,51,44,67,62,36,82,39,48,29,36,42,36,43,50,66,53,83,47,71,67,49,55,52,46,59,71,64,50,90,47,52,58,24,34,30,54,35,84,55,92,75,40,25,18,28,23,60,46,31,32,61,49,15,20,52,50,18,37,53,50,40,54,54,38,23,66,74,43,77,64,36,47,91,68,46,39,64,30,38,41,35,39,61,57,71,24,52,38,65,16,33,26,20,48,54,14,22,51,49,18,21,44,74,70,63,30,83,82,56,60,83,80,31,49,40,74,25,56,101,31,37,69,29,16,21,52,39,38,47,54,46,56,74,74,42,81,78,52,42,31,43,38,22,55,25,38,53,24,28,35,11,30,45,27,37,44,27,62,59,26,50,79,71,51,55,83,82,61,46,47,32,46,47,38,26,24,46,9,44,60,65,60,58,40,47,56,27,26,31,55,60,49,63,67,58,26,33,60,26,67,36,53,27,23,27,37,57,57,38,34,56,44,16,31,52,39,39,53,53,41,53,49,39,59,74,37,91,77,68,76,75,45,79,45,76,40,66,70,42,80,42,83,40,86,69,130,75,82,79,71,72,64,80,73,72,76,79,75,78,79,80,72,80,42,60,59,52,51,8,60,72,34,73,46,51,46,65,50,46,50,24,52,78,66,70,41,89,56,57,72,70,54,48,51,36,43,48,51,45,33,67,70,67,60,64,62,83,49,60,60,57,46,21,68,70,68,73,46,54,47,25,32,33,34,40,32,39,44,50,78,31,70,63,46,37,34,20,50,50,18,27,47,56,48,32,51,76,71,66,31,46,67,40,34,33,67,30,75,71,34,58,69,44,46,54,52,49,53,51,48,41,70,63,35,77,40,49,29,34,39,36,42,49,65,54,83,46,70,67,50,53,52,45,59,73,65,50,90,50,52,58,24,32,29,54,33,86,56,92,78,39,26,16,29,23,59,46,31,32,61,49,15,20,53,49,18,37,54,50,40,54,54,38,24,66,73,42,77,63,34,47,90,69,46,37,65,30,37,41,34,36,60,58,70,24,51,38,66,16,34,27,21,48,54,15,21,51,50,18,21,45,76,70,62,29,84,81,55,59,85,80,30,49,38,73,25,57,100,31,38,68,30,16,20,53,40,38,46,53,45,57,74,75,43,81,78,52,41,32,42,37,21,53,26,38,52,23,27,35,11,29,45,26,36,43,28,62,60,26,50,79,69,48,57,81,82,57,45,46,34,44,47,33,30,25,47,10,44,62,64,59,59,43,45,57,26,26,31,55,59,48,64,68,59,26,33,59,24,64,35,53,27,22,28,37,58,56,36,33,57,44,16,31,52,41,38,52,52,42,54,49,40,59,74,37,89,77,67,76,75,45,78,45,75,41,66,69,41,79,42,84,40,86,68

InterPro domains:
  IPR000843 LacI-type HTH domain [PF00356] (19-63)
  IPR000843 LacI-type HTH domain [PS50932] (18-71)
  IPR000843 LacI-type HTH domain [SM00354] (17-86)
  IPR000843 LacI-type HTH domain [cd01392] (21-71)
  IPR001761 Periplasmic binding protein/LacI sugar binding domain [PF00532] (77-293)
  IPR010982 Lambda repressor-like, DNA-binding domain superfamily [G3DSA:1.10.260.40] (18-77)
  IPR010982 Lambda repressor-like, DNA-binding domain superfamily [SSF47413] (17-73)
  IPR028082 Periplasmic binding protein-like I [SSF53822] (75-354)

Organism: NCBI:txid592978

pLDDT: mean 84.71, std 18.43, range [24.06, 98.81]

Radius of gyration: 29.01 Å; Cα contacts (8 Å, |Δi|>4): 1478; chains: 2; bounding box: 66×82×65 Å

Secondary structure (DSSP, 8-state):
--GGG-------SS-----HHHHHHHHTS-HHHHHHHHTT----HHHHHHHHHHHHHHT----HHHHHHHHS---EEEEEES-SS-HHHHHHHHHHHHHHHHTT-EEEEEE-TT-HHHHHHHHHHHHHTT-SEEEEE-S---HHHHHHHHH-SS-EEEESS--SSSEEEEE-HHHHHHHHHHHHHHHHHHHTTT-GGG--EEEEE--TTSIIIIIIHHHHHHHHHHHTTPPP-HHHHEEE--SSHHHHHHHHHHHHHH-S---EEEESSHHHHHHHHHHHHHHHHTTS-TT--SHHHHHHHHHHHH--EEE-SS--HHHHHHHS--SEEEE-HHHHHHHHHHHHHHHHH-SSPPP-EEEE-EEEE----/--GGG-------SS-----HHHHHHHHTS-HHHHHHHHTT----HHHHHHHHHHHHHHT----HHHHHHHHS---EEEEEES-SS-HHHHHHHHHHHHHHHHTT-EEEEEE-TT-HHHHHHHHHHHHHTT-SEEEEE-S---HHHHHHHHH-SS-EEEESS--SSSEEEEE-HHHHHHHHHHHHHHHHHHHTTT-GGG--EEEEE--TTSIIIIIIHHHHHHHHHHHTTPPP-HHHHEEE--SSHHHHHHHHHHHHHH-S---EEEESSHHHHHHHHHHHHHHHHTTS-TT--SHHHHHHHHHHHH--EEE-SS--HHHHHHHS--SEEEE-HHHHHHHHHHHHHHHHH-SSPPP-EEEE-EEEE----

Nearest PDB structures (foldseek):
  1qpz-assembly1_A  TM=8.912E-01  e=4.760E-23  Escherichia coli
  3oqo-assembly1_C  TM=8.651E-01  e=1.082E-21  Bacillus subtilis
  1rzr-assembly1_G  TM=8.456E-01  e=5.022E-21  Priestia megaterium
  1zvv-assembly2_B  TM=8.308E-01  e=2.328E-19  Bacillus subtilis
  3l6u-assembly1_B  TM=8.483E-01  e=6.946E-14  Exiguobacterium sibiricum 255-15